Protein AF-A0A939BRU3-F1 (afdb_monomer)

Sequence (368 aa):
MRKQRNKVWMIVLLVLTLLTSLSKGVQAAKLPNENWAKEYIEFLFRTDIVSDPTWLYQPDRLITKEEGLALVGRLLKVVYGPLSEGAYTNRTDYRAVYKQEIDQLAGQIDMLVNIEQKKTSKLQPGEKMLYYLHLSAMGQPMKQPLRYNSDWWLSAAHLQQSMTREELSMVLSHVLAPQIDRAANRSTGIEQLYDDLYNWKGNNLYRDTVTLFPSVLKSYKIFQADADFQPKQAVTRGQYAVVLKRLYDLLTGEHQRIAGGVAEQADQINVLLSAASYAYQRGDRQQLTKFFSDKAISQLEKIRPMPFHQYYGELTVGETSASEISLSGFYRSSQMGNYQIDYRLVKPAEQAKAPYGWIIDSFNYIQR

Organism: NCBI:txid1125967

Secondary structure (DSSP, 8-state):
-HHHHHHHHHHHHHHHHHHHTS----------TT-TTHHHHHHHHHTTS--S-GGG--TTSBPBHHHHHHHHHHHHHHHH----S----TTB-TT-TTHHHHHHHHHHHHHHHHHHTTS--S--HHHHHHHHHHHHHTT--SS--SS--SS--B-HHHHTSBPBHHHHHHHHHHHTHHHHHHHHT-TT-HHHHHHHHHHT-S--SSSS---SHHHHTGGGTSS--SS---TTPBPBHHHHHHHHHHHHHHHHHHHS---SSHHHHHHHHHHHHHHHHHHHHHT-HHHHHHHB-HHHHHHHTTS-S-----TTSEEEEEEE-SSEEEEEEEEEETTTEEEEEEEEEE--SSGGG-TTS-EEEEEEEEE-

Nearest PDB structures (foldseek):
  6czj-assembly1_A  TM=7.088E-01  e=3.767E+00  synthetic construct
  1ddk-assembly1_A  TM=5.889E-01  e=2.406E+00  Pseudomonas aeruginosa
  9hac-assembly2_C  TM=8.432E-01  e=7.954E+00  synthetic construct

pLDDT: mean 85.67, std 14.19, range [34.69, 98.44]

Structure (mmCIF, N/CA/C/O backbone):
data_AF-A0A939BRU3-F1
#
_entry.id   AF-A0A939BRU3-F1
#
loop_
_atom_site.group_PDB
_atom_site.id
_atom_site.type_symbol
_atom_site.label_atom_id
_atom_site.label_alt_id
_atom_site.label_comp_id
_atom_site.label_asym_id
_atom_site.label_entity_id
_atom_site.label_seq_id
_atom_site.pdbx_PDB_ins_code
_atom_site.Cartn_x
_atom_site.Cartn_y
_atom_site.Cartn_z
_atom_site.occupancy
_atom_site.B_iso_or_equiv
_atom_site.auth_seq_id
_atom_site.auth_comp_id
_atom_site.auth_asym_id
_atom_site.auth_atom_id
_atom_site.pdbx_PDB_model_num
ATOM 1 N N . MET A 1 1 ? -19.199 -53.657 15.417 1.00 52.53 1 MET A N 1
ATOM 2 C CA . MET A 1 1 ? -17.735 -53.444 15.269 1.00 52.53 1 MET A CA 1
ATOM 3 C C . MET A 1 1 ? -17.325 -52.472 14.147 1.00 52.53 1 MET A C 1
ATOM 5 O O . MET A 1 1 ? -16.412 -51.688 14.369 1.00 52.53 1 MET A O 1
ATOM 9 N N . ARG A 1 2 ? -17.989 -52.421 12.975 1.00 48.31 2 ARG A N 1
ATOM 10 C CA . ARG A 1 2 ? -17.631 -51.492 11.867 1.00 48.31 2 ARG A CA 1
ATOM 11 C C . ARG A 1 2 ? -17.710 -49.986 12.210 1.00 48.31 2 ARG A C 1
ATOM 13 O O . ARG A 1 2 ? -16.848 -49.226 11.792 1.00 48.31 2 ARG A O 1
ATOM 20 N N . LYS A 1 3 ? -18.686 -49.555 13.025 1.00 45.94 3 LYS A N 1
ATOM 21 C CA . LYS A 1 3 ? -18.863 -48.135 13.412 1.00 45.94 3 LYS A CA 1
ATOM 22 C C . LYS A 1 3 ? -17.788 -47.590 14.370 1.00 45.94 3 LYS A C 1
ATOM 24 O O . LYS A 1 3 ? -17.515 -46.397 14.337 1.00 45.94 3 LYS A O 1
ATOM 29 N N . GLN A 1 4 ? -17.165 -48.435 15.197 1.00 51.62 4 GLN A N 1
ATOM 30 C CA . GLN A 1 4 ? -16.080 -48.009 16.096 1.00 51.62 4 GLN A CA 1
ATOM 31 C C . GLN A 1 4 ? -14.754 -47.834 15.349 1.00 51.62 4 GLN A C 1
ATOM 33 O O . GLN A 1 4 ? -14.037 -46.876 15.615 1.00 51.62 4 GLN A O 1
ATOM 38 N N . ARG A 1 5 ? -14.477 -48.679 14.344 1.00 52.66 5 ARG A N 1
ATOM 39 C CA . ARG A 1 5 ? -13.307 -48.526 13.464 1.00 52.66 5 ARG A CA 1
ATOM 40 C C . ARG A 1 5 ? -13.301 -47.166 12.755 1.00 52.66 5 ARG A C 1
ATOM 42 O O . ARG A 1 5 ? -12.284 -46.487 12.785 1.00 52.66 5 ARG A O 1
ATOM 49 N N . ASN A 1 6 ? -14.438 -46.715 12.224 1.00 55.91 6 ASN A N 1
ATOM 50 C CA . ASN A 1 6 ? -14.509 -45.431 11.512 1.00 55.91 6 ASN A CA 1
ATOM 51 C C . ASN A 1 6 ? -14.265 -44.210 12.417 1.00 55.91 6 ASN A C 1
ATOM 53 O O . ASN A 1 6 ? -13.720 -43.219 11.947 1.00 55.91 6 ASN A O 1
ATOM 57 N N . LYS A 1 7 ? -14.618 -44.275 13.710 1.00 59.16 7 LYS A N 1
ATOM 58 C CA . LYS A 1 7 ? -14.347 -43.180 14.659 1.00 59.16 7 LYS A CA 1
ATOM 59 C C . LYS A 1 7 ? -12.865 -43.087 15.028 1.00 59.16 7 LYS A C 1
ATOM 61 O O . LYS A 1 7 ? -12.335 -41.987 15.104 1.00 59.16 7 LYS A O 1
ATOM 66 N N . VAL A 1 8 ? -12.190 -44.227 15.192 1.00 69.00 8 VAL A N 1
ATOM 67 C CA . VAL A 1 8 ? -10.749 -44.267 15.496 1.00 69.00 8 VAL A CA 1
ATOM 68 C C . VAL A 1 8 ? -9.928 -43.728 14.322 1.00 69.00 8 VAL A C 1
ATOM 70 O O . VAL A 1 8 ? -9.052 -42.898 14.531 1.00 69.00 8 VAL A O 1
ATOM 73 N N . TRP A 1 9 ? -10.265 -44.103 13.083 1.00 63.94 9 TRP A N 1
ATOM 74 C CA . TRP A 1 9 ? -9.593 -43.572 11.889 1.00 63.94 9 TRP A CA 1
ATOM 75 C C . TRP A 1 9 ? -9.783 -42.062 11.713 1.00 63.94 9 TRP A C 1
ATOM 77 O O . TRP A 1 9 ? -8.845 -41.372 11.330 1.00 63.94 9 TRP A O 1
ATOM 87 N N . MET A 1 10 ? -10.966 -41.537 12.040 1.00 61.62 10 MET A N 1
ATOM 88 C CA . MET A 1 10 ? -11.258 -40.105 11.935 1.00 61.62 10 MET A CA 1
ATOM 89 C C . MET A 1 10 ? -10.492 -39.278 12.977 1.00 61.62 10 MET A C 1
ATOM 91 O O . MET A 1 10 ? -9.994 -38.207 12.651 1.00 61.62 10 MET A O 1
ATOM 95 N N . ILE A 1 11 ? -10.336 -39.798 14.201 1.00 70.06 11 ILE A N 1
ATOM 96 C CA . ILE A 1 11 ? -9.536 -39.160 15.259 1.00 70.06 11 ILE A CA 1
ATOM 97 C C . ILE A 1 11 ? -8.044 -39.200 14.906 1.00 70.06 11 ILE A C 1
ATOM 99 O O . ILE A 1 11 ? -7.356 -38.199 15.072 1.00 70.06 11 ILE A O 1
ATOM 103 N N . VAL A 1 12 ? -7.548 -40.313 14.354 1.00 67.31 12 VAL A N 1
ATOM 104 C CA . VAL A 1 12 ? -6.154 -40.429 13.892 1.00 67.31 12 VAL A CA 1
ATOM 105 C C . VAL A 1 12 ? -5.868 -39.463 12.737 1.00 67.31 12 VAL A C 1
ATOM 107 O O . VAL A 1 12 ? -4.833 -38.804 12.753 1.00 67.31 12 VAL A O 1
ATOM 110 N N . LEU A 1 13 ? -6.798 -39.302 11.787 1.00 60.19 13 LEU A N 1
ATOM 111 C CA . LEU A 1 13 ? -6.689 -38.301 10.718 1.00 60.19 13 LEU A CA 1
ATOM 112 C C . LEU A 1 13 ? -6.700 -36.867 11.260 1.00 60.19 13 LEU A C 1
ATOM 114 O O . LEU A 1 13 ? -5.885 -36.064 10.818 1.00 60.19 13 LEU A O 1
ATOM 118 N N . LEU A 1 14 ? -7.552 -36.562 12.246 1.00 58.53 14 LEU A N 1
ATOM 119 C CA . LEU A 1 14 ? -7.606 -35.238 12.875 1.00 58.53 14 LEU A CA 1
ATOM 120 C C . LEU A 1 14 ? -6.305 -34.901 13.621 1.00 58.53 14 LEU A C 1
ATOM 122 O O . LEU A 1 14 ? -5.792 -33.788 13.505 1.00 58.53 14 LEU A O 1
ATOM 126 N N . VAL A 1 15 ? -5.740 -35.873 14.342 1.00 57.06 15 VAL A N 1
ATOM 127 C CA . VAL A 1 15 ? -4.465 -35.723 15.060 1.00 57.06 15 VAL A CA 1
ATOM 128 C C . VAL A 1 15 ? -3.288 -35.607 14.083 1.00 57.06 15 VAL A C 1
ATOM 130 O O . VAL A 1 15 ? -2.412 -34.776 14.301 1.00 57.06 15 VAL A O 1
ATOM 133 N N . LEU A 1 16 ? -3.295 -36.342 12.964 1.00 51.31 16 LEU A N 1
ATOM 134 C CA . LEU A 1 16 ? -2.302 -36.184 11.891 1.00 51.31 16 LEU A CA 1
ATOM 135 C C . LEU A 1 16 ? -2.397 -34.811 11.211 1.00 51.31 16 LEU A C 1
ATOM 137 O O . LEU A 1 16 ? -1.360 -34.190 10.992 1.00 51.31 16 LEU A O 1
ATOM 141 N N . THR A 1 17 ? -3.602 -34.284 10.959 1.00 51.47 17 THR A N 1
ATOM 142 C CA . THR A 1 17 ? -3.761 -32.923 10.411 1.00 51.47 17 THR A CA 1
ATOM 143 C C . THR A 1 17 ? -3.302 -31.838 11.389 1.00 51.47 17 THR A C 1
ATOM 145 O O . THR A 1 17 ? -2.650 -30.881 10.971 1.00 51.47 17 THR A O 1
ATOM 148 N N . LEU A 1 18 ? -3.554 -32.015 12.692 1.00 44.31 18 LEU A N 1
ATOM 149 C CA . LEU A 1 18 ? -3.109 -31.091 13.744 1.00 44.31 18 LEU A CA 1
ATOM 150 C C . LEU A 1 18 ? -1.585 -31.130 13.955 1.00 44.31 18 LEU A C 1
ATOM 152 O O . LEU A 1 18 ? -0.970 -30.091 14.200 1.00 44.31 18 LEU A O 1
ATOM 156 N N . LEU A 1 19 ? -0.955 -32.298 13.796 1.00 39.09 19 LEU A N 1
ATOM 157 C CA . LEU A 1 19 ? 0.502 -32.443 13.873 1.00 39.09 19 LEU A CA 1
ATOM 158 C C . LEU A 1 19 ? 1.212 -31.885 12.629 1.00 39.09 19 LEU A C 1
ATOM 160 O O . LEU A 1 19 ? 2.289 -31.311 12.763 1.00 39.09 19 LEU A O 1
ATOM 164 N N . THR A 1 20 ? 0.598 -31.935 11.440 1.00 42.44 20 THR A N 1
ATOM 165 C CA . THR A 1 20 ? 1.158 -31.273 10.242 1.00 42.44 20 THR A CA 1
ATOM 166 C C . THR A 1 20 ? 1.074 -29.743 10.280 1.00 42.44 20 THR A C 1
ATOM 168 O O . THR A 1 20 ? 1.799 -29.077 9.543 1.00 42.44 20 THR A O 1
ATOM 171 N N . SER A 1 21 ? 0.247 -29.163 11.158 1.00 36.69 21 SER A N 1
ATOM 172 C CA . SER A 1 21 ? 0.174 -27.708 11.367 1.00 36.69 21 SER A CA 1
ATOM 173 C C . SER A 1 21 ? 1.160 -27.154 12.406 1.00 36.69 21 SER A C 1
ATOM 175 O O . SER A 1 21 ? 1.254 -25.937 12.541 1.00 36.69 21 SER A O 1
ATOM 177 N N . LEU A 1 22 ? 1.920 -28.001 13.114 1.00 36.47 22 LEU A N 1
ATOM 178 C CA . LEU A 1 22 ? 2.771 -27.580 14.242 1.00 36.47 22 LEU A CA 1
ATOM 179 C C .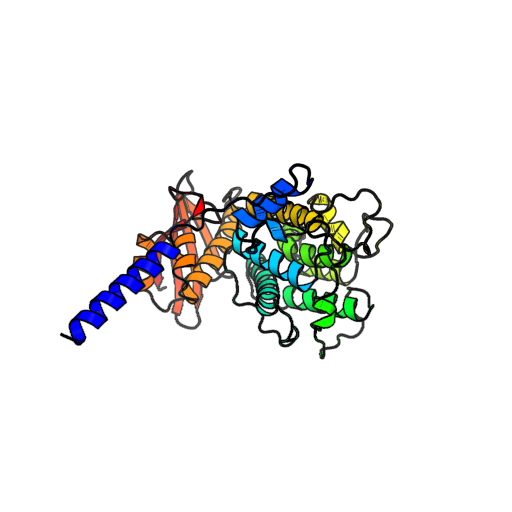 LEU A 1 22 ? 4.285 -27.615 13.984 1.00 36.47 22 LEU A C 1
ATOM 181 O O . LEU A 1 22 ? 5.067 -27.367 14.896 1.00 36.47 22 LEU A O 1
ATOM 185 N N . SER A 1 23 ? 4.731 -27.813 12.744 1.00 37.97 23 SER A N 1
ATOM 186 C CA . SER A 1 23 ? 6.144 -27.607 12.410 1.00 37.97 23 SER A CA 1
ATOM 187 C C . SER A 1 23 ? 6.344 -27.093 10.987 1.00 37.97 23 SER A C 1
ATOM 189 O O . SER A 1 23 ? 6.991 -27.738 10.163 1.00 37.97 23 SER A O 1
ATOM 191 N N . LYS A 1 24 ? 5.886 -25.868 10.705 1.00 39.28 24 LYS A N 1
ATOM 192 C CA . LYS A 1 24 ? 6.602 -25.022 9.736 1.00 39.28 24 LYS A CA 1
ATOM 193 C C . LYS A 1 24 ? 7.864 -24.488 10.414 1.00 39.28 24 LYS A C 1
ATOM 195 O O . LYS A 1 24 ? 8.001 -23.300 10.680 1.00 39.28 24 LYS A O 1
ATOM 200 N N . GLY A 1 25 ? 8.776 -25.398 10.752 1.00 34.69 25 GLY A N 1
ATOM 201 C CA . GLY A 1 25 ? 10.151 -25.011 11.004 1.00 34.69 25 GLY A CA 1
ATOM 202 C C . GLY A 1 25 ? 10.673 -24.444 9.694 1.00 34.69 25 GLY A C 1
ATOM 203 O O . GLY A 1 25 ? 10.750 -25.173 8.705 1.00 34.69 25 GLY A O 1
ATOM 204 N N . VAL A 1 26 ? 10.960 -23.144 9.671 1.00 39.31 26 VAL A N 1
ATOM 205 C CA . VAL A 1 26 ? 11.692 -22.491 8.586 1.00 39.31 26 VAL A CA 1
ATOM 206 C C . VAL A 1 26 ? 13.055 -23.177 8.515 1.00 39.31 26 VAL A C 1
ATOM 208 O O . VAL A 1 26 ? 13.997 -22.798 9.205 1.00 39.31 26 VAL A O 1
ATOM 211 N N . GLN A 1 27 ? 13.161 -24.246 7.726 1.00 37.56 27 GLN A N 1
ATOM 212 C CA . GLN A 1 27 ? 14.458 -24.718 7.275 1.00 37.56 27 GLN A CA 1
ATOM 213 C C . GLN A 1 27 ? 14.985 -23.623 6.354 1.00 37.56 27 GLN A C 1
ATOM 215 O O . GLN A 1 27 ? 14.509 -23.457 5.232 1.00 37.56 27 GLN A O 1
ATOM 220 N N . ALA A 1 28 ? 15.920 -22.827 6.872 1.00 40.12 28 ALA A N 1
ATOM 221 C CA . ALA A 1 28 ? 16.693 -21.893 6.074 1.00 40.12 28 ALA A CA 1
ATOM 222 C C . ALA A 1 28 ? 17.361 -22.696 4.953 1.00 40.12 28 ALA A C 1
ATOM 224 O O . ALA A 1 28 ? 18.238 -23.522 5.220 1.00 40.12 28 ALA A O 1
ATOM 225 N N . ALA A 1 29 ? 16.925 -22.532 3.705 1.00 41.59 29 ALA A N 1
ATOM 226 C CA . ALA A 1 29 ? 17.642 -23.168 2.622 1.00 41.59 29 ALA A CA 1
ATOM 227 C C . ALA A 1 29 ? 19.003 -22.508 2.461 1.00 41.59 29 ALA A C 1
ATOM 229 O O . ALA A 1 29 ? 19.210 -21.320 2.718 1.00 41.59 29 ALA A O 1
ATOM 230 N N . LYS A 1 30 ? 19.933 -23.327 1.987 1.00 46.56 30 LYS A N 1
ATOM 231 C CA . LYS A 1 30 ? 21.278 -22.916 1.627 1.00 46.56 30 LYS A CA 1
ATOM 232 C C . LYS A 1 30 ? 21.219 -22.063 0.358 1.00 46.56 30 LYS A C 1
ATOM 234 O O . LYS A 1 30 ? 21.423 -22.568 -0.741 1.00 46.56 30 LYS A O 1
ATOM 239 N N . LEU A 1 31 ? 20.949 -20.767 0.504 1.00 55.44 31 LEU A N 1
ATOM 240 C CA . LEU A 1 31 ? 21.499 -19.784 -0.429 1.00 55.44 31 LEU A CA 1
ATOM 241 C C . LEU A 1 31 ? 23.028 -19.957 -0.416 1.00 55.44 31 LEU A C 1
ATOM 243 O O . LEU A 1 31 ? 23.577 -20.232 0.660 1.00 55.44 31 LEU A O 1
ATOM 247 N N . PRO A 1 32 ? 23.733 -19.815 -1.556 1.00 56.44 32 PRO A N 1
ATOM 248 C CA . PRO A 1 32 ? 25.187 -19.719 -1.532 1.00 56.44 32 PRO A CA 1
ATOM 249 C C . PRO A 1 32 ? 25.570 -18.701 -0.458 1.00 56.44 32 PRO A C 1
ATOM 251 O O . PRO A 1 32 ? 24.984 -17.617 -0.413 1.00 56.44 32 PRO A O 1
ATOM 254 N N . ASN A 1 33 ? 26.490 -19.059 0.443 1.00 56.91 33 ASN A N 1
ATOM 255 C CA . ASN A 1 33 ? 26.828 -18.218 1.597 1.00 56.91 33 ASN A CA 1
ATOM 256 C C . ASN A 1 33 ? 27.285 -16.798 1.202 1.00 56.91 33 ASN A C 1
ATOM 258 O O . ASN A 1 33 ? 27.271 -15.915 2.050 1.00 56.91 33 ASN A O 1
ATOM 262 N N . GLU A 1 34 ? 27.612 -16.583 -0.073 1.00 64.12 34 GLU A N 1
ATOM 263 C CA . GLU A 1 34 ? 28.135 -15.344 -0.650 1.00 64.12 34 GLU A CA 1
ATOM 264 C C . GLU A 1 34 ? 27.108 -14.532 -1.465 1.00 64.12 34 GLU A C 1
ATOM 266 O O . GLU A 1 34 ? 27.481 -13.571 -2.136 1.00 64.12 34 GLU A O 1
ATOM 271 N N . ASN A 1 35 ? 25.811 -14.871 -1.455 1.00 75.38 35 ASN A N 1
ATOM 272 C CA . ASN A 1 35 ? 24.843 -14.033 -2.169 1.00 75.38 35 ASN A CA 1
ATOM 273 C C . ASN A 1 35 ? 24.610 -12.702 -1.428 1.00 75.38 35 ASN A C 1
ATOM 275 O O . ASN A 1 35 ? 24.074 -12.687 -0.321 1.00 75.38 35 ASN A O 1
ATOM 279 N N . TRP A 1 36 ? 24.944 -11.583 -2.074 1.00 87.62 36 TRP A N 1
ATOM 280 C CA . TRP A 1 36 ? 24.803 -10.223 -1.535 1.00 87.62 36 TRP A CA 1
ATOM 281 C C . TRP A 1 36 ? 23.374 -9.862 -1.086 1.00 87.62 36 TRP A C 1
ATOM 283 O O . TRP A 1 36 ? 23.198 -8.986 -0.243 1.00 87.62 36 TRP A O 1
ATOM 293 N N . ALA A 1 37 ? 22.348 -10.534 -1.623 1.00 88.56 37 ALA A N 1
ATOM 294 C CA . ALA A 1 37 ? 20.948 -10.306 -1.279 1.00 88.56 37 ALA A CA 1
ATOM 295 C C . ALA A 1 37 ? 20.414 -11.265 -0.192 1.00 88.56 37 ALA A C 1
ATOM 297 O O . ALA A 1 37 ? 19.231 -11.203 0.148 1.00 88.56 37 ALA A O 1
ATOM 298 N N . LYS A 1 38 ? 21.247 -12.165 0.355 1.00 88.56 38 LYS A N 1
ATOM 299 C CA . LYS A 1 38 ? 20.820 -13.278 1.224 1.00 88.56 38 LYS A CA 1
ATOM 300 C C . LYS A 1 38 ? 19.948 -12.839 2.400 1.00 88.56 38 LYS A C 1
ATOM 302 O O . LYS A 1 38 ? 18.851 -13.365 2.561 1.00 88.56 38 LYS A O 1
ATOM 307 N N . GLU A 1 39 ? 20.394 -11.858 3.180 1.00 90.31 39 GLU A N 1
ATOM 308 C CA . GLU A 1 39 ? 19.663 -11.393 4.371 1.00 90.31 39 GLU A CA 1
ATOM 309 C C . GLU A 1 39 ? 18.284 -10.813 4.026 1.00 90.31 39 GLU A C 1
ATOM 311 O O . GLU A 1 39 ? 17.307 -11.019 4.750 1.00 90.31 39 GLU A O 1
ATOM 316 N N . TYR A 1 40 ? 18.192 -10.120 2.889 1.00 93.12 40 TYR A N 1
ATOM 317 C CA . TYR A 1 40 ? 16.947 -9.550 2.381 1.00 93.12 40 TYR A CA 1
ATOM 318 C C . TYR A 1 40 ? 15.969 -10.646 1.962 1.00 93.12 40 TYR A C 1
ATOM 320 O O . TYR A 1 40 ? 14.788 -10.587 2.293 1.00 93.12 40 TYR A O 1
ATOM 328 N N . ILE A 1 41 ? 16.466 -11.676 1.281 1.00 91.19 41 ILE A N 1
ATOM 329 C CA . ILE A 1 41 ? 15.669 -12.825 0.847 1.00 91.19 41 ILE A CA 1
ATOM 330 C C . ILE A 1 41 ? 15.168 -13.606 2.066 1.00 91.19 41 ILE A C 1
ATOM 332 O O . ILE A 1 41 ? 13.970 -13.851 2.183 1.00 91.19 41 ILE A O 1
ATOM 336 N N . GLU A 1 42 ? 16.050 -13.937 3.014 1.00 89.88 42 GLU A N 1
ATOM 337 C CA . GLU A 1 42 ? 15.676 -14.605 4.268 1.00 89.88 42 GLU A CA 1
ATOM 338 C C . GLU A 1 42 ? 14.622 -13.813 5.050 1.00 89.88 42 GLU A C 1
ATOM 340 O O . GLU A 1 42 ? 13.703 -14.399 5.624 1.00 89.88 42 GLU A O 1
ATOM 345 N N . PHE A 1 43 ? 14.711 -12.482 5.045 1.00 91.44 43 PHE A N 1
ATOM 346 C CA . PHE A 1 43 ? 13.677 -11.632 5.620 1.00 91.44 43 PHE A CA 1
ATOM 347 C C . PHE A 1 43 ? 12.313 -11.822 4.938 1.00 91.44 43 PHE A C 1
ATOM 349 O O . PHE A 1 43 ? 11.316 -11.998 5.642 1.00 91.44 43 PHE A O 1
ATOM 356 N N . LEU A 1 44 ? 12.252 -11.819 3.601 1.00 92.44 44 LEU A N 1
ATOM 357 C CA . LEU A 1 44 ? 10.988 -12.006 2.877 1.00 92.44 44 LEU A CA 1
ATOM 358 C C . LEU A 1 44 ? 10.337 -13.358 3.185 1.00 92.44 44 LEU A C 1
ATOM 360 O O . LEU A 1 44 ? 9.112 -13.453 3.231 1.00 92.44 44 LEU A O 1
ATOM 364 N N . PHE A 1 45 ? 11.152 -14.382 3.436 1.00 90.00 45 PHE A N 1
ATOM 365 C CA . PHE A 1 45 ? 10.683 -15.696 3.865 1.00 90.00 45 PHE A CA 1
ATOM 366 C C . PHE A 1 45 ? 10.157 -15.711 5.291 1.00 90.00 45 PHE A C 1
ATOM 368 O O . PHE A 1 45 ? 9.072 -16.224 5.541 1.00 90.00 45 PHE A O 1
ATOM 375 N N . ARG A 1 46 ? 10.899 -15.125 6.237 1.00 88.88 46 ARG A N 1
ATOM 376 C CA . ARG A 1 46 ? 10.470 -15.054 7.644 1.00 88.88 46 ARG A CA 1
ATOM 377 C C . ARG A 1 46 ? 9.185 -14.250 7.839 1.00 88.88 46 ARG A C 1
ATOM 379 O O . ARG A 1 46 ? 8.516 -14.430 8.848 1.00 88.88 46 ARG A O 1
ATOM 386 N N . THR A 1 47 ? 8.876 -13.349 6.911 1.00 86.69 47 THR A N 1
ATOM 387 C CA . THR A 1 47 ? 7.682 -12.493 6.943 1.00 86.69 47 THR A CA 1
ATOM 388 C C . THR A 1 47 ? 6.531 -13.016 6.084 1.00 86.69 47 THR A C 1
ATOM 390 O O . THR A 1 47 ? 5.522 -12.328 5.958 1.00 86.69 47 THR A O 1
ATOM 393 N N . ASP A 1 48 ? 6.662 -14.211 5.494 1.00 88.19 48 ASP A N 1
ATOM 394 C CA . ASP A 1 48 ? 5.681 -14.813 4.580 1.00 88.19 48 ASP A CA 1
ATOM 395 C C . ASP A 1 48 ? 5.329 -13.934 3.354 1.00 88.19 48 ASP A C 1
ATOM 397 O O . ASP A 1 48 ? 4.310 -14.148 2.693 1.00 88.19 48 ASP A O 1
ATOM 401 N N . ILE A 1 49 ? 6.174 -12.954 3.001 1.00 91.75 49 ILE A N 1
ATOM 402 C CA . ILE A 1 49 ? 6.027 -12.183 1.753 1.00 91.75 49 ILE A CA 1
ATOM 403 C C . ILE A 1 49 ? 6.310 -13.104 0.559 1.00 91.75 49 ILE A C 1
ATOM 405 O O . ILE A 1 49 ? 5.595 -13.081 -0.448 1.00 91.75 49 ILE A O 1
ATOM 409 N N . VAL A 1 50 ? 7.321 -13.965 0.700 1.00 89.25 50 VAL A N 1
ATOM 410 C CA . VAL A 1 50 ? 7.620 -15.059 -0.229 1.00 89.25 50 VAL A CA 1
ATOM 411 C C . VAL A 1 50 ? 7.381 -16.380 0.496 1.00 89.25 50 VAL A C 1
ATOM 413 O O . VAL A 1 50 ? 7.876 -16.588 1.599 1.00 89.25 50 VAL A O 1
ATOM 416 N N . SER A 1 51 ? 6.627 -17.278 -0.134 1.00 73.69 51 SER A N 1
ATOM 417 C CA . SER A 1 51 ? 6.189 -18.548 0.454 1.00 73.69 51 SER A CA 1
ATOM 418 C C . SER A 1 51 ? 6.885 -19.791 -0.124 1.00 73.69 51 SER A C 1
ATOM 420 O O . SER A 1 51 ? 6.771 -20.865 0.465 1.00 73.69 51 SER A O 1
ATOM 422 N N . ASP A 1 52 ? 7.617 -19.669 -1.239 1.00 65.19 52 ASP A N 1
ATOM 423 C CA . ASP A 1 52 ? 8.286 -20.798 -1.908 1.00 65.19 52 ASP A CA 1
ATOM 424 C C . ASP A 1 52 ? 9.676 -21.084 -1.342 1.00 65.19 52 ASP A C 1
ATOM 426 O O . ASP A 1 52 ? 10.498 -20.186 -1.296 1.00 65.19 52 ASP A O 1
ATOM 430 N N . PRO A 1 53 ? 10.033 -22.324 -0.997 1.00 53.84 53 PRO A N 1
ATOM 431 C CA . PRO A 1 53 ? 11.243 -22.603 -0.232 1.00 53.84 53 PRO A CA 1
ATOM 432 C C . PRO A 1 53 ? 12.526 -21.989 -0.837 1.00 53.84 53 PRO A C 1
ATOM 434 O O . PRO A 1 53 ? 12.777 -22.029 -2.043 1.00 53.84 53 PRO A O 1
ATOM 437 N N . THR A 1 54 ? 13.368 -21.450 0.050 1.00 56.12 54 THR A N 1
ATOM 438 C CA . THR A 1 54 ? 14.565 -20.614 -0.200 1.00 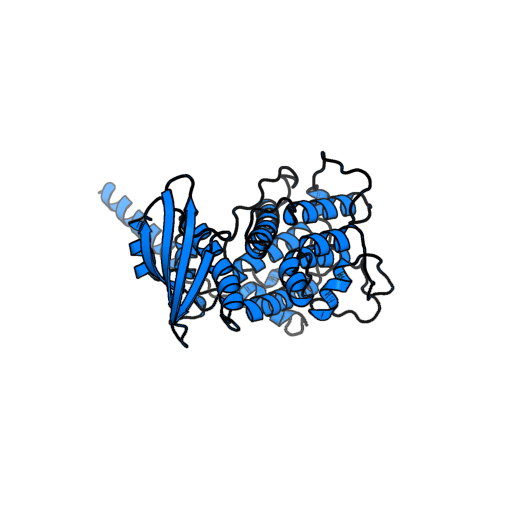56.12 54 THR A CA 1
ATOM 439 C C . THR A 1 54 ? 15.570 -21.179 -1.225 1.00 56.12 54 THR A C 1
ATOM 441 O O . THR A 1 54 ? 16.366 -20.415 -1.768 1.00 56.12 54 THR A O 1
ATOM 444 N N . TRP A 1 55 ? 15.539 -22.483 -1.541 1.00 51.12 55 TRP A N 1
ATOM 445 C CA . TRP A 1 55 ? 16.430 -23.133 -2.518 1.00 51.12 55 TRP A CA 1
ATOM 446 C C . TRP A 1 55 ? 16.041 -22.882 -3.987 1.00 51.12 55 TRP A C 1
ATOM 448 O O . TRP A 1 55 ? 16.868 -23.102 -4.869 1.00 51.12 55 TRP A O 1
ATOM 458 N N . LEU A 1 56 ? 14.829 -22.380 -4.265 1.00 67.81 56 LEU A N 1
ATOM 459 C CA . LEU A 1 56 ? 14.346 -22.052 -5.619 1.00 67.81 56 LEU A CA 1
ATOM 460 C C . LEU A 1 56 ? 14.203 -20.548 -5.887 1.00 67.81 56 LEU A C 1
ATOM 462 O O . LEU A 1 56 ? 13.725 -20.165 -6.956 1.00 67.81 56 LEU A O 1
ATOM 466 N N . TYR A 1 57 ? 14.622 -19.678 -4.960 1.00 80.88 57 TYR A N 1
ATOM 467 C CA . TYR A 1 57 ? 14.385 -18.238 -5.105 1.00 80.88 57 TYR A CA 1
ATOM 468 C C . TYR A 1 57 ? 15.035 -17.648 -6.372 1.00 80.88 57 TYR A C 1
ATOM 470 O O . TYR A 1 57 ? 14.432 -16.795 -7.018 1.00 80.88 57 TYR A O 1
ATOM 478 N N . GLN A 1 58 ? 16.210 -18.158 -6.777 1.00 87.94 58 GLN A N 1
ATOM 479 C CA . GLN A 1 58 ? 16.945 -17.741 -7.985 1.00 87.94 58 GLN A CA 1
ATOM 480 C C . GLN A 1 58 ? 17.158 -16.212 -8.043 1.00 87.94 58 GLN A C 1
ATOM 482 O O . GLN A 1 58 ? 16.531 -15.531 -8.854 1.00 87.94 58 GLN A O 1
ATOM 487 N N . PRO A 1 59 ? 18.032 -15.646 -7.192 1.00 90.38 59 PRO A N 1
ATOM 488 C CA . PRO A 1 59 ? 18.185 -14.194 -7.041 1.00 90.38 59 PRO A CA 1
ATOM 489 C C . PRO A 1 59 ? 18.589 -13.457 -8.326 1.00 90.38 59 PRO A C 1
ATOM 491 O O . PRO A 1 59 ? 18.214 -12.299 -8.496 1.00 90.38 59 PRO A O 1
ATOM 494 N N . ASP A 1 60 ? 19.293 -14.113 -9.248 1.00 91.12 60 ASP A N 1
ATOM 495 C CA . ASP A 1 60 ? 19.714 -13.509 -10.520 1.00 91.12 60 ASP A CA 1
ATOM 496 C C . ASP A 1 60 ? 18.640 -13.592 -11.616 1.00 91.12 60 ASP A C 1
ATOM 498 O O . ASP A 1 60 ? 18.761 -12.961 -12.666 1.00 91.12 60 ASP A O 1
ATOM 502 N N . ARG A 1 61 ? 17.553 -14.340 -11.383 1.00 92.81 61 ARG A N 1
ATOM 503 C CA . ARG A 1 61 ? 16.414 -14.390 -12.304 1.00 92.81 61 ARG A CA 1
ATOM 504 C C . ARG A 1 61 ? 15.698 -13.043 -12.307 1.00 92.81 61 ARG A C 1
ATOM 506 O O . ARG A 1 61 ? 15.529 -12.416 -11.264 1.00 92.81 61 ARG A O 1
ATOM 513 N N . LEU A 1 62 ? 15.234 -12.616 -13.478 1.00 96.75 62 LEU A N 1
ATOM 514 C CA . LEU A 1 62 ? 14.414 -11.414 -13.605 1.00 96.75 62 LEU A CA 1
ATOM 515 C C . LEU A 1 62 ? 13.058 -11.604 -12.916 1.00 96.75 62 LEU A C 1
ATOM 517 O O . LEU A 1 62 ? 12.407 -12.636 -13.092 1.00 96.75 62 LEU A O 1
ATOM 521 N N . ILE A 1 63 ? 12.638 -10.602 -12.145 1.00 96.88 63 ILE A N 1
ATOM 522 C CA . ILE A 1 63 ? 11.302 -10.567 -11.550 1.00 96.88 63 ILE A CA 1
ATOM 523 C C . ILE A 1 63 ? 10.282 -10.283 -12.657 1.00 96.88 63 ILE A C 1
ATOM 525 O O . ILE A 1 63 ? 10.456 -9.352 -13.450 1.00 96.88 63 ILE A O 1
ATOM 529 N N . THR A 1 64 ? 9.223 -11.085 -12.735 1.00 97.56 64 THR A N 1
ATOM 530 C CA . THR A 1 64 ? 8.109 -10.790 -13.650 1.00 97.56 64 THR A CA 1
ATOM 531 C C . THR A 1 64 ? 7.235 -9.677 -13.076 1.00 97.56 64 THR A C 1
ATOM 533 O O . THR A 1 64 ? 7.272 -9.401 -11.872 1.00 97.56 64 THR A O 1
ATOM 536 N N . LYS A 1 65 ? 6.431 -9.021 -13.918 1.00 98.06 65 LYS A N 1
ATOM 537 C CA . LYS A 1 65 ? 5.514 -7.974 -13.448 1.00 98.06 65 LYS A CA 1
ATOM 538 C C . LYS A 1 65 ? 4.462 -8.528 -12.491 1.00 98.06 65 LYS A C 1
ATOM 540 O O . LYS A 1 65 ? 4.246 -7.929 -11.442 1.00 98.06 65 LYS A O 1
ATOM 545 N N . GLU A 1 66 ? 3.848 -9.668 -12.814 1.00 96.00 66 GLU A N 1
ATOM 546 C CA . GLU A 1 66 ? 2.851 -10.293 -11.931 1.00 96.00 66 GLU A CA 1
ATOM 547 C C . GLU A 1 66 ? 3.436 -10.721 -10.586 1.00 96.00 66 GLU A C 1
ATOM 549 O O . GLU A 1 66 ? 2.823 -10.461 -9.552 1.00 96.00 66 GLU A O 1
ATOM 554 N N . GLU A 1 67 ? 4.635 -11.310 -10.582 1.00 96.44 67 GLU A N 1
ATOM 555 C CA . GLU A 1 67 ? 5.309 -11.704 -9.346 1.00 96.44 67 GLU A CA 1
ATOM 556 C C . GLU A 1 67 ? 5.639 -10.470 -8.501 1.00 96.44 67 GLU A C 1
ATOM 558 O O . GLU A 1 67 ? 5.316 -10.432 -7.317 1.00 96.44 67 GLU A O 1
ATOM 563 N N . GLY A 1 68 ? 6.214 -9.427 -9.108 1.00 97.50 68 GLY A N 1
ATOM 564 C CA . GLY A 1 68 ? 6.543 -8.192 -8.400 1.00 97.50 68 GLY A CA 1
ATOM 565 C C . GLY A 1 68 ? 5.316 -7.538 -7.754 1.00 97.50 68 GLY A C 1
ATOM 566 O O . GLY A 1 68 ? 5.320 -7.265 -6.553 1.00 97.50 68 GLY A O 1
ATOM 567 N N . LEU A 1 69 ? 4.234 -7.353 -8.517 1.00 97.75 69 LEU A N 1
ATOM 568 C CA . LEU A 1 69 ? 2.980 -6.787 -8.002 1.00 97.75 69 LEU A CA 1
ATOM 569 C C . LEU A 1 69 ? 2.413 -7.620 -6.843 1.00 97.75 69 LEU A C 1
ATOM 571 O O . LEU A 1 69 ? 2.042 -7.065 -5.807 1.00 97.75 69 LEU A O 1
ATOM 575 N N . ALA A 1 70 ? 2.403 -8.948 -6.972 1.00 95.75 70 ALA A N 1
ATOM 576 C CA . ALA A 1 70 ? 1.931 -9.831 -5.912 1.00 95.75 70 ALA A CA 1
ATOM 577 C C . ALA A 1 70 ? 2.758 -9.682 -4.625 1.00 95.75 70 ALA A C 1
ATOM 579 O O . ALA A 1 70 ? 2.196 -9.593 -3.531 1.00 95.75 70 ALA A O 1
ATOM 580 N N . LEU A 1 71 ? 4.089 -9.607 -4.738 1.00 97.25 71 LEU A N 1
ATOM 581 C CA . LEU A 1 71 ? 4.975 -9.449 -3.582 1.00 97.25 71 LEU A CA 1
ATOM 582 C C . LEU A 1 71 ? 4.811 -8.086 -2.895 1.00 97.25 71 LEU A C 1
ATOM 584 O O . LEU A 1 71 ? 4.826 -8.033 -1.665 1.00 97.25 71 LEU A O 1
ATOM 588 N N . VAL A 1 72 ? 4.590 -7.000 -3.645 1.00 97.81 72 VAL A N 1
ATOM 589 C CA . VAL A 1 72 ? 4.258 -5.685 -3.061 1.00 97.81 72 VAL A CA 1
ATOM 590 C C . VAL A 1 72 ? 2.929 -5.755 -2.311 1.00 97.81 72 VAL A C 1
ATOM 592 O O . VAL A 1 72 ? 2.852 -5.310 -1.168 1.00 97.81 72 VAL A O 1
ATOM 595 N N . GLY A 1 73 ? 1.901 -6.377 -2.896 1.00 95.62 73 GLY A N 1
ATOM 596 C CA . GLY A 1 73 ? 0.605 -6.564 -2.235 1.00 95.62 73 GLY A CA 1
ATOM 597 C C . GLY A 1 73 ? 0.702 -7.376 -0.940 1.00 95.62 73 GLY A C 1
ATOM 598 O O . GLY A 1 73 ? 0.068 -7.033 0.059 1.00 95.62 73 GLY A O 1
ATOM 599 N N . ARG A 1 74 ? 1.534 -8.425 -0.921 1.00 94.44 74 ARG A N 1
ATOM 600 C CA . ARG A 1 74 ? 1.813 -9.214 0.290 1.00 94.44 74 ARG A CA 1
ATOM 601 C C . ARG A 1 74 ? 2.572 -8.403 1.334 1.00 94.44 74 ARG A C 1
ATOM 603 O O . ARG A 1 74 ? 2.214 -8.475 2.505 1.00 94.44 74 ARG A O 1
ATOM 610 N N . LEU A 1 75 ? 3.557 -7.601 0.926 1.00 95.12 75 LEU A N 1
ATOM 611 C CA . LEU A 1 75 ? 4.265 -6.691 1.828 1.00 95.12 75 LEU A CA 1
ATOM 612 C C . LEU A 1 75 ? 3.298 -5.709 2.492 1.00 95.12 75 LEU A C 1
ATOM 614 O O . LEU A 1 75 ? 3.331 -5.576 3.712 1.00 95.12 75 LEU A O 1
ATOM 618 N N . LEU A 1 76 ? 2.404 -5.072 1.729 1.00 93.81 76 LEU A N 1
ATOM 619 C CA . LEU A 1 76 ? 1.402 -4.162 2.295 1.00 93.81 76 LEU A CA 1
ATOM 620 C C . LEU A 1 76 ? 0.489 -4.873 3.290 1.00 93.81 76 LEU A C 1
ATOM 622 O O . LEU A 1 76 ? 0.256 -4.349 4.375 1.00 93.81 76 LEU A O 1
ATOM 626 N N . LYS A 1 77 ? 0.070 -6.104 2.992 1.00 90.50 77 LYS A N 1
ATOM 627 C CA . LYS A 1 77 ? -0.701 -6.924 3.932 1.00 90.50 77 LYS A CA 1
ATOM 628 C C . LYS A 1 77 ? 0.083 -7.279 5.200 1.00 90.50 77 LYS A C 1
ATOM 630 O O . LYS A 1 77 ? -0.519 -7.404 6.263 1.00 90.50 77 LYS A O 1
ATOM 635 N N . VAL A 1 78 ? 1.399 -7.469 5.118 1.00 90.00 78 VAL A N 1
ATOM 636 C CA . VAL A 1 78 ? 2.247 -7.705 6.299 1.00 90.00 78 VAL A CA 1
ATOM 637 C C . VAL A 1 78 ? 2.368 -6.435 7.145 1.00 90.00 78 VAL A C 1
ATOM 639 O O . VAL A 1 78 ? 2.261 -6.516 8.365 1.00 90.00 78 VAL A O 1
ATOM 642 N N . VAL A 1 79 ? 2.555 -5.276 6.507 1.00 89.69 79 VAL A N 1
ATOM 643 C CA . VAL A 1 79 ? 2.732 -3.978 7.179 1.00 89.69 79 VAL A CA 1
ATOM 644 C C . VAL A 1 79 ? 1.427 -3.469 7.794 1.00 89.69 79 VAL A C 1
ATOM 646 O O . VAL A 1 79 ? 1.393 -3.116 8.967 1.00 89.69 79 VAL A O 1
ATOM 649 N N . TYR A 1 80 ? 0.357 -3.429 7.004 1.00 88.62 80 TYR A N 1
ATOM 650 C CA . TYR A 1 80 ? -0.912 -2.793 7.360 1.00 88.62 80 TYR A CA 1
ATOM 651 C C . TYR A 1 80 ? -2.000 -3.784 7.767 1.00 88.62 80 TYR A C 1
ATOM 653 O O . TYR A 1 80 ? -3.000 -3.416 8.376 1.00 88.62 80 TYR A O 1
ATOM 661 N N . GLY A 1 81 ? -1.842 -5.060 7.424 1.00 88.44 81 GLY A N 1
ATOM 662 C CA . GLY A 1 81 ? -2.947 -6.005 7.468 1.00 88.44 81 GLY A CA 1
ATOM 663 C C . GLY A 1 81 ? -3.894 -5.884 6.275 1.00 88.44 81 GLY A C 1
ATOM 664 O O . GLY A 1 81 ? -3.577 -5.261 5.261 1.00 88.44 81 GLY A O 1
ATOM 665 N N . PRO A 1 82 ? -5.061 -6.539 6.349 1.00 87.75 82 PRO A N 1
ATOM 666 C CA . PRO A 1 82 ? -6.003 -6.552 5.245 1.00 87.75 82 PRO A CA 1
ATOM 667 C C . PRO A 1 82 ? -6.805 -5.239 5.209 1.00 87.75 82 PRO A C 1
ATOM 669 O O . PRO A 1 82 ? -7.554 -4.952 6.134 1.00 87.75 82 PRO A O 1
ATOM 672 N N . LEU A 1 83 ? -6.666 -4.459 4.133 1.00 88.06 83 LEU A N 1
ATOM 673 C CA . LEU A 1 83 ? -7.376 -3.178 3.955 1.00 88.06 83 LEU A CA 1
ATOM 674 C C . LEU A 1 83 ? -8.529 -3.243 2.941 1.00 88.06 83 LEU A C 1
ATOM 676 O O . LEU A 1 83 ? -9.423 -2.403 2.959 1.00 88.06 83 LEU A O 1
ATOM 680 N N . SER A 1 84 ? -8.503 -4.208 2.025 1.00 83.75 84 SER A N 1
ATOM 681 C CA . SER A 1 84 ? -9.468 -4.324 0.931 1.00 83.75 84 SER A CA 1
ATOM 682 C C . SER A 1 84 ? -9.552 -5.772 0.442 1.00 83.75 84 SER A C 1
ATOM 684 O O . SER A 1 84 ? -8.600 -6.541 0.599 1.00 83.75 84 SER A O 1
ATOM 686 N N . GLU A 1 85 ? -10.680 -6.154 -0.167 1.00 75.25 85 GLU A N 1
ATOM 687 C CA . GLU A 1 85 ? -10.815 -7.432 -0.893 1.00 75.25 85 GLU A CA 1
ATOM 688 C C . GLU A 1 85 ? -10.173 -7.387 -2.282 1.00 75.25 85 GLU A C 1
ATOM 690 O O . GLU A 1 85 ? -10.060 -8.419 -2.943 1.00 75.25 85 GLU A O 1
ATOM 695 N N . GLY A 1 86 ? -9.688 -6.209 -2.671 1.00 69.06 86 GLY A N 1
ATOM 696 C CA . GLY A 1 86 ? -9.189 -5.902 -3.996 1.00 69.06 86 GLY A CA 1
ATOM 697 C C . GLY A 1 86 ? -10.209 -5.123 -4.806 1.00 69.06 86 GLY A C 1
ATOM 698 O O . GLY A 1 86 ? -11.411 -5.154 -4.547 1.00 69.06 86 GLY A O 1
ATOM 699 N N . ALA A 1 87 ? -9.712 -4.387 -5.791 1.00 65.38 87 ALA A N 1
ATOM 700 C CA . ALA A 1 87 ? -10.579 -3.772 -6.773 1.00 65.38 87 ALA A CA 1
ATOM 701 C C . ALA A 1 87 ? -11.077 -4.889 -7.700 1.00 65.38 87 ALA A C 1
ATOM 703 O O . ALA A 1 87 ? -10.271 -5.540 -8.365 1.00 65.38 87 ALA A O 1
ATOM 704 N N . TYR A 1 88 ? -12.391 -5.132 -7.758 1.00 58.31 88 TYR A N 1
ATOM 705 C CA . TYR A 1 88 ? -12.970 -5.988 -8.797 1.00 58.31 88 TYR A CA 1
ATOM 706 C C . TYR A 1 88 ? -12.850 -5.272 -10.142 1.00 58.31 88 TYR A C 1
ATOM 708 O O . TYR A 1 88 ? -13.798 -4.667 -10.637 1.00 58.31 88 TYR A O 1
ATOM 716 N N . THR A 1 89 ? -11.657 -5.320 -10.727 1.00 65.62 89 THR A N 1
ATOM 717 C CA . THR A 1 89 ? -11.419 -4.819 -12.071 1.00 65.62 89 THR A CA 1
ATOM 718 C C . THR A 1 89 ? -11.502 -5.996 -13.036 1.00 65.62 89 THR A C 1
ATOM 720 O O . THR A 1 89 ? -10.880 -7.047 -12.857 1.00 65.62 89 THR A O 1
ATOM 723 N N . ASN A 1 90 ? -12.266 -5.825 -14.109 1.00 79.19 90 ASN A N 1
ATOM 724 C CA . ASN A 1 90 ? -12.182 -6.682 -15.293 1.00 79.19 90 ASN A CA 1
ATOM 725 C C . ASN A 1 90 ? -10.957 -6.324 -16.162 1.00 79.19 90 ASN A C 1
ATOM 727 O O . ASN A 1 90 ? -10.889 -6.714 -17.324 1.00 79.19 90 ASN A O 1
ATOM 731 N N . ARG A 1 91 ? -10.009 -5.558 -15.603 1.00 89.62 91 ARG A N 1
ATOM 732 C CA . ARG A 1 91 ? -8.855 -4.987 -16.296 1.00 89.62 91 ARG A CA 1
ATOM 733 C C . ARG A 1 91 ? -7.621 -5.870 -16.218 1.00 89.62 91 ARG A C 1
ATOM 735 O O . ARG A 1 91 ? -6.738 -5.710 -17.046 1.00 89.62 91 ARG A O 1
ATOM 742 N N . THR A 1 92 ? -7.555 -6.810 -15.282 1.00 91.44 92 THR A N 1
ATOM 743 C CA . THR A 1 92 ? -6.482 -7.812 -15.218 1.00 91.44 92 THR A CA 1
ATOM 744 C C . THR A 1 92 ? -6.933 -9.092 -15.928 1.00 91.44 92 THR A C 1
ATOM 746 O O . THR A 1 92 ? -8.011 -9.613 -15.639 1.00 91.44 92 THR A O 1
ATOM 749 N N . ASP A 1 93 ? -6.130 -9.626 -16.851 1.00 92.00 93 ASP A N 1
ATOM 750 C CA . ASP A 1 93 ? -6.437 -10.880 -17.560 1.00 92.00 93 ASP A CA 1
ATOM 751 C C . ASP A 1 93 ? -6.589 -12.061 -16.581 1.00 92.00 93 ASP A C 1
ATOM 753 O O . ASP A 1 93 ? -5.722 -12.299 -15.739 1.00 92.00 93 ASP A O 1
ATOM 757 N N . TYR A 1 94 ? -7.678 -12.829 -16.708 1.00 90.44 94 TYR A N 1
ATOM 758 C CA . TYR A 1 94 ? -7.994 -13.978 -15.845 1.00 90.44 94 TYR A CA 1
ATOM 759 C C . TYR A 1 94 ? -6.944 -15.096 -15.879 1.00 90.44 94 TYR A C 1
ATOM 761 O O . TYR A 1 94 ? -6.919 -15.931 -14.979 1.00 90.44 94 TYR A O 1
ATOM 769 N N . ARG A 1 95 ? -6.092 -15.120 -16.910 1.00 93.12 95 ARG A N 1
ATOM 770 C CA . ARG A 1 95 ? -5.024 -16.115 -17.082 1.00 93.12 95 ARG A CA 1
ATOM 771 C C . ARG A 1 95 ? -3.740 -15.770 -16.326 1.00 93.12 95 ARG A C 1
ATOM 773 O O . ARG A 1 95 ? -2.838 -16.603 -16.297 1.00 93.12 95 ARG A O 1
ATOM 780 N N . ALA A 1 96 ? -3.626 -14.564 -15.765 1.00 92.69 96 ALA A N 1
ATOM 781 C CA . ALA A 1 96 ? -2.479 -14.195 -14.940 1.00 92.69 96 ALA A CA 1
ATOM 782 C C . ALA A 1 96 ? -2.447 -15.045 -13.661 1.00 92.69 96 ALA A C 1
ATOM 784 O O . ALA A 1 96 ? -3.478 -15.228 -13.009 1.00 92.69 96 ALA A O 1
ATOM 785 N N . VAL A 1 97 ? -1.264 -15.541 -13.290 1.00 92.75 97 VAL A N 1
ATOM 786 C CA . VAL A 1 97 ? -1.092 -16.477 -12.166 1.00 92.75 97 VAL A CA 1
ATOM 787 C C . VAL A 1 97 ? -1.468 -15.802 -10.852 1.00 92.75 97 VAL A C 1
ATOM 789 O O . VAL A 1 97 ? -2.170 -16.389 -10.033 1.00 92.75 97 VAL A O 1
ATOM 792 N N . TYR A 1 98 ? -1.052 -14.546 -10.685 1.00 93.25 98 TYR A N 1
ATOM 793 C CA . TYR A 1 98 ? -1.276 -13.764 -9.467 1.00 93.25 98 TYR A CA 1
ATOM 794 C C . TYR A 1 98 ? -2.400 -12.731 -9.603 1.00 93.25 98 TYR A C 1
ATOM 796 O O . TYR A 1 98 ? -2.356 -11.679 -8.965 1.00 93.25 98 TYR A O 1
ATOM 804 N N . LYS A 1 99 ? -3.410 -12.979 -10.452 1.00 92.88 99 LYS A N 1
ATOM 805 C CA . LYS A 1 99 ? -4.493 -12.005 -10.691 1.00 92.88 99 LYS A CA 1
ATOM 806 C C . LYS A 1 99 ? -5.121 -11.492 -9.394 1.00 92.88 99 LYS A C 1
ATOM 808 O O . LYS A 1 99 ? -5.316 -10.290 -9.247 1.00 92.88 99 LYS A O 1
ATOM 813 N N . GLN A 1 100 ? -5.455 -12.397 -8.475 1.00 91.44 100 GLN A N 1
ATOM 814 C CA . GLN A 1 100 ? -6.132 -12.024 -7.234 1.00 91.44 100 GLN A CA 1
ATOM 815 C C . GLN A 1 100 ? -5.254 -11.114 -6.374 1.00 91.44 100 GLN A C 1
ATOM 817 O O . GLN A 1 100 ? -5.743 -10.110 -5.865 1.00 91.44 100 GLN A O 1
ATOM 822 N N . GLU A 1 101 ? -3.961 -11.411 -6.242 1.00 93.19 101 GLU A N 1
ATOM 823 C CA . GLU A 1 101 ? -3.036 -10.550 -5.503 1.00 93.19 101 GLU A CA 1
ATOM 824 C C . GLU A 1 101 ? -2.796 -9.197 -6.185 1.00 93.19 101 GLU A C 1
ATOM 826 O O . GLU A 1 101 ? -2.637 -8.193 -5.492 1.00 93.19 101 GLU A O 1
ATOM 831 N N . ILE A 1 102 ? -2.813 -9.140 -7.520 1.00 94.69 102 ILE A N 1
ATOM 832 C CA . ILE A 1 102 ? -2.714 -7.882 -8.277 1.00 94.69 102 ILE A CA 1
ATOM 833 C C . ILE A 1 102 ? -3.937 -6.995 -8.010 1.00 94.69 102 ILE A C 1
ATOM 835 O O . ILE A 1 102 ? -3.790 -5.818 -7.677 1.00 94.69 102 ILE A O 1
ATOM 839 N N . ASP A 1 103 ? -5.141 -7.560 -8.096 1.00 93.38 103 ASP A N 1
ATOM 840 C CA . ASP A 1 103 ? -6.384 -6.835 -7.814 1.00 93.38 103 ASP A CA 1
ATOM 841 C C . ASP A 1 103 ? -6.450 -6.396 -6.338 1.00 93.38 103 ASP A C 1
ATOM 843 O O . ASP A 1 103 ? -6.891 -5.285 -6.022 1.00 93.38 103 ASP A O 1
ATOM 847 N N . GLN A 1 104 ? -5.950 -7.238 -5.425 1.00 92.94 104 GLN A N 1
ATOM 848 C CA . GLN A 1 104 ? -5.788 -6.907 -4.008 1.00 92.94 104 GLN A CA 1
ATOM 849 C C . GLN A 1 104 ? -4.803 -5.762 -3.785 1.00 92.94 104 GLN A C 1
ATOM 851 O O . GLN A 1 104 ? -5.085 -4.895 -2.962 1.00 92.94 104 GLN A O 1
ATOM 856 N N . LEU A 1 105 ? -3.665 -5.727 -4.484 1.00 95.44 105 LEU A N 1
ATOM 857 C CA . LEU A 1 105 ? -2.730 -4.601 -4.414 1.00 95.44 105 LEU A CA 1
ATOM 858 C C . LEU A 1 105 ? -3.415 -3.301 -4.853 1.00 95.44 105 LEU A C 1
ATOM 860 O O . LEU A 1 105 ? -3.343 -2.312 -4.127 1.00 95.44 105 LEU A O 1
ATOM 864 N N . ALA A 1 106 ? -4.113 -3.308 -5.992 1.00 95.25 106 ALA A N 1
ATOM 865 C CA . ALA A 1 106 ? -4.823 -2.126 -6.481 1.00 95.25 106 ALA A CA 1
ATOM 866 C C . ALA A 1 106 ? -5.838 -1.609 -5.445 1.00 95.25 106 ALA A C 1
ATOM 868 O O . ALA A 1 106 ? -5.810 -0.435 -5.077 1.00 95.25 106 ALA A O 1
ATOM 869 N N . GLY A 1 107 ? -6.659 -2.503 -4.885 1.00 94.38 107 GLY A N 1
ATOM 870 C CA . GLY A 1 107 ? -7.623 -2.136 -3.845 1.00 94.38 107 GLY A CA 1
ATOM 871 C C . GLY A 1 107 ? -6.978 -1.660 -2.536 1.00 94.38 107 GLY A C 1
ATOM 872 O O . GLY A 1 107 ? -7.547 -0.810 -1.854 1.00 94.38 107 GLY A O 1
ATOM 873 N N . GLN A 1 108 ? -5.800 -2.179 -2.173 1.00 94.31 108 GLN A N 1
ATOM 874 C CA . GLN A 1 108 ? -5.040 -1.704 -1.010 1.00 94.31 108 GLN A CA 1
ATOM 875 C C . GLN A 1 108 ? -4.510 -0.282 -1.223 1.00 94.31 108 GLN A C 1
ATOM 877 O O . GLN A 1 108 ? -4.644 0.544 -0.324 1.00 94.31 108 GLN A O 1
ATOM 882 N N . ILE A 1 109 ? -3.965 0.024 -2.405 1.00 95.69 109 ILE A N 1
ATOM 883 C CA . ILE A 1 109 ? -3.501 1.376 -2.760 1.00 95.69 109 ILE A CA 1
ATOM 884 C C . ILE A 1 109 ? -4.672 2.368 -2.710 1.00 95.69 109 ILE A C 1
ATOM 886 O O . ILE A 1 109 ? -4.552 3.429 -2.097 1.00 95.69 109 ILE A O 1
ATOM 890 N N . ASP A 1 110 ? -5.821 2.008 -3.287 1.00 94.62 110 ASP A N 1
ATOM 891 C CA . ASP A 1 110 ? -7.025 2.844 -3.240 1.00 94.62 110 ASP A CA 1
ATOM 892 C C . ASP A 1 110 ? -7.485 3.097 -1.800 1.00 94.62 110 ASP A C 1
ATOM 894 O O . ASP A 1 110 ? -7.825 4.226 -1.442 1.00 94.62 110 ASP A O 1
ATOM 898 N N . MET A 1 111 ? -7.469 2.063 -0.953 1.00 93.69 111 MET A N 1
ATOM 899 C CA . MET A 1 111 ? -7.878 2.201 0.441 1.00 93.69 111 MET A CA 1
ATOM 900 C C . MET A 1 111 ? -6.924 3.091 1.239 1.00 93.69 111 MET A C 1
ATOM 902 O O . MET A 1 111 ? -7.394 3.930 2.002 1.00 93.69 111 MET A O 1
ATOM 906 N N . LEU A 1 112 ? -5.609 2.963 1.045 1.00 92.88 112 LEU A N 1
ATOM 907 C CA . LEU A 1 112 ? -4.629 3.835 1.701 1.00 92.88 112 LEU A CA 1
ATOM 908 C C . LEU A 1 112 ? -4.884 5.310 1.367 1.00 92.88 112 LEU A C 1
ATOM 910 O O . LEU A 1 112 ? -4.866 6.152 2.261 1.00 92.88 112 LEU A O 1
ATOM 914 N N . VAL A 1 113 ? -5.204 5.620 0.108 1.00 93.31 113 VAL A N 1
ATOM 915 C CA . VAL A 1 113 ? -5.555 6.988 -0.300 1.00 93.31 113 VAL A CA 1
ATOM 916 C C . VAL A 1 113 ? -6.902 7.432 0.269 1.00 93.31 113 VAL A C 1
ATOM 918 O O . VAL A 1 113 ? -7.025 8.573 0.703 1.00 93.31 113 VAL A O 1
ATOM 921 N N . ASN A 1 114 ? -7.903 6.554 0.328 1.00 93.00 114 ASN A N 1
ATOM 922 C CA . ASN A 1 114 ? -9.190 6.890 0.941 1.00 93.00 114 ASN A CA 1
ATOM 923 C C . ASN A 1 114 ? -9.060 7.210 2.438 1.00 93.00 114 ASN A C 1
ATOM 925 O O . ASN A 1 114 ? -9.714 8.135 2.925 1.00 93.00 114 ASN A O 1
ATOM 929 N N . ILE A 1 115 ? -8.212 6.460 3.150 1.00 91.88 115 ILE A N 1
ATOM 930 C CA . ILE A 1 115 ? -7.903 6.692 4.565 1.00 91.88 115 ILE A CA 1
ATOM 931 C C . ILE A 1 115 ? -7.179 8.031 4.730 1.00 91.88 115 ILE A C 1
ATOM 933 O O . ILE A 1 115 ? -7.618 8.845 5.539 1.00 91.88 115 ILE A O 1
ATOM 937 N N . GLU A 1 116 ? -6.138 8.288 3.930 1.00 89.25 116 GLU A N 1
ATOM 938 C CA . GLU A 1 116 ? -5.380 9.550 3.950 1.00 89.25 116 GLU A CA 1
ATOM 939 C C . GLU A 1 116 ? -6.291 10.761 3.695 1.00 89.25 116 GLU A C 1
ATOM 941 O O . GLU A 1 116 ? -6.257 11.753 4.417 1.00 89.25 116 GLU A O 1
ATOM 946 N N . GLN A 1 117 ? -7.175 10.668 2.699 1.00 89.69 117 GLN A N 1
ATOM 947 C CA . GLN A 1 117 ? -8.093 11.754 2.352 1.00 89.69 117 GLN A CA 1
ATOM 948 C C . GLN A 1 117 ? -9.350 11.816 3.236 1.00 89.69 117 GLN A C 1
ATOM 950 O O . GLN A 1 117 ? -10.178 12.709 3.034 1.00 89.69 117 GLN A O 1
ATOM 955 N N . LYS A 1 118 ? -9.543 10.853 4.152 1.00 90.00 118 LYS A N 1
ATOM 956 C CA . LYS A 1 118 ? -10.754 10.683 4.980 1.00 90.00 118 LYS A CA 1
ATOM 957 C C . LYS A 1 118 ? -12.052 10.737 4.161 1.00 90.00 118 LYS A C 1
ATOM 959 O O . LYS A 1 118 ? -13.068 11.264 4.606 1.00 90.00 118 LYS A O 1
ATOM 964 N N . LYS A 1 119 ? -12.027 10.215 2.930 1.00 90.12 119 LYS A N 1
ATOM 965 C CA . LYS A 1 119 ? -13.170 10.197 2.001 1.00 90.12 119 LYS A CA 1
ATOM 966 C C . LYS A 1 119 ? -13.011 9.081 0.978 1.00 90.12 119 LYS A C 1
ATOM 968 O O . LYS A 1 119 ? -11.899 8.680 0.655 1.00 90.12 119 LYS A O 1
ATOM 973 N N . THR A 1 120 ? -14.118 8.613 0.407 1.00 87.88 120 THR A N 1
ATOM 974 C CA . THR A 1 120 ? -14.047 7.746 -0.775 1.00 87.88 120 THR A CA 1
ATOM 975 C C . THR A 1 120 ? -13.592 8.572 -1.977 1.00 87.88 120 THR A C 1
ATOM 977 O O . THR A 1 120 ? -14.304 9.464 -2.445 1.00 87.88 120 THR A O 1
ATOM 980 N N . SER A 1 121 ? -12.385 8.295 -2.458 1.00 86.25 121 SER A N 1
ATOM 981 C CA . SER A 1 121 ? -11.743 9.024 -3.541 1.00 86.25 121 SER A CA 1
ATOM 982 C C . SER A 1 121 ? -12.188 8.527 -4.911 1.00 86.25 121 SER A C 1
ATOM 984 O O . SER A 1 121 ? -12.323 7.328 -5.149 1.00 86.25 121 SER A O 1
ATOM 986 N N . LYS A 1 122 ? -12.343 9.459 -5.856 1.00 88.31 122 LYS A N 1
ATOM 987 C CA . LYS A 1 122 ? -12.512 9.141 -7.285 1.00 88.31 122 LYS A CA 1
ATOM 988 C C . LYS A 1 122 ? -11.174 8.967 -8.011 1.00 88.31 122 LYS A C 1
ATOM 990 O O . LYS A 1 122 ? -11.167 8.723 -9.211 1.00 88.31 122 LYS A O 1
ATOM 995 N N . LEU A 1 123 ? -10.044 9.139 -7.317 1.00 88.62 123 LEU A N 1
ATOM 996 C CA . LEU A 1 123 ? -8.721 9.076 -7.939 1.00 88.62 123 LEU A CA 1
ATOM 997 C C . LEU A 1 123 ? -8.370 7.683 -8.463 1.00 88.62 123 LEU A C 1
ATOM 999 O O . LEU A 1 123 ? -7.660 7.611 -9.466 1.00 88.62 123 LEU A O 1
ATOM 1003 N N . GLN A 1 124 ? -8.837 6.631 -7.777 1.00 91.00 124 GLN A N 1
ATOM 1004 C CA . GLN A 1 124 ? -8.578 5.213 -8.073 1.00 91.00 124 GLN A CA 1
ATOM 1005 C C . GLN A 1 124 ? -7.119 4.928 -8.495 1.00 91.00 124 GLN A C 1
ATOM 1007 O O . GLN A 1 124 ? -6.868 4.398 -9.584 1.00 91.00 124 GLN A O 1
ATOM 1012 N N . PRO A 1 125 ? -6.122 5.350 -7.691 1.00 94.19 125 PRO A N 1
ATOM 1013 C CA . PRO A 1 125 ? -4.709 5.184 -8.025 1.00 94.19 125 PRO A CA 1
ATOM 1014 C C . PRO A 1 125 ? -4.284 3.729 -8.262 1.00 94.19 125 PRO A C 1
ATOM 1016 O O . PRO A 1 125 ? -3.388 3.494 -9.069 1.00 94.19 125 PRO A O 1
ATOM 1019 N N . GLY A 1 126 ? -4.931 2.749 -7.631 1.00 94.75 126 GLY A N 1
ATOM 1020 C CA . GLY A 1 126 ? -4.701 1.331 -7.893 1.00 94.75 126 GLY A CA 1
ATOM 1021 C C . GLY A 1 126 ? -5.059 0.936 -9.327 1.00 94.75 126 GLY A C 1
ATOM 1022 O O . GLY A 1 126 ? -4.262 0.291 -10.008 1.00 94.75 126 GLY A O 1
ATOM 1023 N N . GLU A 1 127 ? -6.216 1.374 -9.829 1.00 92.50 127 GLU A N 1
ATOM 1024 C CA . GLU A 1 127 ? -6.602 1.152 -11.229 1.00 92.50 127 GLU A CA 1
ATOM 1025 C C . GLU A 1 127 ? -5.684 1.919 -12.193 1.00 92.50 127 GLU A C 1
ATOM 1027 O O . GLU A 1 127 ? -5.252 1.368 -13.208 1.00 92.50 127 GLU A O 1
ATOM 1032 N N . LYS A 1 128 ? -5.317 3.165 -11.864 1.00 94.19 128 LYS A N 1
ATOM 1033 C CA . LYS A 1 128 ? -4.399 3.970 -12.690 1.00 94.19 128 LYS A CA 1
ATOM 1034 C C . LYS A 1 128 ? -2.996 3.367 -12.780 1.00 94.19 128 LYS A C 1
ATOM 1036 O O . LYS A 1 128 ? -2.408 3.380 -13.859 1.00 94.19 128 LYS A O 1
ATOM 1041 N N . MET A 1 129 ? -2.486 2.775 -11.701 1.00 96.31 129 MET A N 1
ATOM 1042 C CA . MET A 1 129 ? -1.233 2.015 -11.716 1.00 96.31 129 MET A CA 1
ATOM 1043 C C . MET A 1 129 ? -1.295 0.877 -12.748 1.00 96.31 129 MET A C 1
ATOM 1045 O O . MET A 1 129 ? -0.390 0.735 -13.574 1.00 96.31 129 MET A O 1
ATOM 1049 N N . LEU A 1 130 ? -2.378 0.090 -12.748 1.00 95.69 130 LEU A N 1
ATOM 1050 C CA . LEU A 1 130 ? -2.582 -0.988 -13.725 1.00 95.69 130 LEU A CA 1
ATOM 1051 C C . LEU A 1 130 ? -2.736 -0.447 -15.154 1.00 95.69 130 LEU A C 1
ATOM 1053 O O . LEU A 1 130 ? -2.182 -1.023 -16.093 1.00 95.69 130 LEU A O 1
ATOM 1057 N N . TYR A 1 131 ? -3.421 0.685 -15.318 1.00 95.38 131 TYR A N 1
ATOM 1058 C CA . TYR A 1 131 ? -3.548 1.367 -16.604 1.00 95.38 131 TYR A CA 1
ATOM 1059 C C . TYR A 1 131 ? -2.189 1.796 -17.166 1.00 95.38 131 TYR A C 1
ATOM 1061 O O . TYR A 1 131 ? -1.923 1.616 -18.352 1.00 95.38 131 TYR A O 1
ATOM 1069 N N . TYR A 1 132 ? -1.282 2.313 -16.335 1.00 95.94 132 TYR A N 1
ATOM 1070 C CA . TYR A 1 132 ? 0.051 2.696 -16.805 1.00 95.94 132 TYR A CA 1
ATOM 1071 C C . TYR A 1 132 ? 0.932 1.503 -17.159 1.00 95.94 132 TYR A C 1
ATOM 1073 O O . TYR A 1 132 ? 1.686 1.590 -18.127 1.00 95.94 132 TYR A O 1
ATOM 1081 N N . LEU A 1 133 ? 0.782 0.361 -16.485 1.00 96.62 133 LEU A N 1
ATOM 1082 C CA . LEU A 1 133 ? 1.395 -0.882 -16.966 1.00 96.62 133 LEU A CA 1
ATOM 1083 C C . LEU A 1 133 ? 0.822 -1.300 -18.323 1.00 96.62 133 LEU A C 1
ATOM 1085 O O . LEU A 1 133 ? 1.573 -1.739 -19.189 1.00 96.62 133 LEU A O 1
ATOM 1089 N N . HIS A 1 134 ? -0.479 -1.108 -18.551 1.00 95.75 134 HIS A N 1
ATOM 1090 C CA . HIS A 1 134 ? -1.071 -1.325 -19.870 1.00 95.75 134 HIS A CA 1
ATOM 1091 C C . HIS A 1 134 ? -0.472 -0.375 -20.925 1.00 95.75 134 HIS A C 1
ATOM 1093 O O . HIS A 1 134 ? -0.106 -0.835 -22.005 1.00 95.75 134 HIS A O 1
ATOM 1099 N N . LEU A 1 135 ? -0.281 0.915 -20.621 1.00 95.69 135 LEU A N 1
ATOM 1100 C CA . LEU A 1 135 ? 0.404 1.838 -21.540 1.00 95.69 135 LEU A CA 1
ATOM 1101 C C . LEU A 1 135 ? 1.832 1.373 -21.855 1.00 95.69 135 LEU A C 1
ATOM 1103 O O . LEU A 1 135 ? 2.216 1.354 -23.026 1.00 95.69 135 LEU A O 1
ATOM 1107 N N . SER A 1 136 ? 2.583 0.928 -20.841 1.00 95.62 136 SER A N 1
ATOM 1108 C CA . SER A 1 136 ? 3.917 0.340 -21.026 1.00 95.62 136 SER A CA 1
ATOM 1109 C C . SER A 1 136 ? 3.876 -0.874 -21.964 1.00 95.62 136 SER A C 1
ATOM 1111 O O . SER A 1 136 ? 4.681 -0.970 -22.892 1.00 95.62 136 SER A O 1
ATOM 1113 N N . ALA A 1 137 ? 2.882 -1.756 -21.801 1.00 95.38 137 ALA A N 1
ATOM 1114 C CA . ALA A 1 137 ? 2.663 -2.917 -22.669 1.00 95.38 137 ALA A CA 1
ATOM 1115 C C . ALA A 1 137 ? 2.472 -2.544 -24.144 1.00 95.38 137 ALA A C 1
ATOM 1117 O O . ALA A 1 137 ? 2.900 -3.280 -25.031 1.00 95.38 137 ALA A O 1
ATOM 1118 N N . MET A 1 138 ? 1.850 -1.392 -24.396 1.00 93.88 138 MET A N 1
ATOM 1119 C CA . MET A 1 138 ? 1.599 -0.852 -25.733 1.00 93.88 138 MET A CA 1
ATOM 1120 C C . MET A 1 138 ? 2.770 -0.016 -26.276 1.00 93.88 138 MET A C 1
ATOM 1122 O O . MET A 1 138 ? 2.643 0.601 -27.334 1.00 93.88 138 MET A O 1
ATOM 1126 N N . GLY A 1 139 ? 3.897 0.052 -25.558 1.00 92.50 139 GLY A N 1
ATOM 1127 C CA . GLY A 1 139 ? 5.036 0.904 -25.908 1.00 92.50 139 GLY A CA 1
ATOM 1128 C C . GLY A 1 139 ? 4.750 2.402 -25.758 1.00 92.50 139 GLY A C 1
ATOM 1129 O O . GLY A 1 139 ? 5.472 3.227 -26.320 1.00 92.50 139 GLY A O 1
ATOM 1130 N N . GLN A 1 140 ? 3.696 2.770 -25.027 1.00 93.75 140 GLN A N 1
ATOM 1131 C CA . GLN A 1 140 ? 3.304 4.155 -24.796 1.00 93.75 140 GLN A CA 1
ATOM 1132 C C . GLN A 1 140 ? 3.912 4.704 -23.496 1.00 93.75 140 GLN A C 1
ATOM 1134 O O . GLN A 1 140 ? 4.178 3.953 -22.555 1.00 93.75 140 GLN A O 1
ATOM 1139 N N . PRO A 1 141 ? 4.119 6.031 -23.401 1.00 92.56 141 PRO A N 1
ATOM 1140 C CA . PRO A 1 141 ? 4.524 6.669 -22.155 1.00 92.56 141 PRO A CA 1
ATOM 1141 C C . PRO A 1 141 ? 3.552 6.383 -21.001 1.00 92.56 141 PRO A C 1
ATOM 1143 O O . PRO A 1 141 ? 2.345 6.559 -21.157 1.00 92.56 141 PRO A O 1
ATOM 1146 N N . MET A 1 142 ? 4.079 6.037 -19.822 1.00 94.81 142 MET A N 1
ATOM 1147 C CA . MET A 1 142 ? 3.312 5.885 -18.573 1.00 94.81 142 MET A CA 1
ATOM 1148 C C . MET A 1 142 ? 2.904 7.251 -18.000 1.00 94.81 142 MET A C 1
ATOM 1150 O O . MET A 1 142 ? 3.422 7.703 -16.978 1.00 94.81 142 MET A O 1
ATOM 1154 N N . LYS A 1 143 ? 2.031 7.954 -18.719 1.00 93.31 143 LYS A N 1
ATOM 1155 C CA . LYS A 1 143 ? 1.502 9.272 -18.363 1.00 93.31 143 LYS A CA 1
ATOM 1156 C C . LYS A 1 143 ? 0.049 9.387 -18.811 1.00 93.31 143 LYS A C 1
ATOM 1158 O O . LYS A 1 143 ? -0.419 8.591 -19.624 1.00 93.31 143 LYS A O 1
ATOM 1163 N N . GLN A 1 144 ? -0.659 10.392 -18.318 1.00 91.75 144 GLN A N 1
ATOM 1164 C CA . GLN A 1 144 ? -2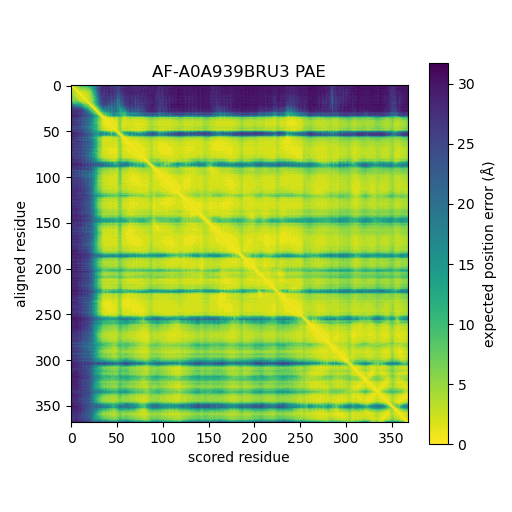.02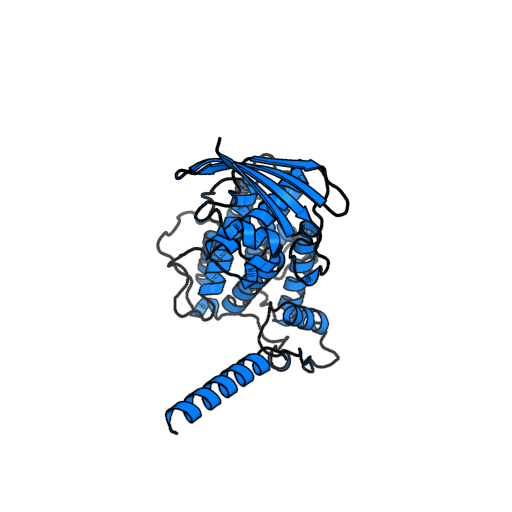7 10.675 -18.719 1.00 91.75 144 GLN A CA 1
ATOM 1165 C C . GLN A 1 144 ? -2.092 10.916 -20.239 1.00 91.75 144 GLN A C 1
ATOM 1167 O O . GLN A 1 144 ? -1.422 11.818 -20.756 1.00 91.75 144 GLN A O 1
ATOM 1172 N N . PRO A 1 145 ? -2.868 10.113 -20.987 1.00 86.56 145 PRO A N 1
ATOM 1173 C CA . PRO A 1 145 ? -3.013 10.309 -22.420 1.00 86.56 145 PRO A CA 1
ATOM 1174 C C . PRO A 1 145 ? -3.930 11.502 -22.707 1.00 86.56 145 PRO A C 1
ATOM 1176 O O . PRO A 1 145 ? -4.815 11.832 -21.918 1.00 86.56 145 PRO A O 1
ATOM 1179 N N . LEU A 1 146 ? -3.786 12.092 -23.896 1.00 82.75 146 LEU A N 1
ATOM 1180 C CA . LEU A 1 146 ? -4.701 13.136 -24.380 1.00 82.75 146 LEU A CA 1
ATOM 1181 C C . LEU A 1 146 ? -6.141 12.626 -24.545 1.00 82.75 146 LEU A C 1
ATOM 1183 O O . LEU A 1 146 ? -7.090 13.398 -24.446 1.00 82.75 146 LEU A O 1
ATOM 1187 N N . ARG A 1 147 ? -6.304 11.327 -24.820 1.00 82.56 147 ARG A N 1
ATOM 1188 C CA . ARG A 1 147 ? -7.596 10.641 -24.892 1.00 82.56 147 ARG A CA 1
ATOM 1189 C C . ARG A 1 147 ? -7.532 9.389 -24.031 1.00 82.56 147 ARG A C 1
ATOM 1191 O O . ARG A 1 147 ? -6.694 8.525 -24.272 1.00 82.56 147 ARG A O 1
ATOM 1198 N N . TYR A 1 148 ? -8.405 9.310 -23.034 1.00 82.06 148 TYR A N 1
ATOM 1199 C CA . TYR A 1 148 ? -8.528 8.128 -22.192 1.00 82.06 148 TYR A CA 1
ATOM 1200 C C . TYR A 1 148 ? -9.287 7.037 -22.951 1.00 82.06 148 TYR A C 1
ATOM 1202 O O . TYR A 1 148 ? -10.420 7.261 -23.379 1.00 82.06 148 TYR A O 1
ATOM 1210 N N . ASN A 1 149 ? -8.661 5.873 -23.127 1.00 79.81 149 ASN A N 1
ATOM 1211 C CA . ASN A 1 149 ? -9.3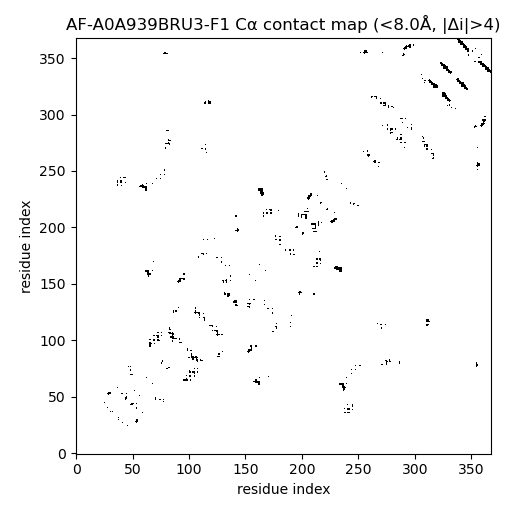54 4.696 -23.628 1.00 79.81 149 ASN A CA 1
ATOM 1212 C C . ASN A 1 149 ? -9.986 3.971 -22.438 1.00 79.81 149 ASN A C 1
ATOM 1214 O O . ASN A 1 149 ? -9.268 3.475 -21.575 1.00 79.81 149 ASN A O 1
ATOM 1218 N N . SER A 1 150 ? -11.316 3.911 -22.393 1.00 82.69 150 SER A N 1
ATOM 1219 C CA . SER A 1 150 ? -12.042 3.166 -21.364 1.00 82.69 150 SER A CA 1
ATOM 1220 C C . SER A 1 150 ? -12.104 1.663 -21.644 1.00 82.69 150 SER A C 1
ATOM 1222 O O . SER A 1 150 ? -12.532 0.921 -20.767 1.00 82.69 150 SER A O 1
ATOM 1224 N N . ASP A 1 151 ? -11.677 1.190 -22.815 1.00 88.69 151 ASP A N 1
ATOM 1225 C CA . ASP A 1 151 ? -11.606 -0.229 -23.165 1.00 88.69 151 ASP A CA 1
ATOM 1226 C C . ASP A 1 151 ? -10.148 -0.701 -23.216 1.00 88.69 151 ASP A C 1
ATOM 1228 O O . ASP A 1 151 ? -9.494 -0.729 -24.260 1.00 88.69 151 ASP A O 1
ATOM 1232 N N . TRP A 1 152 ? -9.613 -1.002 -22.036 1.00 92.06 152 TRP A N 1
ATOM 1233 C CA . TRP A 1 152 ? -8.258 -1.504 -21.854 1.00 92.06 152 TRP A CA 1
ATOM 1234 C C . TRP A 1 152 ? -8.249 -2.707 -20.913 1.00 92.06 152 TRP A C 1
ATOM 1236 O O . TRP A 1 152 ? -9.131 -2.861 -20.063 1.00 92.06 152 TRP A O 1
ATOM 1246 N N . TRP A 1 153 ? -7.225 -3.544 -21.048 1.00 91.88 153 TRP A N 1
ATOM 1247 C CA . TRP A 1 153 ? -6.893 -4.590 -20.087 1.00 91.88 153 TRP A CA 1
ATOM 1248 C C . TRP A 1 153 ? -5.389 -4.884 -20.119 1.00 91.88 153 TRP A C 1
ATOM 1250 O O . TRP A 1 153 ? -4.695 -4.679 -21.119 1.00 91.88 153 TRP A O 1
ATOM 1260 N N . LEU A 1 154 ? -4.875 -5.375 -19.001 1.00 93.56 154 LEU A N 1
ATOM 1261 C CA . LEU A 1 154 ? -3.502 -5.788 -18.801 1.00 93.56 154 LEU A CA 1
ATOM 1262 C C . LEU A 1 154 ? -3.385 -7.287 -19.094 1.00 93.56 154 LEU A C 1
ATOM 1264 O O . LEU A 1 154 ? -3.908 -8.123 -18.357 1.00 93.56 154 LEU A O 1
ATOM 1268 N N . SER A 1 155 ? -2.731 -7.624 -20.207 1.00 94.94 155 SER A N 1
ATOM 1269 C CA . SER A 1 155 ? -2.632 -9.011 -20.675 1.00 94.94 155 SER A CA 1
ATOM 1270 C C . SER A 1 155 ? -1.743 -9.877 -19.777 1.00 94.94 155 SER A C 1
ATOM 1272 O O . SER A 1 155 ? -0.706 -9.423 -19.285 1.00 94.94 155 SER A O 1
ATOM 1274 N N . ALA A 1 156 ? -2.092 -11.162 -19.648 1.00 95.56 156 ALA A N 1
ATOM 1275 C CA . ALA A 1 156 ? -1.257 -12.136 -18.939 1.00 95.56 156 ALA A CA 1
ATOM 1276 C C . ALA A 1 156 ? 0.146 -12.253 -19.568 1.00 95.56 156 ALA A C 1
ATOM 1278 O O . ALA A 1 156 ? 1.142 -12.359 -18.860 1.00 95.56 156 ALA A O 1
ATOM 1279 N N . ALA A 1 157 ? 0.236 -12.145 -20.899 1.00 96.44 157 ALA A N 1
ATOM 1280 C CA . ALA A 1 157 ? 1.506 -12.184 -21.620 1.00 96.44 157 ALA A CA 1
ATOM 1281 C C . ALA A 1 157 ? 2.443 -11.035 -21.219 1.00 96.44 157 ALA A C 1
ATOM 1283 O O . ALA A 1 157 ? 3.633 -11.256 -21.019 1.00 96.44 157 ALA A O 1
ATOM 1284 N N . HIS A 1 158 ? 1.921 -9.813 -21.071 1.00 97.00 158 HIS A N 1
ATOM 1285 C CA . HIS A 1 158 ? 2.735 -8.691 -20.607 1.00 97.00 158 HIS A CA 1
ATOM 1286 C C . HIS A 1 158 ? 3.099 -8.823 -19.124 1.00 97.00 158 HIS A C 1
ATOM 1288 O O . HIS A 1 158 ? 4.230 -8.531 -18.741 1.00 97.00 158 HIS A O 1
ATOM 1294 N N . LEU A 1 159 ? 2.170 -9.310 -18.300 1.00 97.06 159 LEU A N 1
ATOM 1295 C CA . LEU A 1 159 ? 2.398 -9.566 -16.877 1.00 97.06 159 LEU A CA 1
ATOM 1296 C C . LEU A 1 159 ? 3.524 -10.584 -16.616 1.00 97.06 159 LEU A C 1
ATOM 1298 O O . LEU A 1 159 ? 4.274 -10.432 -15.653 1.00 97.06 159 LEU A O 1
ATOM 1302 N N . GLN A 1 160 ? 3.691 -11.563 -17.504 1.00 96.69 160 GLN A N 1
ATOM 1303 C CA . GLN A 1 160 ? 4.766 -12.561 -17.453 1.00 96.69 160 GLN A CA 1
ATOM 1304 C C . GLN A 1 160 ? 6.137 -12.028 -17.897 1.00 96.69 160 GLN A C 1
ATOM 1306 O O . GLN A 1 160 ? 7.154 -12.689 -17.685 1.00 96.69 160 GLN A O 1
ATOM 1311 N N . GLN A 1 161 ? 6.201 -10.840 -18.504 1.00 97.62 161 GLN A N 1
ATOM 1312 C CA . GLN A 1 161 ? 7.473 -10.216 -18.867 1.00 97.62 161 GLN A CA 1
ATOM 1313 C C . GLN A 1 161 ? 8.180 -9.648 -17.635 1.00 97.62 161 GLN A C 1
ATOM 1315 O O . GLN A 1 161 ? 7.558 -9.326 -16.622 1.00 97.62 161 GLN A O 1
ATOM 1320 N N . SER A 1 162 ? 9.492 -9.458 -17.754 1.00 98.00 162 SER A N 1
ATOM 1321 C CA . SER A 1 162 ? 10.308 -8.838 -16.712 1.00 98.00 162 SER A CA 1
ATOM 1322 C C . SER A 1 162 ? 9.835 -7.420 -16.384 1.00 98.00 162 SER A C 1
ATOM 1324 O O . SER A 1 162 ? 9.442 -6.668 -17.282 1.00 98.00 162 SER A O 1
ATOM 1326 N N . MET A 1 163 ? 9.884 -7.047 -15.107 1.00 98.06 163 MET A N 1
ATOM 1327 C CA . MET A 1 163 ? 9.611 -5.684 -14.647 1.00 98.06 163 MET A CA 1
ATOM 1328 C C . MET A 1 163 ? 10.859 -4.812 -14.807 1.00 98.06 163 MET A C 1
ATOM 1330 O O . MET A 1 163 ? 11.962 -5.206 -14.416 1.00 98.06 163 MET A O 1
ATOM 1334 N N . THR A 1 164 ? 10.691 -3.619 -15.368 1.00 98.00 164 THR A N 1
ATOM 1335 C CA . THR A 1 164 ? 11.755 -2.613 -15.464 1.00 98.00 164 THR A CA 1
ATOM 1336 C C . THR A 1 164 ? 11.816 -1.736 -14.216 1.00 98.00 164 THR A C 1
ATOM 1338 O O . THR A 1 164 ? 10.862 -1.648 -13.439 1.00 98.00 164 THR A O 1
ATOM 1341 N N . ARG A 1 165 ? 12.941 -1.041 -14.021 1.00 97.44 165 ARG A N 1
ATOM 1342 C CA . ARG A 1 165 ? 13.106 -0.072 -12.926 1.00 97.44 165 ARG A CA 1
ATOM 1343 C C . ARG A 1 165 ? 12.089 1.068 -12.977 1.00 97.44 165 ARG A C 1
ATOM 1345 O O . ARG A 1 165 ? 11.656 1.525 -11.924 1.00 97.44 165 ARG A O 1
ATOM 1352 N N . GLU A 1 166 ? 11.711 1.519 -14.171 1.00 96.81 166 GLU A N 1
ATOM 1353 C CA . GLU A 1 166 ? 10.710 2.578 -14.365 1.00 96.81 166 GLU A CA 1
ATOM 1354 C C . GLU A 1 166 ? 9.293 2.112 -14.006 1.00 96.81 166 GLU A C 1
ATOM 1356 O O . GLU A 1 166 ? 8.543 2.836 -13.356 1.00 96.81 166 GLU A O 1
ATOM 1361 N N . GLU A 1 167 ? 8.928 0.881 -14.365 1.00 98.44 167 GLU A N 1
ATOM 1362 C CA . GLU A 1 167 ? 7.639 0.295 -13.970 1.00 98.44 167 GLU A CA 1
ATOM 1363 C C . GLU A 1 167 ? 7.580 0.059 -12.459 1.00 98.44 167 GLU A C 1
ATOM 1365 O O . GLU A 1 167 ? 6.568 0.349 -11.824 1.00 98.44 167 GLU A O 1
ATOM 1370 N N . LEU A 1 168 ? 8.681 -0.405 -11.860 1.00 98.44 168 LEU A N 1
ATOM 1371 C CA . LEU A 1 168 ? 8.768 -0.573 -10.415 1.00 98.44 168 LEU A CA 1
ATOM 1372 C C . LEU A 1 168 ? 8.670 0.768 -9.681 1.00 98.44 168 LEU A C 1
ATOM 1374 O O . LEU A 1 168 ? 7.938 0.865 -8.701 1.00 98.44 168 LEU A O 1
ATOM 1378 N N . SER A 1 169 ? 9.361 1.816 -10.139 1.00 98.12 169 SER A N 1
ATOM 1379 C CA . SER A 1 169 ? 9.246 3.137 -9.507 1.00 98.12 169 SER A CA 1
ATOM 1380 C C . SER A 1 169 ? 7.836 3.708 -9.642 1.00 98.12 169 SER A C 1
ATOM 1382 O O . SER A 1 169 ? 7.330 4.292 -8.685 1.00 98.12 169 SER A O 1
ATOM 1384 N N . MET A 1 170 ? 7.162 3.469 -10.772 1.00 98.06 170 MET A N 1
ATOM 1385 C CA . MET A 1 170 ? 5.751 3.807 -10.945 1.00 98.06 170 MET A CA 1
ATOM 1386 C C . MET A 1 170 ? 4.890 3.103 -9.889 1.00 98.06 170 MET A C 1
ATOM 1388 O O . MET A 1 170 ? 4.205 3.791 -9.132 1.00 98.06 170 MET A O 1
ATOM 1392 N N . VAL A 1 171 ? 4.992 1.780 -9.734 1.00 98.38 171 VAL A N 1
ATOM 1393 C CA . VAL A 1 171 ? 4.245 1.027 -8.706 1.00 98.38 171 VAL A CA 1
ATOM 1394 C C . VAL A 1 171 ? 4.523 1.569 -7.299 1.00 98.38 171 VAL A C 1
ATOM 1396 O O . VAL A 1 171 ? 3.596 1.881 -6.553 1.00 98.38 171 VAL A O 1
ATOM 1399 N N . LEU A 1 172 ? 5.796 1.743 -6.937 1.00 98.31 172 LEU A N 1
ATOM 1400 C CA . LEU A 1 172 ? 6.178 2.171 -5.589 1.00 98.31 172 LEU A CA 1
ATOM 1401 C C . LEU A 1 172 ? 5.786 3.617 -5.280 1.00 98.31 172 LEU A C 1
ATOM 1403 O O . LEU A 1 172 ? 5.494 3.922 -4.129 1.00 98.31 172 LEU A O 1
ATOM 1407 N N . SER A 1 173 ? 5.730 4.495 -6.282 1.00 97.31 173 SER A N 1
ATOM 1408 C CA . SER A 1 173 ? 5.242 5.865 -6.094 1.00 97.31 173 SER A CA 1
ATOM 1409 C C . SER A 1 173 ? 3.748 5.920 -5.763 1.00 97.31 173 SER A C 1
ATOM 1411 O O . SER A 1 173 ? 3.351 6.771 -4.977 1.00 97.31 173 SER A O 1
ATOM 1413 N N . HIS A 1 174 ? 2.934 4.991 -6.283 1.00 97.56 174 HIS A N 1
ATOM 1414 C CA . HIS A 1 174 ? 1.517 4.879 -5.911 1.00 97.56 174 HIS A CA 1
ATOM 1415 C C . HIS A 1 174 ? 1.366 4.328 -4.491 1.00 97.56 174 HIS A C 1
ATOM 1417 O O . HIS A 1 174 ? 0.557 4.827 -3.714 1.00 97.56 174 HIS A O 1
ATOM 1423 N N . VAL A 1 175 ? 2.185 3.335 -4.132 1.00 96.69 175 VAL A N 1
ATOM 1424 C CA . VAL A 1 175 ? 2.223 2.782 -2.770 1.00 96.69 175 VAL A CA 1
ATOM 1425 C C . VAL A 1 175 ? 2.616 3.844 -1.742 1.00 96.69 175 VAL A C 1
ATOM 1427 O O . VAL A 1 175 ? 2.006 3.922 -0.681 1.00 96.69 175 VAL A O 1
ATOM 1430 N N . LEU A 1 176 ? 3.623 4.662 -2.058 1.00 95.44 176 LEU A N 1
ATOM 1431 C CA . LEU A 1 176 ? 4.169 5.684 -1.163 1.00 95.44 176 LEU A CA 1
ATOM 1432 C C . LEU A 1 176 ? 3.510 7.056 -1.318 1.00 95.44 176 LEU A C 1
ATOM 1434 O O . LEU A 1 176 ? 3.960 8.011 -0.690 1.00 95.44 176 LEU A O 1
ATOM 1438 N N . ALA A 1 177 ? 2.459 7.187 -2.130 1.00 94.81 177 ALA A N 1
ATOM 1439 C CA . ALA A 1 177 ? 1.824 8.477 -2.376 1.00 94.81 177 ALA A CA 1
ATOM 1440 C C . ALA A 1 177 ? 1.378 9.194 -1.083 1.00 94.81 177 ALA A C 1
ATOM 1442 O O . ALA A 1 177 ? 1.662 10.387 -0.978 1.00 94.81 177 ALA A O 1
ATOM 1443 N N . PRO A 1 178 ? 0.792 8.518 -0.067 1.00 91.06 178 PRO A N 1
ATOM 1444 C CA . PRO A 1 178 ? 0.483 9.165 1.211 1.00 91.06 178 PRO A CA 1
ATOM 1445 C C . PRO A 1 178 ? 1.726 9.725 1.921 1.00 91.06 178 PRO A C 1
ATOM 1447 O O . PRO A 1 178 ? 1.706 10.837 2.436 1.00 91.06 178 PRO A O 1
ATOM 1450 N N . GLN A 1 179 ? 2.839 8.985 1.936 1.00 89.88 179 GLN A N 1
ATOM 1451 C CA . GLN A 1 179 ? 4.102 9.442 2.530 1.00 89.88 179 GLN A CA 1
ATOM 1452 C C . GLN A 1 179 ? 4.723 10.606 1.759 1.00 89.88 179 GLN A C 1
ATOM 1454 O O . GLN A 1 179 ? 5.277 11.523 2.365 1.00 89.88 179 GLN A O 1
ATOM 1459 N N . ILE A 1 180 ? 4.654 10.561 0.428 1.00 92.00 180 ILE A N 1
ATOM 1460 C CA . ILE A 1 180 ? 5.166 11.614 -0.455 1.00 92.00 180 ILE A CA 1
ATOM 1461 C C . ILE A 1 180 ? 4.376 12.904 -0.253 1.00 92.00 180 ILE A C 1
ATOM 1463 O O . ILE A 1 180 ? 4.977 13.974 -0.157 1.00 92.00 180 ILE A O 1
ATOM 1467 N N . ASP A 1 181 ? 3.051 12.811 -0.150 1.00 90.31 181 ASP A N 1
ATOM 1468 C CA . ASP A 1 181 ? 2.187 13.969 0.070 1.00 90.31 181 ASP A CA 1
ATOM 1469 C C . ASP A 1 181 ? 2.441 14.617 1.439 1.00 90.31 181 ASP A C 1
ATOM 1471 O O . ASP A 1 181 ? 2.725 15.817 1.511 1.00 90.31 181 ASP A O 1
ATOM 1475 N N . ARG A 1 182 ? 2.467 13.807 2.509 1.00 85.56 182 ARG A N 1
ATOM 1476 C CA . ARG A 1 182 ? 2.760 14.268 3.877 1.00 85.56 182 ARG A CA 1
ATOM 1477 C C . ARG A 1 182 ? 4.133 14.934 3.980 1.00 85.56 182 ARG A C 1
ATOM 1479 O O . ARG A 1 182 ? 4.246 16.025 4.535 1.00 85.56 182 ARG A O 1
ATOM 1486 N N . ALA A 1 183 ? 5.171 14.336 3.390 1.00 86.06 183 ALA A N 1
ATOM 1487 C CA . ALA A 1 183 ? 6.521 14.907 3.398 1.00 86.06 183 ALA A CA 1
ATOM 1488 C C . ALA A 1 183 ? 6.630 16.217 2.597 1.00 86.06 183 ALA A C 1
ATOM 1490 O O . ALA A 1 183 ? 7.450 17.075 2.922 1.00 86.06 183 ALA A O 1
ATOM 1491 N N . ALA A 1 184 ? 5.817 16.377 1.551 1.00 84.25 184 ALA A N 1
ATOM 1492 C CA . ALA A 1 184 ? 5.788 17.589 0.742 1.00 84.25 184 ALA A CA 1
ATOM 1493 C C . ALA A 1 184 ? 4.944 18.718 1.366 1.00 84.25 184 ALA A C 1
ATOM 1495 O O . ALA A 1 184 ? 5.027 19.848 0.885 1.00 84.25 184 ALA A O 1
ATOM 1496 N N . ASN A 1 185 ? 4.151 18.425 2.408 1.00 77.38 185 ASN A N 1
ATOM 1497 C CA . ASN A 1 185 ? 3.250 19.359 3.091 1.00 77.38 185 ASN A CA 1
ATOM 1498 C C . ASN A 1 185 ? 2.412 20.202 2.106 1.00 77.38 185 ASN A C 1
ATOM 1500 O O . ASN A 1 185 ? 2.349 21.433 2.188 1.00 77.38 185 ASN A O 1
ATOM 1504 N N . ARG A 1 186 ? 1.836 19.540 1.094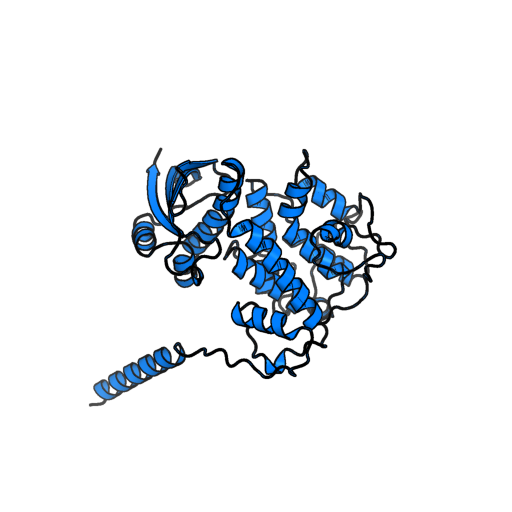 1.00 75.06 186 ARG A N 1
ATOM 1505 C CA . ARG A 1 186 ? 1.121 20.202 -0.004 1.00 75.06 186 ARG A CA 1
ATOM 1506 C C . ARG A 1 186 ? -0.244 20.691 0.467 1.00 75.06 186 ARG A C 1
ATOM 1508 O O . ARG A 1 186 ? -1.068 19.910 0.927 1.00 75.06 186 ARG A O 1
ATOM 1515 N N . SER A 1 187 ? -0.538 21.969 0.238 1.00 64.06 187 SER A N 1
ATOM 1516 C CA . SER A 1 187 ? -1.855 22.551 0.537 1.00 64.06 187 SER A CA 1
ATOM 1517 C C . SER A 1 187 ? -2.988 21.991 -0.332 1.00 64.06 187 SER A C 1
ATOM 1519 O O . SER A 1 187 ? -4.148 22.035 0.066 1.00 64.06 187 SER A O 1
ATOM 1521 N N . THR A 1 188 ? -2.663 21.468 -1.516 1.00 71.75 188 THR A N 1
ATOM 1522 C CA . THR A 1 188 ? -3.608 20.873 -2.474 1.00 71.75 188 THR A CA 1
ATOM 1523 C C . THR A 1 188 ? -3.804 19.364 -2.285 1.00 71.75 188 THR A C 1
ATOM 1525 O O . THR A 1 188 ? -4.674 18.778 -2.931 1.00 71.75 188 THR A O 1
ATOM 1528 N N . GLY A 1 189 ? -3.025 18.748 -1.391 1.00 85.00 189 GLY A N 1
ATOM 1529 C CA . GLY A 1 189 ? -3.074 17.328 -1.056 1.00 85.00 189 GLY A CA 1
ATOM 1530 C C . GLY A 1 189 ? -2.705 16.371 -2.195 1.00 85.00 189 GLY A C 1
ATOM 1531 O O . GLY A 1 189 ? -2.294 16.759 -3.295 1.00 85.00 189 GLY A O 1
ATOM 1532 N N . ILE A 1 190 ? -2.922 15.085 -1.919 1.00 91.00 190 ILE A N 1
ATOM 1533 C CA . ILE A 1 190 ? -2.508 13.947 -2.752 1.00 91.00 190 ILE A CA 1
ATOM 1534 C C . ILE A 1 190 ? -3.053 13.957 -4.194 1.00 91.00 190 ILE A C 1
ATOM 1536 O O . ILE A 1 190 ? -2.469 13.335 -5.079 1.00 91.00 190 ILE A O 1
ATOM 1540 N N . GLU A 1 191 ? -4.147 14.677 -4.469 1.00 91.81 191 GLU A N 1
ATOM 1541 C CA . GLU A 1 191 ? -4.703 14.823 -5.827 1.00 91.81 191 GLU A CA 1
ATOM 1542 C C . GLU A 1 191 ? -3.703 15.520 -6.757 1.00 91.81 191 GLU A C 1
ATOM 1544 O O . GLU A 1 191 ? -3.416 15.015 -7.844 1.00 91.81 191 GLU A O 1
ATOM 1549 N N . GLN A 1 192 ? -3.083 16.610 -6.292 1.00 91.50 192 GLN A N 1
ATOM 1550 C CA . GLN A 1 192 ? -2.071 17.327 -7.067 1.00 91.50 192 GLN A CA 1
ATOM 1551 C C . GLN A 1 192 ? -0.805 16.490 -7.261 1.00 91.50 192 GLN A C 1
ATOM 1553 O O . GLN A 1 192 ? -0.186 16.567 -8.320 1.00 91.50 192 GLN A O 1
ATOM 1558 N N . LEU A 1 193 ? -0.411 15.691 -6.261 1.00 93.25 193 LEU A N 1
ATOM 1559 C CA . LEU A 1 193 ? 0.724 14.777 -6.405 1.00 93.25 193 LEU A CA 1
ATOM 1560 C C . LEU A 1 193 ? 0.496 13.819 -7.579 1.00 93.25 193 LEU A C 1
ATOM 1562 O O . LEU A 1 193 ? 1.373 13.657 -8.426 1.00 93.25 193 LEU A O 1
ATOM 1566 N N . TYR A 1 194 ? -0.684 13.207 -7.652 1.00 94.62 194 TYR A N 1
ATOM 1567 C CA . TYR A 1 194 ? -1.018 12.315 -8.754 1.00 94.62 194 TYR A CA 1
ATOM 1568 C C . TYR A 1 194 ? -1.093 13.047 -10.091 1.00 94.62 194 TYR A C 1
ATOM 1570 O O . TYR A 1 194 ? -0.539 12.555 -11.071 1.00 94.62 194 TYR A O 1
ATOM 1578 N N . ASP A 1 195 ? -1.694 14.234 -10.145 1.00 93.25 195 ASP A N 1
ATOM 1579 C CA . ASP A 1 195 ? -1.719 15.035 -11.371 1.00 93.25 195 ASP A CA 1
ATOM 1580 C C . ASP A 1 195 ? -0.309 15.387 -11.861 1.00 93.25 195 ASP A C 1
ATOM 1582 O O . ASP A 1 195 ? -0.042 15.307 -13.065 1.00 93.25 195 ASP A O 1
ATOM 1586 N N . ASP A 1 196 ? 0.606 15.720 -10.949 1.00 92.81 196 ASP A N 1
ATOM 1587 C CA . ASP A 1 196 ? 2.008 15.990 -11.262 1.00 92.81 196 ASP A CA 1
ATOM 1588 C C . ASP A 1 196 ? 2.703 14.740 -11.810 1.00 92.81 196 ASP A C 1
ATOM 1590 O O . ASP A 1 196 ? 3.322 14.789 -12.877 1.00 92.81 196 ASP A O 1
ATOM 1594 N N . LEU A 1 197 ? 2.552 13.600 -11.128 1.00 94.44 197 LEU A N 1
ATOM 1595 C CA . LEU A 1 197 ? 3.111 12.317 -11.556 1.00 94.44 197 LEU A CA 1
ATOM 1596 C C . LEU A 1 197 ? 2.578 11.887 -12.924 1.00 94.44 197 LEU A C 1
ATOM 1598 O O . LEU A 1 197 ? 3.345 11.434 -13.770 1.00 94.44 197 LEU A O 1
ATOM 1602 N N . TYR A 1 198 ? 1.281 12.050 -13.166 1.00 94.62 198 TYR A N 1
ATOM 1603 C CA . TYR A 1 198 ? 0.625 11.591 -14.387 1.00 94.62 198 TYR A CA 1
ATOM 1604 C C . TYR A 1 198 ? 0.851 12.525 -15.566 1.00 94.62 198 TYR A C 1
ATOM 1606 O O . TYR A 1 198 ? 0.807 12.076 -16.704 1.00 94.62 198 TYR A O 1
ATOM 1614 N N . ASN A 1 199 ? 1.129 13.803 -15.328 1.00 93.00 199 ASN A N 1
ATOM 1615 C CA . ASN A 1 199 ? 1.424 14.763 -16.392 1.00 93.00 199 ASN A CA 1
ATOM 1616 C C . ASN A 1 199 ? 2.919 15.089 -16.507 1.00 93.00 199 ASN A C 1
ATOM 1618 O O . ASN A 1 199 ? 3.289 15.948 -17.305 1.00 93.00 199 ASN A O 1
ATOM 1622 N N . TRP A 1 200 ? 3.765 14.405 -15.729 1.00 91.62 200 TRP A N 1
ATOM 1623 C CA . TRP A 1 200 ? 5.201 14.670 -15.600 1.00 91.62 200 TRP A CA 1
ATOM 1624 C C . TRP A 1 200 ? 5.508 16.149 -15.314 1.00 91.62 200 TRP A C 1
ATOM 1626 O O . TRP A 1 200 ? 6.422 16.735 -15.894 1.00 91.62 200 TRP A O 1
ATOM 1636 N N . LYS A 1 201 ? 4.735 16.771 -14.417 1.00 91.62 201 LYS A N 1
ATOM 1637 C CA . LYS A 1 201 ? 4.954 18.155 -13.976 1.00 91.62 201 LYS A CA 1
ATOM 1638 C C . LYS A 1 201 ? 5.870 18.183 -12.756 1.00 91.62 201 LYS A C 1
ATOM 1640 O O . LYS A 1 201 ? 5.470 17.798 -11.664 1.00 91.62 201 LYS A O 1
ATOM 1645 N N . GLY A 1 202 ? 7.113 18.612 -12.942 1.00 87.50 202 GLY A N 1
ATOM 1646 C CA . GLY A 1 202 ? 8.102 18.676 -11.867 1.00 87.50 202 GLY A CA 1
ATOM 1647 C C . GLY A 1 202 ? 9.530 18.523 -12.372 1.00 87.50 202 GLY A C 1
ATOM 1648 O O . GLY A 1 202 ? 9.768 18.269 -13.551 1.00 87.50 202 GLY A O 1
ATOM 1649 N N . ASN A 1 203 ? 10.488 18.676 -11.459 1.00 87.19 203 ASN A N 1
ATOM 1650 C CA . ASN A 1 203 ? 11.904 18.538 -11.782 1.00 87.19 203 ASN A CA 1
ATOM 1651 C C . ASN A 1 203 ? 12.315 17.067 -11.751 1.00 87.19 203 ASN A C 1
ATOM 1653 O O . ASN A 1 203 ? 12.106 16.382 -10.747 1.00 87.19 203 ASN A O 1
ATOM 1657 N N . ASN A 1 204 ? 12.949 16.598 -12.827 1.00 88.31 204 ASN A N 1
ATOM 1658 C CA . ASN A 1 204 ? 13.583 15.290 -12.819 1.00 88.31 204 ASN A CA 1
ATOM 1659 C C . ASN A 1 204 ? 14.929 15.361 -12.091 1.00 88.31 204 ASN A C 1
ATOM 1661 O O . ASN A 1 204 ? 15.742 16.247 -12.352 1.00 88.31 204 ASN A O 1
ATOM 1665 N N . LEU A 1 205 ? 15.159 14.424 -11.176 1.00 91.81 205 LEU A N 1
ATOM 1666 C CA . LEU A 1 205 ? 16.403 14.304 -10.416 1.00 91.81 205 LEU A CA 1
ATOM 1667 C C . LEU A 1 205 ? 17.397 13.327 -11.060 1.00 91.81 205 LEU A C 1
ATOM 1669 O O . LEU A 1 205 ? 18.463 13.089 -10.480 1.00 91.81 205 LEU A O 1
ATOM 1673 N N . TYR A 1 206 ? 17.040 12.762 -12.214 1.00 93.25 206 TYR A N 1
ATOM 1674 C CA . TYR A 1 206 ? 17.842 11.841 -13.011 1.00 93.25 206 TYR A CA 1
ATOM 1675 C C . TYR A 1 206 ? 17.952 12.343 -14.454 1.00 93.25 206 TYR A C 1
ATOM 1677 O O . TYR A 1 206 ? 17.046 13.000 -14.965 1.00 93.25 206 TYR A O 1
ATOM 1685 N N . ARG A 1 207 ? 19.081 12.059 -15.110 1.00 92.31 207 ARG A N 1
ATOM 1686 C CA . ARG A 1 207 ? 19.387 12.585 -16.457 1.00 92.31 207 ARG A CA 1
ATOM 1687 C C . ARG A 1 207 ? 18.783 11.757 -17.588 1.00 92.31 207 ARG A C 1
ATOM 1689 O O . ARG A 1 207 ? 18.600 12.262 -18.689 1.00 92.31 207 ARG A O 1
ATOM 1696 N N . ASP A 1 208 ? 18.500 10.491 -17.319 1.00 93.75 208 ASP A N 1
ATOM 1697 C CA . ASP A 1 208 ? 18.201 9.457 -18.311 1.00 93.75 208 ASP A CA 1
ATOM 1698 C C . ASP A 1 208 ? 16.729 9.012 -18.317 1.00 93.75 208 ASP A C 1
ATOM 1700 O O . ASP A 1 208 ? 16.360 8.065 -19.012 1.00 93.75 208 ASP A O 1
ATOM 1704 N N . THR A 1 209 ? 15.865 9.696 -17.568 1.00 90.75 209 THR A N 1
ATOM 1705 C CA . THR A 1 209 ? 14.415 9.498 -17.606 1.00 90.75 209 THR A CA 1
ATOM 1706 C C . THR A 1 209 ? 13.702 10.841 -17.554 1.00 90.75 209 THR A C 1
ATOM 1708 O O . THR A 1 209 ? 14.198 11.811 -16.994 1.00 90.75 209 THR A O 1
ATOM 1711 N N . VAL A 1 210 ? 12.521 10.889 -18.164 1.00 88.88 210 VAL A N 1
ATOM 1712 C CA . VAL A 1 210 ? 11.602 12.035 -18.108 1.00 88.88 210 VAL A CA 1
ATOM 1713 C C . VAL A 1 210 ? 10.452 11.793 -17.130 1.00 88.88 210 VAL A C 1
ATOM 1715 O O . VAL A 1 210 ? 9.732 12.728 -16.792 1.00 88.88 210 VAL A O 1
ATOM 1718 N N . THR A 1 211 ? 10.283 10.560 -16.641 1.00 91.06 211 THR A N 1
ATOM 1719 C CA . THR A 1 211 ? 9.225 10.227 -15.682 1.00 91.06 211 THR A CA 1
ATOM 1720 C C . THR A 1 211 ? 9.566 10.755 -14.292 1.00 91.06 211 THR A C 1
ATOM 1722 O O . THR A 1 211 ? 10.723 10.745 -13.867 1.00 91.06 211 THR A O 1
ATOM 1725 N N . LEU A 1 212 ? 8.549 11.199 -13.551 1.00 93.88 212 LEU A N 1
ATOM 1726 C CA . LEU A 1 212 ? 8.740 11.718 -12.193 1.00 93.88 212 LEU A CA 1
ATOM 1727 C C . LEU A 1 212 ? 8.702 10.642 -11.109 1.00 93.88 212 LEU A C 1
ATOM 1729 O O . LEU A 1 212 ? 9.195 10.886 -10.009 1.00 93.88 212 LEU A O 1
ATOM 1733 N N . PHE A 1 213 ? 8.189 9.449 -11.420 1.00 95.62 213 PHE A N 1
ATOM 1734 C CA . PHE A 1 213 ? 8.098 8.329 -10.482 1.00 95.62 213 PHE A CA 1
ATOM 1735 C C . PHE A 1 213 ? 9.415 8.009 -9.752 1.00 95.62 213 PHE A C 1
ATOM 1737 O O . PHE A 1 213 ? 9.401 7.933 -8.525 1.00 95.62 213 PHE A O 1
ATOM 1744 N N . PRO A 1 214 ? 10.579 7.869 -10.421 1.00 95.3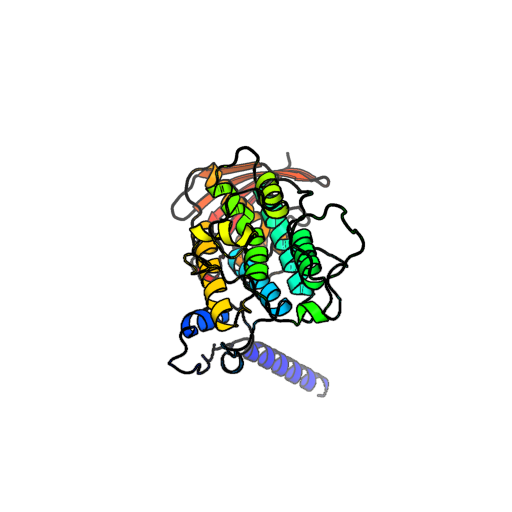8 214 PRO A N 1
ATOM 1745 C CA . PRO A 1 214 ? 11.826 7.630 -9.699 1.00 95.38 214 PRO A CA 1
ATOM 1746 C C . PRO A 1 214 ? 12.284 8.852 -8.896 1.00 95.38 214 PRO A C 1
ATOM 1748 O O . PRO A 1 214 ? 12.832 8.698 -7.805 1.00 95.38 214 PRO A O 1
ATOM 1751 N N . SER A 1 215 ? 12.037 10.065 -9.398 1.00 93.94 215 SER A N 1
ATOM 1752 C CA . SER A 1 215 ? 12.460 11.309 -8.745 1.00 93.94 215 SER A CA 1
ATOM 1753 C C . SER A 1 215 ? 11.782 11.511 -7.393 1.00 93.94 215 SER A C 1
ATOM 1755 O O . SER A 1 215 ? 12.465 11.819 -6.417 1.00 93.94 215 SER A O 1
ATOM 1757 N N . VAL A 1 216 ? 10.470 11.262 -7.299 1.00 93.50 216 VAL A N 1
ATOM 1758 C CA . VAL A 1 216 ? 9.736 11.382 -6.023 1.00 93.50 216 VAL A CA 1
ATOM 1759 C C . VAL A 1 216 ? 10.159 10.333 -4.991 1.00 93.50 216 VAL A C 1
ATOM 1761 O O . VAL A 1 216 ? 9.965 10.533 -3.799 1.00 93.50 216 VAL A O 1
ATOM 1764 N N . LEU A 1 217 ? 10.787 9.238 -5.429 1.00 94.75 217 LEU A N 1
ATOM 1765 C CA . LEU A 1 217 ? 11.275 8.168 -4.557 1.00 94.75 217 LEU A CA 1
ATOM 1766 C C . LEU A 1 217 ? 12.723 8.368 -4.082 1.00 94.75 217 LEU A C 1
ATOM 1768 O O . LEU A 1 217 ? 13.191 7.617 -3.222 1.00 94.75 217 LEU A O 1
ATOM 1772 N N . LYS A 1 218 ? 13.448 9.362 -4.613 1.00 92.06 218 LYS A N 1
ATOM 1773 C CA . LYS A 1 218 ? 14.890 9.537 -4.360 1.00 92.06 218 LYS A CA 1
ATOM 1774 C C . LYS A 1 218 ? 15.208 9.775 -2.880 1.00 92.06 218 LYS A C 1
ATOM 1776 O O . LYS A 1 218 ? 16.143 9.175 -2.352 1.00 92.06 218 LYS A O 1
ATOM 1781 N N . SER A 1 219 ? 14.415 10.599 -2.192 1.00 89.62 219 SER A N 1
ATOM 1782 C CA . SER A 1 219 ? 14.590 10.909 -0.761 1.00 89.62 219 SER A CA 1
ATOM 1783 C C . SER A 1 219 ? 14.389 9.692 0.148 1.00 89.62 219 SER A C 1
ATOM 1785 O O . SER A 1 219 ? 15.018 9.602 1.201 1.00 89.62 219 SER A O 1
ATOM 1787 N N . TYR A 1 220 ? 13.581 8.725 -0.287 1.00 91.44 220 TYR A N 1
ATOM 1788 C CA . TYR A 1 220 ? 13.265 7.506 0.458 1.00 91.44 220 TYR A CA 1
ATOM 1789 C C . TYR A 1 220 ? 14.338 6.420 0.333 1.00 91.44 220 TYR A C 1
ATOM 1791 O O . TYR A 1 220 ? 14.238 5.379 0.978 1.00 91.44 220 TYR A O 1
ATOM 1799 N N . LYS A 1 221 ? 15.369 6.640 -0.499 1.00 90.62 221 LYS A N 1
ATOM 1800 C CA . LYS A 1 221 ? 16.515 5.729 -0.688 1.00 90.62 221 LYS A CA 1
ATOM 1801 C C . LYS A 1 221 ? 16.115 4.284 -1.031 1.00 90.62 221 LYS A C 1
ATOM 1803 O O . LYS A 1 221 ? 16.873 3.346 -0.780 1.00 90.62 221 LYS A O 1
ATOM 1808 N N . ILE A 1 222 ? 14.938 4.101 -1.636 1.00 91.12 222 ILE A N 1
ATOM 1809 C CA . ILE A 1 222 ? 14.443 2.795 -2.086 1.00 91.12 222 ILE A CA 1
ATOM 1810 C C . ILE A 1 222 ? 15.358 2.258 -3.192 1.00 91.12 222 ILE A C 1
ATOM 1812 O O . ILE A 1 222 ? 15.902 1.154 -3.090 1.00 91.12 222 ILE A O 1
ATOM 1816 N N . PHE A 1 223 ? 15.617 3.093 -4.199 1.00 90.75 223 PHE A N 1
ATOM 1817 C CA . PHE A 1 223 ? 16.609 2.845 -5.238 1.00 90.75 223 PHE A CA 1
ATOM 1818 C C . PHE A 1 223 ? 17.938 3.510 -4.873 1.00 90.75 223 PHE A C 1
ATOM 1820 O O . PHE A 1 223 ? 17.969 4.659 -4.442 1.00 90.75 223 PHE A O 1
ATOM 1827 N N . GLN A 1 224 ? 19.044 2.801 -5.093 1.00 80.19 224 GLN A N 1
ATOM 1828 C CA . GLN A 1 224 ? 20.379 3.399 -5.094 1.00 80.19 224 GLN A CA 1
ATOM 1829 C C . GLN A 1 224 ? 20.723 3.752 -6.540 1.00 80.19 224 GLN A C 1
ATOM 1831 O O . GLN A 1 224 ? 20.974 2.868 -7.356 1.00 80.19 224 GLN A O 1
ATOM 1836 N N . ALA A 1 225 ? 20.609 5.034 -6.865 1.00 78.25 225 ALA A N 1
ATOM 1837 C CA . ALA A 1 225 ? 20.978 5.606 -8.150 1.00 78.25 225 ALA A CA 1
ATOM 1838 C C . ALA A 1 225 ? 21.409 7.056 -7.921 1.00 78.25 225 ALA A C 1
ATOM 1840 O O . ALA A 1 225 ? 20.696 7.807 -7.247 1.00 78.25 225 ALA A O 1
ATOM 1841 N N . ASP A 1 226 ? 22.549 7.432 -8.495 1.00 78.62 226 ASP A N 1
ATOM 1842 C CA . ASP A 1 226 ? 23.127 8.762 -8.322 1.00 78.62 226 ASP A CA 1
ATOM 1843 C C . ASP A 1 226 ? 22.538 9.743 -9.347 1.00 78.62 226 ASP A C 1
ATOM 1845 O O . ASP A 1 226 ? 21.546 10.428 -9.064 1.00 78.62 226 ASP A O 1
ATOM 1849 N N . ALA A 1 227 ? 23.137 9.796 -10.542 1.00 85.75 227 ALA A N 1
ATOM 1850 C CA . ALA A 1 227 ? 22.748 10.693 -11.633 1.00 85.75 227 ALA A CA 1
ATOM 1851 C C . ALA A 1 227 ? 21.870 10.017 -12.701 1.00 85.75 227 ALA A C 1
ATOM 1853 O O . ALA A 1 227 ? 20.968 10.666 -13.231 1.00 85.75 227 ALA A O 1
ATOM 1854 N N . ASP A 1 228 ? 22.097 8.727 -12.961 1.00 92.81 228 ASP A N 1
ATOM 1855 C CA . ASP A 1 228 ? 21.364 7.939 -13.956 1.00 92.81 228 ASP A CA 1
ATOM 1856 C C . ASP A 1 228 ? 20.546 6.849 -13.254 1.00 92.81 228 ASP A C 1
ATOM 1858 O O . ASP A 1 228 ? 21.059 6.098 -12.418 1.00 92.81 228 ASP A O 1
ATOM 1862 N N . PHE A 1 229 ? 19.253 6.782 -13.561 1.00 95.19 229 PHE A N 1
ATOM 1863 C CA . PHE A 1 229 ? 18.308 5.863 -12.937 1.00 95.19 229 PHE A CA 1
ATOM 1864 C C . PHE A 1 229 ? 18.259 4.489 -13.611 1.00 95.19 229 PHE A C 1
ATOM 1866 O O . PHE A 1 229 ? 17.911 3.513 -12.945 1.00 95.19 229 PHE A O 1
ATOM 1873 N N . GLN A 1 230 ? 18.599 4.408 -14.897 1.00 95.62 230 GLN A N 1
ATOM 1874 C CA . GLN A 1 230 ? 18.516 3.240 -15.776 1.00 95.62 230 GLN A CA 1
ATOM 1875 C C . GLN A 1 230 ? 17.077 2.717 -15.946 1.00 95.62 230 GLN A C 1
ATOM 1877 O O . GLN A 1 230 ? 16.791 1.560 -15.628 1.00 95.62 230 GLN A O 1
ATOM 1882 N N . PRO A 1 231 ? 16.136 3.531 -16.468 1.00 95.50 231 PRO A N 1
ATOM 1883 C CA . PRO A 1 231 ? 14.704 3.213 -16.465 1.00 95.50 231 PRO A CA 1
ATOM 1884 C C . PRO A 1 231 ? 14.348 1.899 -17.175 1.00 95.50 231 PRO A C 1
ATOM 1886 O O . PRO A 1 231 ? 13.418 1.212 -16.758 1.00 95.50 231 PRO A O 1
ATOM 1889 N N . LYS A 1 232 ? 15.093 1.523 -18.224 1.00 96.38 232 LYS A N 1
ATOM 1890 C CA . LYS A 1 232 ? 14.829 0.322 -19.039 1.00 96.38 232 LYS A CA 1
ATOM 1891 C C . LYS A 1 232 ? 15.503 -0.950 -18.527 1.00 96.38 232 LYS A C 1
ATOM 1893 O O . LYS A 1 232 ? 15.266 -2.020 -19.082 1.00 96.38 232 LYS A O 1
ATOM 1898 N N . GLN A 1 233 ? 16.327 -0.861 -17.485 1.00 96.56 233 GLN A N 1
ATOM 1899 C CA . GLN A 1 233 ? 16.958 -2.042 -16.907 1.00 96.56 233 GLN A CA 1
ATOM 1900 C C . GLN A 1 233 ? 15.891 -2.932 -16.258 1.00 96.56 233 GLN A C 1
ATOM 1902 O O . GLN A 1 233 ? 15.077 -2.460 -15.459 1.00 96.56 233 GLN A O 1
ATOM 1907 N N . ALA A 1 234 ? 15.904 -4.220 -16.599 1.00 97.62 234 ALA A N 1
ATOM 1908 C CA . ALA A 1 234 ? 15.079 -5.220 -15.936 1.00 97.62 234 ALA A CA 1
ATOM 1909 C C . ALA A 1 234 ? 15.614 -5.509 -14.527 1.00 97.62 234 ALA A C 1
ATOM 1911 O O . ALA A 1 234 ? 16.825 -5.535 -14.307 1.00 97.62 234 ALA A O 1
ATOM 1912 N N . VAL A 1 235 ? 14.709 -5.733 -13.579 1.00 97.00 235 VAL A N 1
ATOM 1913 C CA . VAL A 1 235 ? 15.053 -5.947 -12.170 1.00 97.00 235 VAL A CA 1
ATOM 1914 C C . VAL A 1 235 ? 15.211 -7.443 -11.892 1.00 97.00 235 VAL A C 1
ATOM 1916 O O . VAL A 1 235 ? 14.368 -8.250 -12.287 1.00 97.00 235 VAL A O 1
ATOM 1919 N N . THR A 1 236 ? 16.283 -7.837 -11.204 1.00 96.06 236 THR A N 1
ATOM 1920 C CA . THR A 1 236 ? 16.437 -9.220 -10.721 1.00 96.06 236 THR A CA 1
ATOM 1921 C C . THR A 1 236 ? 15.665 -9.438 -9.422 1.00 96.06 236 THR A C 1
ATOM 1923 O O . THR A 1 236 ? 15.408 -8.496 -8.672 1.00 96.06 236 THR A O 1
ATOM 1926 N N . ARG A 1 237 ? 15.324 -10.685 -9.095 1.00 95.06 237 ARG A N 1
ATOM 1927 C CA . ARG A 1 237 ? 14.678 -11.043 -7.824 1.00 95.06 237 ARG A CA 1
ATOM 1928 C C . ARG A 1 237 ? 15.495 -10.595 -6.609 1.00 95.06 237 ARG A C 1
ATOM 1930 O O . ARG A 1 237 ? 14.925 -10.084 -5.654 1.00 95.06 237 ARG A O 1
ATOM 1937 N N . GLY A 1 238 ? 16.824 -10.704 -6.655 1.00 93.69 238 GLY A N 1
ATOM 1938 C CA . GLY A 1 238 ? 17.717 -10.224 -5.594 1.00 93.69 238 GLY A CA 1
ATOM 1939 C C . GLY A 1 238 ? 17.640 -8.706 -5.400 1.00 93.69 238 GLY A C 1
ATOM 1940 O O . GLY A 1 238 ? 17.470 -8.235 -4.277 1.00 93.69 238 GLY A O 1
ATOM 1941 N N . GLN A 1 239 ? 17.667 -7.933 -6.492 1.00 95.94 239 GLN A N 1
ATOM 1942 C CA . GLN A 1 239 ? 17.443 -6.480 -6.446 1.00 95.94 239 GLN A CA 1
ATOM 1943 C C . GLN A 1 239 ? 16.051 -6.137 -5.914 1.00 95.94 239 GLN A C 1
ATOM 1945 O O . GLN A 1 239 ? 15.909 -5.231 -5.090 1.00 95.94 239 GLN A O 1
ATOM 1950 N N . TYR A 1 240 ? 15.039 -6.893 -6.336 1.00 96.94 240 TYR A N 1
ATOM 1951 C CA . TYR A 1 240 ? 13.671 -6.734 -5.867 1.00 96.94 240 TYR A CA 1
ATOM 1952 C C . TYR A 1 240 ? 13.547 -6.983 -4.360 1.00 96.94 240 TYR A C 1
ATOM 1954 O O . TYR A 1 240 ? 12.884 -6.217 -3.666 1.00 96.94 240 TYR A O 1
ATOM 1962 N N . ALA A 1 241 ? 14.234 -7.998 -3.827 1.00 95.88 241 ALA A N 1
ATOM 1963 C CA . ALA A 1 241 ? 14.223 -8.303 -2.400 1.00 95.88 241 ALA A CA 1
ATOM 1964 C C . ALA A 1 241 ? 14.785 -7.161 -1.549 1.00 95.88 241 ALA A C 1
ATOM 1966 O O . ALA A 1 241 ? 14.209 -6.813 -0.516 1.00 95.88 241 ALA A O 1
ATOM 1967 N N . VAL A 1 242 ? 15.869 -6.531 -2.008 1.00 96.00 242 VAL A N 1
ATOM 1968 C CA . VAL A 1 242 ? 16.431 -5.344 -1.349 1.00 96.00 242 VAL A CA 1
ATOM 1969 C C . VAL A 1 242 ? 15.435 -4.188 -1.358 1.00 96.00 242 VAL A C 1
ATOM 1971 O O . VAL A 1 242 ? 15.232 -3.548 -0.326 1.00 96.00 242 VAL A O 1
ATOM 1974 N N . VAL A 1 243 ? 14.785 -3.940 -2.497 1.00 97.25 243 VAL A N 1
ATOM 1975 C CA . VAL A 1 243 ? 13.756 -2.898 -2.626 1.00 97.25 243 VAL A CA 1
ATOM 1976 C C . VAL A 1 243 ? 12.583 -3.157 -1.678 1.00 97.25 243 VAL A C 1
ATOM 1978 O O . VAL A 1 243 ? 12.197 -2.251 -0.942 1.00 97.25 243 VAL A O 1
ATOM 1981 N N . LEU A 1 244 ? 12.062 -4.387 -1.628 1.00 97.56 244 LEU A N 1
ATOM 1982 C CA . LEU A 1 244 ? 10.972 -4.755 -0.721 1.00 97.56 244 LEU A CA 1
ATOM 1983 C C . LEU A 1 244 ? 11.371 -4.604 0.746 1.00 97.56 244 LEU A C 1
ATOM 1985 O O . LEU A 1 244 ? 10.596 -4.065 1.527 1.00 97.56 244 LEU A O 1
ATOM 1989 N N . LYS A 1 245 ? 12.583 -5.006 1.144 1.00 95.69 245 LYS A N 1
ATOM 1990 C CA . LYS A 1 245 ? 13.033 -4.795 2.528 1.00 95.69 245 LYS A CA 1
ATOM 1991 C C . LYS A 1 245 ? 13.100 -3.313 2.887 1.00 95.69 245 LYS A C 1
ATOM 1993 O O . LYS A 1 245 ? 12.634 -2.934 3.954 1.00 95.69 245 LYS A O 1
ATOM 1998 N N . ARG A 1 246 ? 13.659 -2.477 2.008 1.00 95.88 246 ARG A N 1
ATOM 1999 C CA . ARG A 1 246 ? 13.736 -1.024 2.237 1.00 95.88 246 ARG A CA 1
ATOM 2000 C C . ARG A 1 246 ? 12.348 -0.401 2.331 1.00 95.88 246 ARG A C 1
ATOM 2002 O O . ARG A 1 246 ? 12.121 0.431 3.201 1.00 95.88 246 ARG A O 1
ATOM 2009 N N . LEU A 1 247 ? 11.421 -0.837 1.476 1.00 96.12 247 LEU A N 1
ATOM 2010 C CA . LEU A 1 247 ? 10.022 -0.426 1.547 1.00 96.12 247 LEU A CA 1
ATOM 2011 C C . LEU A 1 247 ? 9.388 -0.851 2.877 1.00 96.12 247 LEU A C 1
ATOM 2013 O O . LEU A 1 247 ? 8.751 -0.037 3.531 1.00 96.12 247 LEU A O 1
ATOM 2017 N N . TYR A 1 248 ? 9.597 -2.096 3.306 1.00 94.38 248 TYR A N 1
ATOM 2018 C CA . TYR A 1 248 ? 9.109 -2.585 4.592 1.00 94.38 248 TYR A CA 1
ATOM 2019 C C . TYR A 1 248 ? 9.653 -1.756 5.761 1.00 94.38 248 TYR A C 1
ATOM 2021 O O . TYR A 1 248 ? 8.876 -1.343 6.618 1.00 94.38 248 TYR A O 1
ATOM 2029 N N . ASP A 1 249 ? 10.960 -1.490 5.798 1.00 91.94 249 ASP A N 1
ATOM 2030 C CA . ASP A 1 249 ? 11.588 -0.714 6.875 1.00 91.94 249 ASP A CA 1
ATOM 2031 C C . ASP A 1 249 ? 11.056 0.717 6.917 1.00 91.94 249 ASP A C 1
ATOM 2033 O O . ASP A 1 249 ? 10.777 1.241 7.994 1.00 91.94 249 ASP A O 1
ATOM 2037 N N . LEU A 1 250 ? 10.873 1.328 5.743 1.00 91.31 250 LEU A N 1
ATOM 2038 C CA . LEU A 1 250 ? 10.292 2.659 5.620 1.00 91.31 250 LEU A CA 1
ATOM 2039 C C . LEU A 1 250 ? 8.870 2.691 6.188 1.00 91.31 250 LEU A C 1
ATOM 2041 O O . LEU A 1 250 ? 8.571 3.508 7.054 1.00 91.31 250 LEU A O 1
ATOM 2045 N N . LEU A 1 251 ? 8.004 1.786 5.726 1.00 89.56 251 LEU A N 1
ATOM 2046 C CA . LEU A 1 251 ? 6.607 1.775 6.145 1.00 89.56 251 LEU A CA 1
ATOM 2047 C C . LEU A 1 251 ? 6.471 1.389 7.630 1.00 89.56 251 LEU A C 1
ATOM 2049 O O . LEU A 1 251 ? 5.791 2.068 8.391 1.00 89.56 251 LEU A O 1
ATOM 2053 N N . THR A 1 252 ? 7.148 0.341 8.099 1.00 84.81 252 THR A N 1
ATOM 2054 C CA . THR A 1 252 ? 7.050 -0.071 9.514 1.00 84.81 252 THR A CA 1
ATOM 2055 C C . THR A 1 252 ? 7.656 0.941 10.481 1.00 84.81 252 THR A C 1
ATOM 2057 O O . THR A 1 252 ? 7.123 1.104 11.580 1.00 84.81 252 THR A O 1
ATOM 2060 N N . GLY A 1 253 ? 8.703 1.666 10.073 1.00 75.94 253 GLY A N 1
ATOM 2061 C CA . GLY A 1 253 ? 9.279 2.753 10.862 1.00 75.94 253 GLY A CA 1
ATOM 2062 C C . GLY A 1 253 ? 8.274 3.863 11.187 1.00 75.94 253 GLY A C 1
ATOM 2063 O O . GLY A 1 253 ? 8.330 4.420 12.285 1.00 75.94 253 GLY A O 1
ATOM 2064 N N . GLU A 1 254 ? 7.333 4.140 10.278 1.00 67.50 254 GLU A N 1
ATOM 2065 C CA . GLU A 1 254 ? 6.245 5.103 10.493 1.00 67.50 254 GLU A CA 1
ATOM 2066 C C . GLU A 1 254 ? 5.095 4.527 11.332 1.00 67.50 254 GLU A C 1
ATOM 2068 O O . GLU A 1 254 ? 4.593 5.205 12.224 1.00 67.50 254 GLU A O 1
ATOM 2073 N N . HIS A 1 255 ? 4.667 3.288 11.060 1.00 63.22 255 HIS A N 1
ATOM 2074 C CA . HIS A 1 255 ? 3.400 2.751 11.594 1.00 63.22 255 HIS A CA 1
ATOM 2075 C C . HIS A 1 255 ? 3.525 2.035 12.944 1.00 63.22 255 HIS A C 1
ATOM 2077 O O . HIS A 1 255 ? 2.543 1.945 13.677 1.00 63.22 255 HIS A O 1
ATOM 2083 N N . GLN A 1 256 ? 4.714 1.555 13.325 1.00 62.28 256 GLN A N 1
ATOM 2084 C CA . GLN A 1 256 ? 4.923 0.904 14.633 1.00 62.28 256 GLN A CA 1
ATOM 2085 C C . GLN A 1 256 ? 5.031 1.892 15.801 1.00 62.28 256 GLN A C 1
ATOM 2087 O O . GLN A 1 256 ? 5.060 1.494 16.969 1.00 62.28 256 GLN A O 1
ATOM 2092 N N . ARG A 1 257 ? 5.110 3.191 15.509 1.00 63.09 257 ARG A N 1
ATOM 2093 C CA . ARG A 1 257 ? 5.182 4.247 16.512 1.00 63.09 257 ARG A CA 1
ATOM 2094 C C . ARG A 1 257 ? 3.935 5.103 16.369 1.00 63.09 257 ARG A C 1
ATOM 2096 O O . ARG A 1 257 ? 3.981 6.104 15.668 1.00 63.09 257 ARG A O 1
ATOM 2103 N N . ILE A 1 258 ? 2.854 4.715 17.058 1.00 76.75 258 ILE A N 1
ATOM 2104 C CA . ILE A 1 258 ? 1.794 5.679 17.379 1.00 76.75 258 ILE A CA 1
ATOM 2105 C C . ILE A 1 258 ? 2.453 6.777 18.214 1.00 76.75 258 ILE A C 1
ATOM 2107 O O . ILE A 1 258 ? 2.756 6.571 19.391 1.00 76.75 258 ILE A O 1
ATOM 2111 N N . ALA A 1 259 ? 2.828 7.866 17.557 1.00 75.00 259 ALA A N 1
ATOM 2112 C CA . ALA A 1 259 ? 3.743 8.873 18.074 1.00 75.00 259 ALA A CA 1
ATOM 2113 C C . ALA A 1 259 ? 3.473 10.220 17.403 1.00 75.00 259 ALA A C 1
ATOM 2115 O O . ALA A 1 259 ? 2.733 10.303 16.428 1.00 75.00 259 ALA A O 1
ATOM 2116 N N . GLY A 1 260 ? 4.092 11.270 17.939 1.00 81.00 260 GLY A N 1
ATOM 2117 C CA . GLY A 1 260 ? 3.862 12.629 17.466 1.00 81.00 260 GLY A CA 1
ATOM 2118 C C . GLY A 1 260 ? 2.634 13.268 18.112 1.00 81.00 260 GLY A C 1
ATOM 2119 O O . GLY A 1 260 ? 2.237 12.882 19.217 1.00 81.00 260 GLY A O 1
ATOM 2120 N N . GLY A 1 261 ? 2.076 14.281 17.452 1.00 83.81 261 GLY A N 1
ATOM 2121 C CA . GLY A 1 261 ? 0.919 15.031 17.946 1.00 83.81 261 GLY A CA 1
ATOM 2122 C C . GLY A 1 261 ? -0.390 14.234 17.891 1.00 83.81 261 GLY A C 1
ATOM 2123 O O . GLY A 1 261 ? -0.494 13.230 17.196 1.00 83.81 261 GLY A O 1
ATOM 2124 N N . VAL A 1 262 ? -1.427 14.718 18.584 1.00 87.38 262 VAL A N 1
ATOM 2125 C CA . VAL A 1 262 ? -2.766 14.084 18.632 1.00 87.38 262 VAL A CA 1
ATOM 2126 C C . VAL A 1 262 ? -3.330 13.801 17.234 1.00 87.38 262 VAL A C 1
ATOM 2128 O O . VAL A 1 262 ? -3.883 12.730 17.003 1.00 87.38 262 VAL A O 1
ATOM 2131 N N . ALA A 1 263 ? -3.164 14.734 16.291 1.00 84.88 263 ALA A N 1
ATOM 2132 C CA . ALA A 1 263 ? -3.632 14.565 14.916 1.00 84.88 263 ALA A CA 1
ATOM 2133 C C . ALA A 1 263 ? -2.872 13.453 14.166 1.00 84.88 263 ALA A C 1
ATOM 2135 O O . ALA A 1 263 ? -3.497 12.604 13.539 1.00 84.88 263 ALA A O 1
ATOM 2136 N N . GLU A 1 264 ? -1.543 13.410 14.292 1.00 84.12 264 GLU A N 1
ATOM 2137 C CA . GLU A 1 264 ? -0.701 12.387 13.654 1.00 84.12 264 GLU A CA 1
ATOM 2138 C C . GLU A 1 264 ? -1.010 10.990 14.210 1.00 84.12 264 GLU A C 1
ATOM 2140 O O . GLU A 1 264 ? -1.149 10.027 13.455 1.00 84.12 264 GLU A O 1
ATOM 2145 N N . GLN A 1 265 ? -1.195 10.892 15.530 1.00 88.62 265 GLN A N 1
ATOM 2146 C CA . GLN A 1 265 ? -1.615 9.656 16.187 1.00 88.62 265 GLN A CA 1
ATOM 2147 C C . 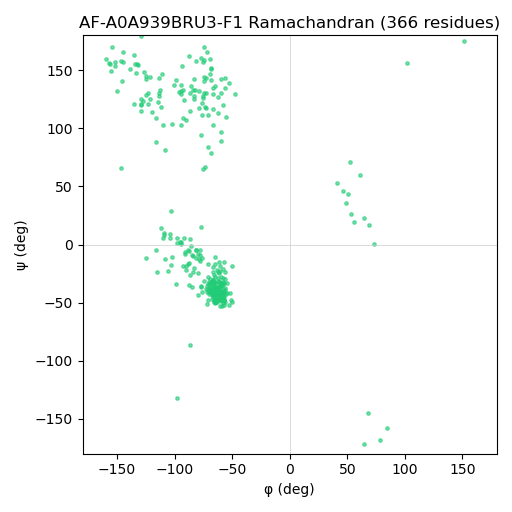GLN A 1 265 ? -2.995 9.207 15.699 1.00 88.62 265 GLN A C 1
ATOM 2149 O O . GLN A 1 265 ? -3.188 8.021 15.429 1.00 88.62 265 GLN A O 1
ATOM 2154 N N . ALA A 1 266 ? -3.946 10.136 15.552 1.00 89.88 266 ALA A N 1
ATOM 2155 C CA . ALA A 1 266 ? -5.274 9.829 15.029 1.00 89.88 266 ALA A CA 1
ATOM 2156 C C . ALA A 1 266 ? -5.194 9.246 13.611 1.00 89.88 266 ALA A C 1
ATOM 2158 O O . ALA A 1 266 ? -5.826 8.226 13.344 1.00 89.88 266 ALA A O 1
ATOM 2159 N N . ASP A 1 267 ? -4.382 9.827 12.727 1.00 86.19 267 ASP A N 1
ATOM 2160 C CA . ASP A 1 267 ? -4.222 9.339 11.353 1.00 86.19 267 ASP A CA 1
ATOM 2161 C C . ASP A 1 267 ? -3.598 7.934 11.313 1.00 86.19 267 ASP A C 1
ATOM 2163 O O . ASP A 1 267 ? -4.090 7.054 10.605 1.00 86.19 267 ASP A O 1
ATOM 2167 N N . GLN A 1 268 ? -2.579 7.673 12.138 1.00 87.94 268 GLN A N 1
ATOM 2168 C CA . GLN A 1 268 ? -1.967 6.343 12.266 1.00 87.94 268 GLN A CA 1
ATOM 2169 C C . GLN A 1 268 ? -2.961 5.299 12.805 1.00 87.94 268 GLN A C 1
ATOM 2171 O O . GLN A 1 268 ? -3.064 4.190 12.268 1.00 87.94 268 GLN A O 1
ATOM 2176 N N . ILE A 1 269 ? -3.736 5.653 13.837 1.00 92.25 269 ILE A N 1
ATOM 2177 C CA . ILE A 1 269 ? -4.774 4.782 14.409 1.00 92.25 269 ILE A CA 1
ATOM 2178 C C . ILE A 1 269 ? -5.901 4.537 13.395 1.00 92.25 269 ILE A C 1
ATOM 2180 O O . ILE A 1 269 ? -6.445 3.433 13.355 1.00 92.25 269 ILE A O 1
ATOM 2184 N N . ASN A 1 270 ? -6.222 5.509 12.538 1.00 92.62 270 ASN A N 1
ATOM 2185 C CA . ASN A 1 270 ? -7.243 5.373 11.497 1.00 92.62 270 ASN A CA 1
ATOM 2186 C C . ASN A 1 270 ? -6.926 4.207 10.543 1.00 92.62 270 ASN A C 1
ATOM 2188 O O . ASN A 1 270 ? -7.810 3.415 10.205 1.00 92.62 270 ASN A O 1
ATOM 2192 N N . VAL A 1 271 ? -5.652 4.039 10.162 1.00 91.25 271 VAL A N 1
ATOM 2193 C CA . VAL A 1 271 ? -5.215 2.906 9.327 1.00 91.25 271 VAL A CA 1
ATOM 2194 C C . VAL A 1 271 ? -5.381 1.578 10.079 1.00 91.25 271 VAL A C 1
ATOM 2196 O O . VAL A 1 271 ? -5.944 0.630 9.527 1.00 91.25 271 VAL A O 1
ATOM 2199 N N . LEU A 1 272 ? -4.956 1.519 11.349 1.00 93.25 272 LEU A N 1
ATOM 2200 C CA . LEU A 1 272 ? -5.100 0.334 12.207 1.00 93.25 272 LEU A CA 1
ATOM 2201 C C . LEU A 1 272 ? -6.568 -0.087 12.336 1.00 93.25 272 LEU A C 1
ATOM 2203 O O . LEU A 1 272 ? -6.904 -1.249 12.097 1.00 93.25 272 LEU A O 1
ATOM 2207 N N . LEU A 1 273 ? -7.452 0.846 12.697 1.00 94.44 273 LEU A N 1
ATOM 2208 C CA . LEU A 1 273 ? -8.876 0.567 12.885 1.00 94.44 273 LEU A CA 1
ATOM 2209 C C . LEU A 1 273 ? -9.565 0.189 11.571 1.00 94.44 273 LEU A C 1
ATOM 2211 O O . LEU A 1 273 ? -10.472 -0.644 11.578 1.00 94.44 273 LEU A O 1
ATOM 2215 N N . SER A 1 274 ? -9.117 0.742 10.442 1.00 93.81 274 SER A N 1
ATOM 2216 C CA . SER A 1 274 ? -9.591 0.348 9.112 1.00 93.81 274 SER A CA 1
ATOM 2217 C C . SER A 1 274 ? -9.246 -1.105 8.797 1.00 93.81 274 SER A C 1
ATOM 2219 O O . SER A 1 274 ? -10.136 -1.870 8.417 1.00 93.81 274 SER A O 1
ATOM 2221 N N . ALA A 1 275 ? -8.000 -1.522 9.038 1.00 92.62 275 ALA A N 1
ATOM 2222 C CA . ALA A 1 275 ? -7.584 -2.913 8.865 1.00 92.62 275 ALA A CA 1
ATOM 2223 C C . ALA A 1 275 ? -8.330 -3.866 9.819 1.00 92.62 275 ALA A C 1
ATOM 2225 O O . ALA A 1 275 ? -8.804 -4.931 9.413 1.00 92.62 275 ALA A O 1
ATOM 2226 N N . ALA A 1 276 ? -8.502 -3.459 11.080 1.00 92.81 276 ALA A N 1
ATOM 2227 C CA . ALA A 1 276 ? -9.241 -4.213 12.089 1.00 92.81 276 ALA A CA 1
ATOM 2228 C C . ALA A 1 276 ? -10.725 -4.390 11.713 1.00 92.81 276 ALA A C 1
ATOM 2230 O O . ALA A 1 276 ? -11.265 -5.498 11.781 1.00 92.81 276 ALA A O 1
ATOM 2231 N N . SER A 1 277 ? -11.376 -3.311 11.270 1.00 92.06 277 SER A N 1
ATOM 2232 C CA . SER A 1 277 ? -12.769 -3.306 10.806 1.00 92.06 277 SER A CA 1
ATOM 2233 C C . SER A 1 277 ? -12.951 -4.207 9.590 1.00 92.06 277 SER A C 1
ATOM 2235 O O . SER A 1 277 ? -13.882 -5.014 9.552 1.00 92.06 277 SER A O 1
ATOM 2237 N N . TYR A 1 278 ? -12.020 -4.151 8.638 1.00 90.69 278 TYR A N 1
ATOM 2238 C CA . TYR A 1 278 ? -12.051 -5.016 7.467 1.00 90.69 278 TYR A CA 1
ATOM 2239 C C . TYR A 1 278 ? -11.875 -6.502 7.842 1.00 90.69 278 TYR A C 1
ATOM 2241 O O . TYR A 1 278 ? -12.663 -7.349 7.412 1.00 90.69 278 TYR A O 1
ATOM 2249 N N . ALA A 1 279 ? -10.910 -6.838 8.709 1.00 90.00 279 ALA A N 1
ATOM 2250 C CA . ALA A 1 279 ? -10.735 -8.206 9.216 1.00 90.00 279 ALA A CA 1
ATOM 2251 C C . ALA A 1 279 ? -12.007 -8.735 9.907 1.00 90.00 279 ALA A C 1
ATOM 2253 O O . ALA A 1 279 ? -12.413 -9.882 9.695 1.00 90.00 279 ALA A O 1
ATOM 2254 N N . TYR A 1 280 ? -12.675 -7.878 10.683 1.00 89.38 280 TYR A N 1
ATOM 2255 C CA . TYR A 1 280 ? -13.945 -8.187 11.332 1.00 89.38 280 TYR A CA 1
ATOM 2256 C C . TYR A 1 280 ? -15.085 -8.438 10.340 1.00 89.38 280 TYR A C 1
ATOM 2258 O O . TYR A 1 280 ? -15.785 -9.447 10.475 1.00 89.38 280 TYR A O 1
ATOM 2266 N N . GLN A 1 281 ? -15.244 -7.577 9.332 1.00 88.00 281 GLN A N 1
ATOM 2267 C CA . GLN A 1 281 ? -16.271 -7.712 8.293 1.00 88.00 281 GLN A CA 1
ATOM 2268 C C . GLN A 1 281 ? -16.126 -9.017 7.502 1.00 88.00 281 GLN A C 1
ATOM 2270 O O . GLN A 1 281 ? -17.125 -9.651 7.170 1.00 88.00 281 GLN A O 1
ATOM 2275 N N . ARG A 1 282 ? -14.889 -9.456 7.242 1.00 86.75 282 ARG A N 1
ATOM 2276 C CA . ARG A 1 282 ? -14.606 -10.716 6.532 1.00 86.75 282 ARG A CA 1
ATOM 2277 C C . ARG A 1 282 ? -14.749 -11.962 7.403 1.00 86.75 282 ARG A C 1
ATOM 2279 O O . ARG A 1 282 ? -14.739 -13.068 6.872 1.00 86.75 282 ARG A O 1
ATOM 2286 N N . GLY A 1 283 ? -14.859 -11.807 8.723 1.00 84.00 283 GLY A N 1
ATOM 2287 C CA . GLY A 1 283 ? -14.896 -12.936 9.652 1.00 84.00 283 GLY A CA 1
ATOM 2288 C C . GLY A 1 283 ? -13.604 -13.762 9.673 1.00 84.00 283 GLY A C 1
ATOM 2289 O O . GLY A 1 283 ? -13.638 -14.927 10.068 1.00 84.00 283 GLY A O 1
ATOM 2290 N N . ASP A 1 284 ? -12.472 -13.183 9.262 1.00 84.12 284 ASP A N 1
ATOM 2291 C CA . ASP A 1 284 ? -11.173 -13.858 9.258 1.00 84.12 284 ASP A CA 1
ATOM 2292 C C . ASP A 1 284 ? -10.610 -13.895 10.686 1.00 84.12 284 ASP A C 1
ATOM 2294 O O . ASP A 1 284 ? -9.983 -12.946 11.163 1.00 84.12 284 ASP A O 1
ATOM 2298 N N . ARG A 1 285 ? -10.856 -15.004 11.396 1.00 83.44 285 ARG A N 1
ATOM 2299 C CA . ARG A 1 285 ? -10.457 -15.157 12.805 1.00 83.44 285 ARG A CA 1
ATOM 2300 C C . ARG A 1 285 ? -8.939 -15.091 12.998 1.00 83.44 285 ARG A C 1
ATOM 2302 O O . ARG A 1 285 ? -8.500 -14.599 14.031 1.00 83.44 285 ARG A O 1
ATOM 2309 N N . GLN A 1 286 ? -8.148 -15.530 12.015 1.00 84.56 286 GLN A N 1
ATOM 2310 C CA . GLN A 1 286 ? -6.685 -15.483 12.094 1.00 84.56 286 GLN A CA 1
ATOM 2311 C C . GLN A 1 286 ? -6.160 -14.045 11.975 1.00 84.56 286 GLN A C 1
ATOM 2313 O O . GLN A 1 286 ? -5.179 -13.687 12.627 1.00 84.56 286 GLN A O 1
ATOM 2318 N N . GLN A 1 287 ? -6.798 -13.207 11.155 1.00 86.12 287 GLN A N 1
ATOM 2319 C CA . GLN A 1 287 ? -6.451 -11.784 11.082 1.00 86.12 287 GLN A CA 1
ATOM 2320 C C . GLN A 1 287 ? -7.008 -11.004 12.272 1.00 86.12 287 GLN A C 1
ATOM 2322 O O . GLN A 1 287 ? -6.320 -10.129 12.784 1.00 86.12 287 GLN A O 1
ATOM 2327 N N . LEU A 1 288 ? -8.202 -11.342 12.767 1.00 88.56 288 LEU A N 1
ATOM 2328 C CA . LEU A 1 288 ? -8.802 -10.685 13.934 1.00 88.56 288 LEU A CA 1
ATOM 2329 C C . LEU A 1 288 ? -7.887 -10.714 15.162 1.00 88.56 288 LEU A C 1
ATOM 2331 O O . LEU A 1 288 ? -7.709 -9.684 15.807 1.00 88.56 288 LEU A O 1
ATOM 2335 N N . THR A 1 289 ? -7.233 -11.844 15.441 1.00 89.44 289 THR A N 1
ATOM 2336 C CA . THR A 1 289 ? -6.301 -11.970 16.578 1.00 89.44 289 THR A CA 1
ATOM 2337 C C . THR A 1 289 ? -5.052 -11.095 16.460 1.00 89.44 289 THR A C 1
ATOM 2339 O O . THR A 1 289 ? -4.301 -10.977 17.424 1.00 89.44 289 THR A O 1
ATOM 2342 N N . LYS A 1 290 ? -4.800 -10.488 15.292 1.00 89.25 290 LYS A N 1
ATOM 2343 C CA . LYS A 1 290 ? -3.712 -9.517 15.118 1.00 89.25 290 LYS A CA 1
ATOM 2344 C C . LYS A 1 290 ? -4.084 -8.100 15.548 1.00 89.25 290 LYS A C 1
ATOM 2346 O O . LYS A 1 290 ? -3.199 -7.287 15.791 1.00 89.25 290 LYS A O 1
ATOM 2351 N N . PHE A 1 291 ? -5.381 -7.806 15.619 1.00 91.62 291 PHE A N 1
ATOM 2352 C CA . PHE A 1 291 ? -5.907 -6.472 15.917 1.00 91.62 291 PHE A CA 1
ATOM 2353 C C . PHE A 1 291 ? -6.669 -6.406 17.232 1.00 91.62 291 PHE A C 1
ATOM 2355 O O . PHE A 1 291 ? -6.779 -5.327 17.798 1.00 91.62 291 PHE A O 1
ATOM 2362 N N . PHE A 1 292 ? -7.197 -7.527 17.715 1.00 92.75 292 PHE A N 1
ATOM 2363 C CA . PHE A 1 292 ? -8.070 -7.587 18.881 1.00 92.75 292 PHE A CA 1
ATOM 2364 C C . PHE A 1 292 ? -7.522 -8.556 19.927 1.00 92.75 292 PHE A C 1
ATOM 2366 O O . PHE A 1 292 ? -7.026 -9.630 19.585 1.00 92.75 292 PHE A O 1
ATOM 2373 N N . SER A 1 293 ? -7.672 -8.205 21.205 1.00 92.44 293 SER A N 1
ATOM 2374 C CA . SER A 1 293 ? -7.513 -9.165 22.298 1.00 92.44 293 SER A CA 1
ATOM 2375 C C . SER A 1 293 ? -8.666 -10.178 22.298 1.00 92.44 293 SER A C 1
ATOM 2377 O O . SER A 1 293 ? -9.752 -9.905 21.780 1.00 92.44 293 SER A O 1
ATOM 2379 N N . ASP A 1 294 ? -8.477 -11.336 22.935 1.00 90.00 294 ASP A N 1
ATOM 2380 C CA . ASP A 1 294 ? -9.540 -12.348 23.068 1.00 90.00 294 ASP A CA 1
ATOM 2381 C C . ASP A 1 294 ? -10.800 -11.785 23.755 1.00 90.00 294 ASP A C 1
ATOM 2383 O O . ASP A 1 294 ? -11.938 -12.139 23.419 1.00 90.00 294 ASP A O 1
ATOM 2387 N N . LYS A 1 295 ? -10.599 -10.844 24.686 1.00 91.00 295 LYS A N 1
ATOM 2388 C CA . LYS A 1 295 ? -11.665 -10.094 25.353 1.00 91.00 295 LYS A CA 1
ATOM 2389 C C . LYS A 1 295 ? -12.446 -9.239 24.352 1.00 91.00 295 LYS A C 1
ATOM 2391 O O . LYS A 1 295 ? -13.673 -9.330 24.327 1.00 91.00 295 LYS A O 1
ATOM 2396 N N . ALA A 1 296 ? -11.769 -8.455 23.514 1.00 92.50 296 ALA A N 1
ATOM 2397 C CA . ALA A 1 296 ? -12.431 -7.636 22.500 1.00 92.50 296 ALA A CA 1
ATOM 2398 C C . ALA A 1 296 ? -13.133 -8.489 21.430 1.00 92.50 296 ALA A C 1
ATOM 2400 O O . ALA A 1 296 ? -14.253 -8.169 21.034 1.00 92.50 296 ALA A O 1
ATOM 2401 N N . ILE A 1 297 ? -12.546 -9.619 21.015 1.00 91.12 297 ILE A N 1
ATOM 2402 C CA . ILE A 1 297 ? -13.193 -10.566 20.086 1.00 91.12 297 ILE A CA 1
ATOM 2403 C C . ILE A 1 297 ? -14.518 -11.075 20.672 1.00 91.12 297 ILE A C 1
ATOM 2405 O O . ILE A 1 297 ? -15.538 -11.082 19.984 1.00 91.12 297 ILE A O 1
ATOM 2409 N N . SER A 1 298 ? -14.537 -11.418 21.961 1.00 88.81 298 SER A N 1
ATOM 2410 C CA . SER A 1 298 ? -15.757 -11.859 22.654 1.00 88.81 298 SER A CA 1
ATOM 2411 C C . SER A 1 298 ? -16.821 -10.751 22.769 1.00 88.81 298 SER A C 1
ATOM 2413 O O . SER A 1 298 ? -18.013 -11.040 22.878 1.00 88.81 298 SER A O 1
ATOM 2415 N N . GLN A 1 299 ? -16.417 -9.474 22.762 1.00 87.88 299 GLN A N 1
ATOM 2416 C CA . GLN A 1 299 ? -17.335 -8.328 22.706 1.00 87.88 299 GLN A CA 1
ATOM 2417 C C . GLN A 1 299 ? -17.896 -8.121 21.292 1.00 87.88 299 GLN A C 1
ATOM 2419 O O . GLN A 1 299 ? -19.093 -7.877 21.149 1.00 87.88 299 GLN A O 1
ATOM 2424 N N . LEU A 1 300 ? -17.065 -8.270 20.251 1.00 86.81 300 LEU A N 1
ATOM 2425 C CA . LEU A 1 300 ? -17.471 -8.123 18.844 1.00 86.81 300 LEU A CA 1
ATOM 2426 C C . LEU A 1 300 ? -18.617 -9.066 18.469 1.00 86.81 300 LEU A C 1
ATOM 2428 O O . LEU A 1 300 ? -19.534 -8.673 17.752 1.00 86.81 300 LEU A O 1
ATOM 2432 N N . GLU A 1 301 ? -18.593 -10.298 18.978 1.00 80.06 301 GLU A N 1
ATOM 2433 C CA . GLU A 1 301 ? -19.641 -11.295 18.725 1.00 80.06 301 GLU A CA 1
ATOM 2434 C C . GLU A 1 301 ? -21.031 -10.841 19.223 1.00 80.06 301 GLU A C 1
ATOM 2436 O O . GLU A 1 301 ? -22.042 -11.288 18.685 1.00 80.06 301 GLU A O 1
ATOM 2441 N N . LYS A 1 302 ? -21.100 -9.904 20.183 1.00 80.38 302 LYS A N 1
ATOM 2442 C CA . LYS A 1 302 ? -22.355 -9.399 20.773 1.00 80.38 302 LYS A CA 1
ATOM 2443 C C . LYS A 1 302 ? -22.974 -8.218 20.024 1.00 80.38 302 LYS A C 1
ATOM 2445 O O . LYS A 1 302 ? -24.142 -7.922 20.246 1.00 80.38 302 LYS A O 1
ATOM 2450 N N . ILE A 1 303 ? -22.210 -7.545 19.163 1.00 74.94 303 ILE A N 1
ATOM 2451 C CA . ILE A 1 303 ? -22.637 -6.327 18.448 1.00 74.94 303 ILE A CA 1
ATOM 2452 C C . ILE A 1 303 ? -22.810 -6.549 16.935 1.00 74.94 303 ILE A C 1
ATOM 2454 O O . ILE A 1 303 ? -22.883 -5.598 16.159 1.00 74.94 303 ILE A O 1
ATOM 2458 N N . ARG A 1 304 ? -22.855 -7.804 16.474 1.00 68.69 304 ARG A N 1
ATOM 2459 C CA . ARG A 1 304 ? -23.042 -8.122 15.049 1.00 68.69 304 ARG A CA 1
ATOM 2460 C C . ARG A 1 304 ? -24.488 -7.885 14.588 1.00 68.69 304 ARG A C 1
ATOM 2462 O O . ARG A 1 304 ? -25.397 -8.306 15.301 1.00 68.69 304 ARG A O 1
ATOM 2469 N N . PRO A 1 305 ? -24.720 -7.347 13.369 1.00 63.41 305 PRO A N 1
ATOM 2470 C CA . PRO A 1 305 ? -23.763 -6.834 12.378 1.00 63.41 305 PRO A CA 1
ATOM 2471 C C . PRO A 1 305 ? -23.698 -5.291 12.378 1.00 63.41 305 PRO A C 1
ATOM 2473 O O . PRO A 1 305 ? -24.573 -4.637 11.822 1.00 63.41 305 PRO A O 1
ATOM 2476 N N . MET A 1 306 ? -22.653 -4.690 12.956 1.00 73.31 306 MET A N 1
ATOM 2477 C CA . MET A 1 306 ? -22.451 -3.228 12.942 1.00 73.31 306 MET A CA 1
ATOM 2478 C C . MET A 1 306 ? -21.081 -2.851 12.361 1.00 73.31 306 MET A C 1
ATOM 2480 O O . MET A 1 306 ? -20.117 -3.578 12.608 1.00 73.31 306 MET A O 1
ATOM 2484 N N . PRO A 1 307 ? -20.940 -1.730 11.623 1.00 83.12 307 PRO A N 1
ATOM 2485 C CA . PRO A 1 307 ? -19.636 -1.278 11.146 1.00 83.12 307 PRO A CA 1
ATOM 2486 C C . PRO A 1 307 ? -18.751 -0.846 12.324 1.00 83.12 307 PRO A C 1
ATOM 2488 O O . PRO A 1 307 ? -19.063 0.118 13.020 1.00 83.12 307 PRO A O 1
ATOM 2491 N N . PHE A 1 308 ? -17.639 -1.553 12.532 1.00 88.56 308 PHE A N 1
ATOM 2492 C CA . PHE A 1 308 ? -16.759 -1.326 13.680 1.00 88.56 308 PHE A CA 1
ATOM 2493 C C . PHE A 1 308 ? -15.984 -0.007 13.591 1.00 88.56 308 PHE A C 1
ATOM 2495 O O . PHE A 1 308 ? -15.752 0.630 14.602 1.00 88.56 308 PHE A O 1
ATOM 2502 N N . HIS A 1 309 ? -15.607 0.423 12.390 1.00 92.81 309 HIS A N 1
ATOM 2503 C CA . HIS A 1 309 ? -14.932 1.697 12.160 1.00 92.81 309 HIS A CA 1
ATOM 2504 C C . HIS A 1 309 ? -15.179 2.172 10.724 1.00 92.81 309 HIS A C 1
ATOM 2506 O O . HIS A 1 309 ? -15.331 1.346 9.815 1.00 92.81 309 HIS A O 1
ATOM 2512 N N . GLN A 1 310 ? -15.207 3.493 10.532 1.00 91.44 310 GLN A N 1
ATOM 2513 C CA . GLN A 1 310 ? -15.268 4.153 9.229 1.00 91.44 310 GLN A CA 1
ATOM 2514 C C . GLN A 1 310 ? -14.166 5.216 9.154 1.00 91.44 310 GLN A C 1
ATOM 2516 O O . GLN A 1 310 ? -14.174 6.159 9.940 1.00 91.44 310 GLN A O 1
ATOM 2521 N N . TYR A 1 311 ? -13.261 5.098 8.182 1.00 91.00 311 TYR A N 1
ATOM 2522 C CA . TYR A 1 311 ? -12.067 5.951 8.066 1.00 91.00 311 TYR A CA 1
ATOM 2523 C C . TYR A 1 311 ? -12.351 7.437 7.795 1.00 91.00 311 TYR A C 1
ATOM 2525 O O . TYR A 1 311 ? -11.462 8.271 7.942 1.00 91.00 311 TYR A O 1
ATOM 2533 N N . TYR A 1 312 ? -13.567 7.767 7.355 1.00 90.81 312 TYR A N 1
ATOM 2534 C CA . TYR A 1 312 ? -14.039 9.136 7.128 1.00 90.81 312 TYR A CA 1
ATOM 2535 C C . TYR A 1 312 ? -14.791 9.719 8.338 1.00 90.81 312 TYR A C 1
ATOM 2537 O O . TYR A 1 312 ? -15.309 10.832 8.264 1.00 90.81 312 TYR A O 1
ATOM 2545 N N . GLY A 1 313 ? -14.913 8.953 9.427 1.00 91.00 313 GLY A N 1
ATOM 2546 C CA . GLY A 1 313 ? -15.439 9.442 10.697 1.00 91.00 313 GLY A CA 1
ATOM 2547 C C . GLY A 1 313 ? -14.439 10.329 11.432 1.00 91.00 313 GLY A C 1
ATOM 2548 O O . GLY A 1 313 ? -13.265 10.419 11.073 1.00 91.00 313 GLY A O 1
ATOM 2549 N N . GLU A 1 314 ? -14.910 10.977 12.490 1.00 93.44 314 GLU A N 1
ATOM 2550 C CA . GLU A 1 314 ? -14.046 11.757 13.370 1.00 93.44 314 GLU A CA 1
ATOM 2551 C C . GLU A 1 314 ? -13.406 10.834 14.408 1.00 93.44 314 GLU A C 1
ATOM 2553 O O . GLU A 1 314 ? -14.095 10.023 15.029 1.00 93.44 314 GLU A O 1
ATOM 2558 N N . LEU A 1 315 ? -12.094 10.963 14.601 1.00 94.62 315 LEU A N 1
ATOM 2559 C CA . LEU A 1 315 ? -11.338 10.213 15.595 1.00 94.62 315 LEU A CA 1
ATOM 2560 C C . LEU A 1 315 ? -10.628 11.188 16.532 1.00 94.62 315 LEU A C 1
ATOM 2562 O O . LEU A 1 315 ? -9.803 11.989 16.092 1.00 94.62 315 LEU A O 1
ATOM 2566 N N . THR A 1 316 ? -10.924 11.099 17.822 1.00 94.19 316 THR A N 1
ATOM 2567 C CA . THR A 1 316 ? -10.302 11.918 18.863 1.00 94.19 316 THR A CA 1
ATOM 2568 C C . THR A 1 316 ? -9.432 11.031 19.741 1.00 94.19 316 THR A C 1
ATOM 2570 O O . THR A 1 316 ? -9.937 10.116 20.392 1.00 94.19 316 THR A O 1
ATOM 2573 N N . VAL A 1 317 ? -8.125 11.298 19.774 1.00 93.56 317 VAL A N 1
ATOM 2574 C CA . VAL A 1 317 ? -7.205 10.614 20.693 1.00 93.56 317 VAL A CA 1
ATOM 2575 C C . VAL A 1 317 ? -7.263 11.309 22.051 1.00 93.56 317 VAL A C 1
ATOM 2577 O O . VAL A 1 317 ? -7.103 12.526 22.138 1.00 93.56 317 VAL A O 1
ATOM 2580 N N . GLY A 1 318 ? -7.544 10.532 23.094 1.00 91.19 318 GLY A N 1
ATOM 2581 C CA . GLY A 1 318 ? -7.599 10.972 24.483 1.00 91.19 318 GLY A CA 1
ATOM 2582 C C . GLY A 1 318 ? -6.297 10.665 25.221 1.00 91.19 318 GLY A C 1
ATOM 2583 O O . GLY A 1 318 ? -5.200 10.953 24.739 1.00 91.19 318 GLY A O 1
ATOM 2584 N N . GLU A 1 319 ? -6.414 10.080 26.413 1.00 88.94 319 GLU A N 1
ATOM 2585 C CA . GLU A 1 319 ? -5.259 9.740 27.244 1.00 88.94 319 GLU A CA 1
ATOM 2586 C C . GLU A 1 319 ? -4.342 8.721 26.557 1.00 88.94 319 GLU A C 1
ATOM 2588 O O . GLU A 1 319 ? -4.771 7.647 26.131 1.00 88.94 319 GLU A O 1
ATOM 2593 N N . THR A 1 320 ? -3.057 9.067 26.480 1.00 88.56 320 THR A N 1
ATOM 2594 C CA . THR A 1 320 ? -2.008 8.243 25.877 1.00 88.56 320 THR A CA 1
ATOM 2595 C C . THR A 1 320 ? -0.889 8.024 26.886 1.00 88.56 320 THR A C 1
ATOM 2597 O O . THR A 1 320 ? -0.355 8.969 27.463 1.00 88.56 320 THR A O 1
ATOM 2600 N N . SER A 1 321 ? -0.516 6.763 27.083 1.00 88.31 321 SER A N 1
ATOM 2601 C CA . SER A 1 321 ? 0.580 6.328 27.947 1.00 88.31 321 SER A CA 1
ATOM 2602 C C . SER A 1 321 ? 1.521 5.378 27.201 1.00 88.31 321 SER A C 1
ATOM 2604 O O . SER A 1 321 ? 1.304 5.018 26.044 1.00 88.31 321 SER A O 1
ATOM 2606 N N . ALA A 1 322 ? 2.578 4.918 27.874 1.00 85.44 322 ALA A N 1
ATOM 2607 C CA . ALA A 1 322 ? 3.533 3.983 27.281 1.00 85.44 322 ALA A CA 1
ATOM 2608 C C . ALA A 1 322 ? 2.921 2.618 26.897 1.00 85.44 322 ALA A C 1
ATOM 2610 O O . ALA A 1 322 ? 3.499 1.921 26.054 1.00 85.44 322 ALA A O 1
ATOM 2611 N N . SER A 1 323 ? 1.795 2.233 27.506 1.00 88.94 323 SER A N 1
ATOM 2612 C CA . SER A 1 323 ? 1.166 0.910 27.366 1.00 88.94 323 SER A CA 1
ATOM 2613 C C . SER A 1 323 ? -0.294 0.946 26.925 1.00 88.94 323 SER A C 1
ATOM 2615 O O . SER A 1 323 ? -0.829 -0.107 26.584 1.00 88.94 323 SER A O 1
ATOM 2617 N N . GLU A 1 324 ? -0.929 2.117 26.930 1.00 93.31 324 GLU A N 1
ATOM 2618 C CA . GLU A 1 324 ? -2.363 2.270 26.687 1.00 93.31 324 GLU A CA 1
ATOM 2619 C C . GLU A 1 324 ? -2.688 3.571 25.950 1.00 93.31 324 GLU A C 1
ATOM 2621 O O . GLU A 1 324 ? -2.107 4.611 26.265 1.00 93.31 324 GLU A O 1
ATOM 2626 N N . ILE A 1 325 ? -3.635 3.503 25.012 1.00 93.69 325 ILE A N 1
ATOM 2627 C CA . ILE A 1 325 ? -4.216 4.654 24.313 1.00 93.69 325 ILE A CA 1
ATOM 2628 C C . ILE A 1 325 ? -5.736 4.551 24.394 1.00 93.69 325 ILE A C 1
ATOM 2630 O O . ILE A 1 325 ? -6.315 3.545 23.974 1.00 93.69 325 ILE A O 1
ATOM 2634 N N . SER A 1 326 ? -6.375 5.603 24.893 1.00 95.44 326 SER A N 1
ATOM 2635 C CA . SER A 1 326 ? -7.827 5.772 24.851 1.00 95.44 326 SER A CA 1
ATOM 2636 C C . SER A 1 326 ? -8.209 6.723 23.725 1.00 95.44 326 SER A C 1
ATOM 2638 O O . SER A 1 326 ? -7.564 7.751 23.527 1.00 95.44 326 SER A O 1
ATOM 2640 N N . LEU A 1 327 ? -9.262 6.400 22.980 1.00 95.69 327 LEU A N 1
ATOM 2641 C CA . LEU A 1 327 ? -9.751 7.244 21.889 1.00 95.69 327 LEU A CA 1
ATOM 2642 C C . LEU A 1 327 ? -11.253 7.061 21.660 1.00 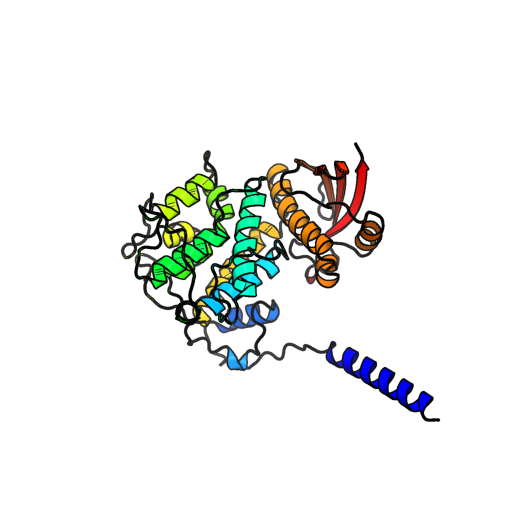95.69 327 LEU A C 1
ATOM 2644 O O . LEU A 1 327 ? -11.812 6.007 21.959 1.00 95.69 327 LEU A O 1
ATOM 2648 N N . SER A 1 328 ? -11.883 8.064 21.063 1.00 96.62 328 SER A N 1
ATOM 2649 C CA . SER A 1 328 ? -13.305 8.052 20.719 1.00 96.62 328 SER A CA 1
ATOM 2650 C C . SER A 1 328 ? -13.472 8.290 19.228 1.00 96.62 328 SER A C 1
ATOM 2652 O O . SER A 1 328 ? -12.882 9.209 18.664 1.00 96.62 328 SER A O 1
ATOM 2654 N N . GLY A 1 329 ? -14.266 7.444 18.581 1.00 96.25 329 GLY A N 1
ATOM 2655 C CA . GLY A 1 329 ? -14.623 7.585 17.178 1.00 96.25 329 GLY A CA 1
ATOM 2656 C C . GLY A 1 329 ? -16.098 7.905 17.008 1.00 96.25 329 GLY A C 1
ATOM 2657 O O . GLY A 1 329 ? -16.936 7.225 17.600 1.00 96.25 329 GLY A O 1
ATOM 2658 N N . PHE A 1 330 ? -16.409 8.892 16.175 1.00 95.62 330 PHE A N 1
ATOM 2659 C CA . PHE A 1 330 ? -17.764 9.320 15.841 1.00 95.62 330 PHE A CA 1
ATOM 2660 C C . PHE A 1 330 ? -18.046 9.033 14.372 1.00 95.62 330 PHE A C 1
ATOM 2662 O O . PHE A 1 330 ? -17.337 9.492 13.474 1.00 95.62 330 PHE A O 1
ATOM 2669 N N . TYR A 1 331 ? -19.099 8.264 14.127 1.00 93.94 331 TYR A N 1
ATOM 2670 C CA . TYR A 1 331 ? -19.368 7.670 12.826 1.00 93.94 331 TYR A CA 1
ATOM 2671 C C . TYR A 1 331 ? -20.835 7.818 12.435 1.00 93.94 331 TYR A C 1
ATOM 2673 O O . TYR A 1 331 ? -21.713 8.047 13.273 1.00 93.94 331 TYR A O 1
ATOM 2681 N N . ARG A 1 332 ? -21.106 7.628 11.140 1.00 90.56 332 ARG A N 1
ATOM 2682 C CA . ARG A 1 332 ? -22.462 7.638 10.592 1.00 90.56 332 ARG A CA 1
ATOM 2683 C C . ARG A 1 332 ? -22.660 6.478 9.629 1.00 90.56 332 ARG A C 1
ATOM 2685 O O . ARG A 1 332 ? -21.997 6.370 8.602 1.00 90.56 332 ARG A O 1
ATOM 2692 N N . SER A 1 333 ? -23.626 5.620 9.926 1.00 87.00 333 SER A N 1
ATOM 2693 C CA . SER A 1 333 ? -24.036 4.521 9.052 1.00 87.00 333 SER A CA 1
ATOM 2694 C C . SER A 1 333 ? -25.453 4.755 8.543 1.00 87.00 333 SER A C 1
ATOM 2696 O O . SER A 1 333 ? -26.317 5.215 9.286 1.00 87.00 333 SER A O 1
ATOM 2698 N N . SER A 1 334 ? -25.723 4.388 7.290 1.00 85.69 334 SER A N 1
ATOM 2699 C CA . SER A 1 334 ? -27.092 4.357 6.760 1.00 85.69 334 SER A CA 1
ATOM 2700 C C . SER A 1 334 ? -27.990 3.371 7.516 1.00 85.69 334 SER A C 1
ATOM 2702 O O . SER A 1 334 ? -29.202 3.552 7.538 1.00 85.69 334 SER A O 1
ATOM 2704 N N . GLN A 1 335 ? -27.400 2.354 8.149 1.00 83.06 335 GLN A N 1
ATOM 2705 C CA . GLN A 1 335 ? -28.118 1.315 8.889 1.00 83.06 335 GLN A CA 1
ATOM 2706 C C . GLN A 1 335 ? -28.381 1.696 10.351 1.00 83.06 335 GLN A C 1
ATOM 2708 O O . GLN A 1 335 ? -29.412 1.322 10.895 1.00 83.06 335 GLN A O 1
ATOM 2713 N N . MET A 1 336 ? -27.453 2.424 10.983 1.00 81.50 336 MET A N 1
ATOM 2714 C CA . MET A 1 336 ? -27.452 2.661 12.437 1.00 81.50 336 MET A CA 1
ATOM 2715 C C . MET A 1 336 ? -27.626 4.138 12.813 1.00 81.50 336 MET A C 1
ATOM 2717 O O . MET A 1 336 ? -27.686 4.466 13.991 1.00 81.50 336 MET A O 1
ATOM 2721 N N . GLY A 1 337 ? -27.664 5.055 11.844 1.00 88.62 337 GLY A N 1
ATOM 2722 C CA . GLY A 1 337 ? -27.600 6.484 12.134 1.00 88.62 337 GLY A CA 1
ATOM 2723 C C . GLY A 1 337 ? -26.229 6.888 12.679 1.00 88.62 337 GLY A C 1
ATOM 2724 O O . GLY A 1 337 ? -25.199 6.366 12.240 1.00 88.62 337 GLY A O 1
ATOM 2725 N N . ASN A 1 338 ? -26.214 7.848 13.602 1.00 93.38 338 ASN A N 1
ATOM 2726 C CA . ASN A 1 338 ? -24.988 8.324 14.236 1.00 93.38 338 ASN A CA 1
ATOM 2727 C C . ASN A 1 338 ? -24.639 7.432 15.428 1.00 93.38 338 ASN A C 1
ATOM 2729 O O . ASN A 1 338 ? -25.501 7.089 16.233 1.00 93.38 338 ASN A O 1
ATOM 2733 N N . TYR A 1 339 ? -23.368 7.079 15.562 1.00 92.75 339 TYR A N 1
ATOM 2734 C CA . TYR A 1 339 ? -22.900 6.260 16.671 1.00 92.75 339 TYR A CA 1
ATOM 2735 C C . TYR A 1 339 ? -21.485 6.653 17.074 1.00 92.75 339 TYR A C 1
ATOM 2737 O O . TYR A 1 339 ? -20.734 7.248 16.297 1.00 92.75 339 TYR A O 1
ATOM 2745 N N . GLN A 1 340 ? -21.135 6.321 18.309 1.00 94.75 340 GLN A N 1
ATOM 2746 C CA . GLN A 1 340 ? -19.808 6.516 18.866 1.00 94.75 340 GLN A CA 1
ATOM 2747 C C . GLN A 1 340 ? -19.247 5.173 19.322 1.00 94.75 340 GLN A C 1
ATOM 2749 O O . GLN A 1 340 ? -19.980 4.316 19.822 1.00 94.75 340 GLN A O 1
ATOM 2754 N N . ILE A 1 341 ? -17.939 4.998 19.160 1.00 94.94 341 ILE A N 1
ATOM 2755 C CA . ILE A 1 341 ? -17.209 3.887 19.760 1.00 94.94 341 ILE A CA 1
ATOM 2756 C C . ILE A 1 341 ? -16.023 4.454 20.524 1.00 94.94 341 ILE A C 1
ATOM 2758 O O . ILE A 1 341 ? -15.186 5.142 19.942 1.00 94.94 341 ILE A O 1
ATOM 2762 N N . ASP A 1 342 ? -15.952 4.136 21.810 1.00 96.06 342 ASP A N 1
ATOM 2763 C CA . ASP A 1 342 ? -14.769 4.393 22.626 1.00 96.06 342 ASP A CA 1
ATOM 2764 C C . ASP A 1 342 ? -13.873 3.163 22.577 1.00 96.06 342 ASP A C 1
ATOM 2766 O O . ASP A 1 342 ? -14.326 2.060 22.883 1.00 96.06 342 ASP A O 1
ATOM 2770 N N . TYR A 1 343 ? -12.616 3.338 22.184 1.00 95.94 343 TYR A N 1
ATOM 2771 C CA . TYR A 1 343 ? -11.637 2.266 22.065 1.00 95.94 343 TYR A CA 1
ATOM 2772 C C . TYR A 1 343 ? -10.558 2.409 23.128 1.00 95.94 343 TYR A C 1
ATOM 2774 O O . TYR A 1 343 ? -10.121 3.511 23.463 1.00 95.94 343 TYR A O 1
ATOM 2782 N N . ARG A 1 344 ? -10.070 1.255 23.578 1.00 96.25 344 ARG A N 1
ATOM 2783 C CA . ARG A 1 344 ? -8.863 1.129 24.385 1.00 96.25 344 ARG A CA 1
ATOM 2784 C C . ARG A 1 344 ? -7.861 0.258 23.642 1.00 96.25 344 ARG A C 1
ATOM 2786 O O . ARG A 1 344 ? -8.110 -0.935 23.440 1.00 96.25 344 ARG A O 1
ATOM 2793 N N . LEU A 1 345 ? -6.742 0.850 23.236 1.00 95.19 345 LEU A N 1
ATOM 2794 C CA . LEU A 1 345 ? -5.626 0.144 22.614 1.00 95.19 345 LEU A CA 1
ATOM 2795 C C . LEU A 1 345 ? -4.544 -0.143 23.649 1.00 95.19 345 LEU A C 1
ATOM 2797 O O . LEU A 1 345 ? -4.241 0.708 24.481 1.00 95.19 345 LEU A O 1
ATOM 2801 N N . VAL A 1 346 ? -3.925 -1.317 23.569 1.00 93.50 346 VAL A N 1
ATOM 2802 C CA . VAL A 1 346 ? -2.818 -1.727 24.442 1.00 93.50 346 VAL A CA 1
ATOM 2803 C C . VAL A 1 346 ? -1.687 -2.348 23.635 1.00 93.50 346 VAL A C 1
ATOM 2805 O O . VAL A 1 346 ? -1.907 -2.897 22.552 1.00 93.50 346 VAL A O 1
ATOM 2808 N N . LYS A 1 347 ? -0.467 -2.304 24.171 1.00 90.12 347 LYS A N 1
ATOM 2809 C CA . LYS A 1 347 ? 0.645 -3.085 23.613 1.00 90.12 347 LYS A CA 1
ATOM 2810 C C . LYS A 1 347 ? 0.478 -4.561 23.990 1.00 90.12 347 LYS A C 1
ATOM 2812 O O . LYS A 1 347 ? 0.353 -4.859 25.180 1.00 90.12 347 LYS A O 1
ATOM 2817 N N . PRO A 1 348 ? 0.483 -5.501 23.030 1.00 83.75 348 PRO A N 1
ATOM 2818 C CA . PRO A 1 348 ? 0.418 -6.920 23.355 1.00 83.75 348 PRO A CA 1
ATOM 2819 C C . PRO A 1 348 ? 1.707 -7.376 24.050 1.00 83.75 348 PRO A C 1
ATOM 2821 O O . PRO A 1 348 ? 2.789 -6.852 23.782 1.00 83.75 348 PRO A O 1
ATOM 2824 N N . ALA A 1 349 ? 1.607 -8.410 24.888 1.00 74.50 349 ALA A N 1
ATOM 2825 C CA . ALA A 1 349 ? 2.777 -9.038 25.511 1.00 74.50 349 ALA A CA 1
ATOM 2826 C C . ALA A 1 349 ? 3.747 -9.635 24.469 1.00 74.50 349 ALA A C 1
ATOM 2828 O O . ALA A 1 349 ? 4.959 -9.611 24.656 1.00 74.50 349 ALA A O 1
ATOM 2829 N N . GLU A 1 350 ? 3.215 -10.123 23.343 1.00 69.19 350 GLU A N 1
ATOM 2830 C CA . GLU A 1 350 ? 3.985 -10.620 22.202 1.00 69.19 350 GLU A CA 1
ATOM 2831 C C . GLU A 1 350 ? 3.847 -9.660 21.012 1.00 69.19 350 GLU A C 1
ATOM 2833 O O . GLU A 1 350 ? 2.844 -9.677 20.295 1.00 69.19 350 GLU A O 1
ATOM 2838 N N . GLN A 1 351 ? 4.876 -8.842 20.770 1.00 60.53 351 GLN A N 1
ATOM 2839 C CA . GLN A 1 351 ? 4.899 -7.853 19.678 1.00 60.53 351 GLN A CA 1
ATOM 2840 C C . GLN A 1 351 ? 4.651 -8.469 18.291 1.00 60.53 351 GLN A C 1
ATOM 2842 O O . GLN A 1 351 ? 4.054 -7.825 17.435 1.00 60.53 351 GLN A O 1
ATOM 2847 N N . ALA A 1 352 ? 5.035 -9.735 18.082 1.00 57.94 352 ALA A N 1
ATOM 2848 C CA . ALA A 1 352 ? 4.897 -10.437 16.802 1.00 57.94 352 ALA A CA 1
ATOM 2849 C C . ALA A 1 352 ? 3.442 -10.589 16.312 1.00 57.94 352 ALA A C 1
ATOM 2851 O O . ALA A 1 352 ? 3.221 -10.907 15.144 1.00 57.94 352 ALA A O 1
ATOM 2852 N N . LYS A 1 353 ? 2.446 -10.374 17.181 1.00 64.69 353 LYS A N 1
ATOM 2853 C CA . LYS A 1 353 ? 1.028 -10.492 16.823 1.00 64.69 353 LYS A CA 1
ATOM 2854 C C . LYS A 1 353 ? 0.408 -9.192 16.309 1.00 64.69 353 LYS A C 1
ATOM 2856 O O . LYS A 1 353 ? -0.615 -9.281 15.643 1.00 64.69 353 LYS A O 1
ATOM 2861 N N . ALA A 1 354 ? 1.007 -8.023 16.549 1.00 75.88 354 ALA A N 1
ATOM 2862 C CA . ALA A 1 354 ? 0.396 -6.729 16.230 1.00 75.88 354 ALA A CA 1
ATOM 2863 C C . ALA A 1 354 ? 1.186 -5.956 15.160 1.00 75.88 354 ALA A C 1
ATOM 2865 O O . ALA A 1 354 ? 2.243 -5.412 15.484 1.00 75.88 354 ALA A O 1
ATOM 2866 N N . PRO A 1 355 ? 0.671 -5.828 13.918 1.00 77.06 355 PRO A N 1
ATOM 2867 C CA . PRO A 1 355 ? 1.354 -5.115 12.829 1.00 77.06 355 PRO A CA 1
ATOM 2868 C C . PRO A 1 355 ? 1.753 -3.675 13.193 1.00 77.06 355 PRO A C 1
ATOM 2870 O O . PRO A 1 355 ? 2.814 -3.196 12.803 1.00 77.06 355 PRO A O 1
ATOM 2873 N N . TYR A 1 356 ? 0.933 -3.027 14.023 1.00 83.44 356 TYR A N 1
ATOM 2874 C CA . TYR A 1 356 ? 1.108 -1.649 14.481 1.00 83.44 356 TYR A CA 1
ATOM 2875 C C . TYR A 1 356 ? 1.754 -1.537 15.872 1.00 83.44 356 TYR A C 1
ATOM 2877 O O . TYR A 1 356 ? 1.880 -0.441 16.405 1.00 83.44 356 TYR A O 1
ATOM 2885 N N . GLY A 1 357 ? 2.112 -2.652 16.518 1.00 86.31 357 GLY A N 1
ATOM 2886 C CA . GLY A 1 357 ? 2.576 -2.668 17.913 1.00 86.31 357 GLY A CA 1
ATOM 2887 C C . GLY A 1 357 ? 1.477 -2.445 18.965 1.00 86.31 357 GLY A C 1
ATOM 2888 O O . GLY A 1 357 ? 1.771 -2.475 20.159 1.00 86.31 357 GLY A O 1
ATOM 2889 N N . TRP A 1 358 ? 0.223 -2.274 18.535 1.00 90.00 358 TRP A N 1
ATOM 2890 C CA . TRP A 1 358 ? -0.954 -2.036 19.373 1.00 90.00 358 TRP A CA 1
ATOM 2891 C C . TRP A 1 358 ? -2.117 -2.936 18.948 1.00 90.00 358 TRP A C 1
ATOM 2893 O O . TRP A 1 358 ? -2.267 -3.239 17.764 1.00 90.00 358 TRP A O 1
ATOM 2903 N N . ILE A 1 359 ? -2.948 -3.338 19.910 1.00 93.38 359 ILE A N 1
ATOM 2904 C CA . ILE A 1 359 ? -4.192 -4.090 19.692 1.00 93.38 359 ILE A CA 1
ATOM 2905 C C . ILE A 1 359 ? -5.348 -3.456 20.462 1.00 93.38 359 ILE A C 1
ATOM 2907 O O . ILE A 1 359 ? -5.144 -2.827 21.496 1.00 93.38 359 ILE A O 1
ATOM 2911 N N . ILE A 1 360 ? -6.569 -3.667 19.988 1.00 94.88 360 ILE A N 1
ATOM 2912 C CA . ILE A 1 360 ? -7.814 -3.269 20.639 1.00 94.88 360 ILE A CA 1
ATOM 2913 C C . ILE A 1 360 ? -8.097 -4.250 21.784 1.00 94.88 360 ILE A C 1
ATOM 2915 O O . ILE A 1 360 ? -8.397 -5.420 21.539 1.00 94.88 360 ILE A O 1
ATOM 2919 N N . ASP A 1 361 ? -8.004 -3.788 23.033 1.00 94.75 361 ASP A N 1
ATOM 2920 C CA . ASP A 1 361 ? -8.307 -4.607 24.220 1.00 94.75 361 ASP A CA 1
ATOM 2921 C C . ASP A 1 361 ? -9.798 -4.623 24.563 1.00 94.75 361 ASP A C 1
ATOM 2923 O O . ASP A 1 361 ? -10.353 -5.623 25.027 1.00 94.75 361 ASP A O 1
ATOM 2927 N N . SER A 1 362 ? -10.451 -3.485 24.364 1.00 94.00 362 SER A N 1
ATOM 2928 C CA . SER A 1 362 ? -11.873 -3.325 24.614 1.00 94.00 362 SER A CA 1
ATOM 2929 C C . SER A 1 362 ? -12.418 -2.132 23.861 1.00 94.00 362 SER A C 1
ATOM 2931 O O . SER A 1 362 ? -11.680 -1.208 23.512 1.00 94.00 362 SER A O 1
ATOM 2933 N N . PHE A 1 363 ? -13.729 -2.137 23.675 1.00 95.00 363 PHE A N 1
ATOM 2934 C CA . PHE A 1 363 ? -14.450 -0.996 23.149 1.00 95.00 363 PHE A CA 1
ATOM 2935 C C . PHE A 1 363 ? -15.829 -0.883 23.803 1.00 95.00 363 PHE A C 1
ATOM 2937 O O . PHE A 1 363 ? -16.375 -1.870 24.303 1.00 95.00 363 PHE A O 1
ATOM 2944 N N . ASN A 1 364 ? -16.388 0.322 23.792 1.00 93.38 364 ASN A N 1
ATOM 2945 C CA . ASN A 1 364 ? -17.752 0.595 24.219 1.00 93.38 364 ASN A CA 1
ATOM 2946 C C . ASN A 1 364 ? -18.531 1.231 23.068 1.00 93.38 364 ASN A C 1
ATOM 2948 O O . ASN A 1 364 ? -18.100 2.237 22.512 1.00 93.38 364 ASN A O 1
ATOM 2952 N N . TYR A 1 365 ? -19.669 0.638 22.715 1.00 90.25 365 TYR A N 1
ATOM 2953 C CA . TYR A 1 365 ? -20.547 1.147 21.665 1.00 90.25 365 TYR A CA 1
ATOM 2954 C C . TYR A 1 365 ? -21.636 2.029 22.270 1.00 90.25 365 TYR A C 1
ATOM 2956 O O . TYR A 1 365 ? -22.308 1.625 23.220 1.00 90.25 365 TYR A O 1
ATOM 2964 N N . ILE A 1 366 ? -21.846 3.207 21.686 1.00 90.56 366 ILE A N 1
ATOM 2965 C CA . ILE A 1 366 ? -22.851 4.172 22.127 1.00 90.56 366 ILE A CA 1
ATOM 2966 C C . ILE A 1 366 ? -23.698 4.584 20.920 1.00 90.56 366 ILE A C 1
ATOM 2968 O O . ILE A 1 366 ? -23.210 5.229 19.989 1.00 90.56 366 ILE A O 1
ATOM 2972 N N . GLN A 1 367 ? -24.985 4.236 20.954 1.00 87.31 367 GLN A N 1
ATOM 2973 C CA . GLN A 1 367 ? -25.973 4.762 20.014 1.00 87.31 367 GLN A CA 1
ATOM 2974 C C . GLN A 1 367 ? -26.296 6.214 20.386 1.00 87.31 367 GLN A C 1
ATOM 2976 O O . GLN A 1 367 ? -26.577 6.484 21.556 1.00 87.31 367 GLN A O 1
ATOM 2981 N N . ARG A 1 368 ? -26.257 7.128 19.412 1.00 79.06 368 ARG A N 1
ATOM 2982 C CA . ARG A 1 368 ? -26.611 8.542 19.604 1.00 79.06 368 ARG A CA 1
ATOM 2983 C C . ARG A 1 368 ? -27.904 8.916 18.898 1.00 79.06 368 ARG A C 1
ATOM 2985 O O . ARG A 1 368 ? -28.212 8.290 17.855 1.00 79.06 368 ARG A O 1
#

Solvent-accessible surface area (backbone atoms only — not comparable to full-atom values): 20078 Å² total; per-residue (Å²): 116,74,73,59,53,57,52,53,55,52,51,52,52,51,52,51,55,55,56,68,70,72,65,83,68,81,73,78,44,78,55,68,94,79,49,93,40,47,72,36,46,53,47,34,46,76,63,61,42,44,82,69,66,57,73,70,64,54,46,84,41,65,29,24,36,39,58,50,43,26,39,53,29,38,44,48,38,57,54,58,37,53,60,49,93,28,45,93,57,90,34,57,34,89,81,29,92,42,42,68,38,39,28,24,28,22,20,33,38,33,40,54,51,19,46,73,66,38,38,92,64,89,75,45,55,21,59,51,51,51,50,34,52,32,30,46,69,72,76,40,74,69,45,70,61,98,67,82,73,89,86,64,60,35,48,38,74,60,32,66,33,66,29,27,46,45,59,49,25,44,52,50,41,59,68,41,37,68,60,51,33,63,76,62,67,50,91,75,40,58,64,51,54,49,52,24,47,32,66,46,60,73,79,61,67,36,79,71,54,82,62,34,35,56,39,76,39,51,89,72,56,50,62,92,57,78,56,56,69,54,43,81,45,67,36,26,35,31,60,48,29,48,35,51,47,46,49,48,53,56,53,45,67,58,50,47,47,82,48,86,52,63,67,55,30,32,57,55,47,40,52,50,43,39,13,41,29,42,24,55,75,69,64,39,65,80,56,35,60,30,36,30,34,75,64,24,51,63,51,52,72,76,56,69,95,60,87,79,53,59,55,59,38,53,64,46,62,58,63,74,58,101,57,39,37,35,33,41,37,43,41,77,40,97,87,71,44,42,34,36,39,40,39,34,34,30,54,57,96,57,57,94,48,21,63,42,48,44,24,34,49,41,71,47,83,43,86,102

Radius of gyration: 22.51 Å; Cα contacts (8 Å, |Δi|>4): 542; chains: 1; bounding box: 56×76×54 Å

Mean predicted aligned error: 8.6 Å

Foldseek 3Di:
DVVVVVVVVVVVVVVVVVVVVPDPPLPQDDDPPPDPLSVLLVVCCVLVLDPDRPVPLQQQAFQFQLNLLLSVLSLLCSQQNQQDQFAPDPQEDPPAPNSSSLRSSLRSLQRLVCLLVLHNDPPSLSVLLQVLLQCVVVVHHSADDPDDDPDHHDDNVNRRDFDFLQNVLSSVCSVCLSVLQVVVVDPVGSVVVVNCQRHLPDDDQEDADSGCSVVSCVVLPLDDDHHHRRRGDGHGSSNSSSSSVSVSCSSLVQQLDCDDDQVSNQSSVLSLQSNLLVCLVVVVPLSNQLAEDPQAVVVSVVDPPDRRDRSSWDKGWDDDDPFKTWIKTWDADPVQGIKMKIWIKGQDPDQSSYSRSIHTYHMDIGRD